Protein AF-0000000070413735 (afdb_homodimer)

pLDDT: mean 92.65, std 8.91, range [28.66, 98.62]

Structure (mmCIF, N/CA/C/O backbone):
data_AF-0000000070413735-model_v1
#
loop_
_entity.id
_entity.type
_entity.pdbx_description
1 polymer 'Ceramide-1-phosphate transfer protein-like'
#
loop_
_atom_site.group_PDB
_atom_site.id
_atom_site.type_symbol
_atom_site.label_atom_id
_atom_site.label_alt_id
_atom_site.label_comp_id
_atom_site.label_asym_id
_atom_site.label_entity_id
_atom_site.label_seq_id
_atom_site.pdbx_PDB_ins_code
_atom_site.Cartn_x
_atom_site.Cartn_y
_atom_site.Cartn_z
_atom_site.occupancy
_atom_site.B_iso_or_equiv
_atom_site.auth_seq_id
_atom_site.auth_comp_id
_atom_site.auth_asym_id
_atom_site.auth_atom_id
_atom_site.pdbx_PDB_model_num
ATOM 1 N N . MET A 1 1 ? -7.965 5.629 -16.156 1 28.66 1 MET A N 1
ATOM 2 C CA . MET A 1 1 ? -8.523 4.504 -16.906 1 28.66 1 MET A CA 1
ATOM 3 C C . MET A 1 1 ? -9.359 3.609 -15.992 1 28.66 1 MET A C 1
ATOM 5 O O . MET A 1 1 ? -8.977 3.35 -14.852 1 28.66 1 MET A O 1
ATOM 9 N N . ALA A 1 2 ? -10.5 3.484 -16.125 1 35.47 2 ALA A N 1
ATOM 10 C CA . ALA A 1 2 ? -11.469 2.764 -15.297 1 35.47 2 ALA A CA 1
ATOM 11 C C . ALA A 1 2 ? -10.945 1.379 -14.922 1 35.47 2 ALA A C 1
ATOM 13 O O . ALA A 1 2 ? -10.609 0.578 -15.797 1 35.47 2 ALA A O 1
ATOM 14 N N . HIS A 1 3 ? -10.133 1.15 -13.875 1 56.44 3 HIS A N 1
ATOM 15 C CA . HIS A 1 3 ? -9.594 -0.143 -13.469 1 56.44 3 HIS A CA 1
ATOM 16 C C . HIS A 1 3 ? -10.648 -1.24 -13.594 1 56.44 3 HIS A C 1
ATOM 18 O O . HIS A 1 3 ? -11.75 -1.118 -13.047 1 56.44 3 HIS A O 1
ATOM 24 N N . GLU A 1 4 ? -10.656 -1.931 -14.711 1 66.62 4 GLU A N 1
ATOM 25 C CA . GLU A 1 4 ? -11.57 -3.057 -14.867 1 66.62 4 GLU A CA 1
ATOM 26 C C . G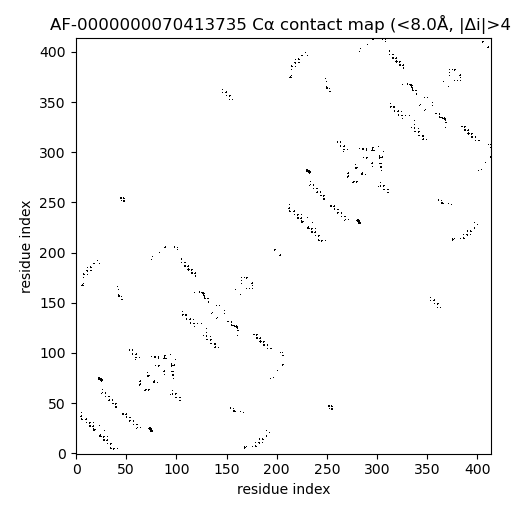LU A 1 4 ? -11.656 -3.889 -13.594 1 66.62 4 GLU A C 1
ATOM 28 O O . GLU A 1 4 ? -10.641 -4.145 -12.945 1 66.62 4 GLU A O 1
ATOM 33 N N . GLU A 1 5 ? -12.875 -4.082 -13.141 1 84.94 5 GLU A N 1
ATOM 34 C CA . GLU A 1 5 ? -13.156 -4.801 -11.906 1 84.94 5 GLU A CA 1
ATOM 35 C C . GLU A 1 5 ? -12.797 -6.281 -12.039 1 84.94 5 GLU A C 1
ATOM 37 O O . GLU A 1 5 ? -12.797 -6.828 -13.141 1 84.94 5 GLU A O 1
ATOM 42 N N . PHE A 1 6 ? -12.383 -6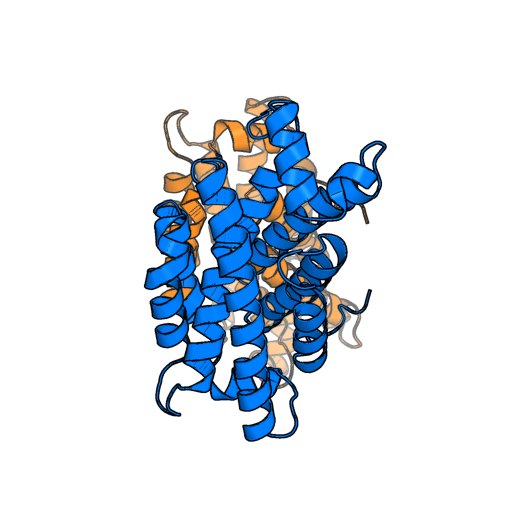.914 -11.062 1 92.5 6 PHE A N 1
ATOM 43 C CA . PHE A 1 6 ? -12.078 -8.336 -10.984 1 92.5 6 PHE A CA 1
ATOM 44 C C . PHE A 1 6 ? -13.281 -9.172 -11.414 1 92.5 6 PHE A C 1
ATOM 46 O O . PHE A 1 6 ? -14.422 -8.867 -11.055 1 92.5 6 PHE A O 1
ATOM 53 N N . ASP A 1 7 ? -13.008 -10.141 -12.227 1 93.75 7 ASP A N 1
ATOM 54 C CA . ASP A 1 7 ? -14.023 -11.062 -12.727 1 93.75 7 ASP A CA 1
ATOM 55 C C . ASP A 1 7 ? -13.586 -12.508 -12.547 1 93.75 7 ASP A C 1
ATOM 57 O O . ASP A 1 7 ? -12.711 -12.992 -13.273 1 93.75 7 ASP A O 1
ATOM 61 N N . LEU A 1 8 ? -14.312 -13.234 -11.672 1 94.5 8 LEU A N 1
ATOM 62 C CA . LEU A 1 8 ? -13.93 -14.594 -11.312 1 94.5 8 LEU A CA 1
ATOM 63 C C . LEU A 1 8 ? -14.117 -15.539 -12.492 1 94.5 8 LEU A C 1
ATOM 65 O O . LEU A 1 8 ? -13.328 -16.469 -12.672 1 94.5 8 LEU A O 1
ATOM 69 N N . GLU A 1 9 ? -15.109 -15.352 -13.25 1 95.44 9 GLU A N 1
ATOM 70 C CA . GLU A 1 9 ? -15.328 -16.188 -14.43 1 95.44 9 GLU A CA 1
ATOM 71 C C . GLU A 1 9 ? -14.219 -15.992 -15.461 1 95.44 9 GLU A C 1
ATOM 73 O O . GLU A 1 9 ? -13.75 -16.953 -16.062 1 95.44 9 GLU A O 1
ATOM 78 N N . LYS A 1 10 ? -13.938 -14.766 -15.625 1 96.44 10 LYS A N 1
ATOM 79 C CA . LYS A 1 10 ? -12.828 -14.469 -16.516 1 96.44 10 LYS A CA 1
ATOM 80 C C . LYS A 1 10 ? -11.531 -15.109 -16.031 1 96.44 10 LYS A C 1
ATOM 82 O O . LYS A 1 10 ? -10.766 -15.664 -16.828 1 96.44 10 LYS A O 1
ATOM 87 N N . LEU A 1 11 ? -11.297 -15.078 -14.75 1 97.19 11 LEU A N 1
ATOM 88 C CA . LEU A 1 11 ? -10.102 -15.688 -14.164 1 97.19 11 LEU A CA 1
ATOM 89 C C . LEU A 1 11 ? -10.055 -17.188 -14.453 1 97.19 11 LEU A C 1
ATOM 91 O O . LEU A 1 11 ? -9.008 -17.703 -14.844 1 97.19 11 LEU A O 1
ATOM 95 N N . GLU A 1 12 ? -11.172 -17.797 -14.227 1 97.81 12 GLU A N 1
ATOM 96 C CA . GLU A 1 12 ? -11.25 -19.234 -14.492 1 97.81 12 GLU A CA 1
ATOM 97 C C . GLU A 1 12 ? -10.914 -19.547 -15.945 1 97.81 12 GLU A C 1
ATOM 99 O O . GLU A 1 12 ? -10.117 -20.453 -16.219 1 97.81 12 GLU A O 1
ATOM 104 N N . ARG A 1 13 ? -11.469 -18.781 -16.828 1 97.81 13 ARG A N 1
ATOM 105 C CA . ARG A 1 13 ? -11.219 -18.984 -18.25 1 97.81 13 ARG A CA 1
ATOM 106 C C . ARG A 1 13 ? -9.75 -18.781 -18.578 1 97.81 13 ARG A C 1
ATOM 108 O O . ARG A 1 13 ? -9.172 -19.531 -19.375 1 97.81 13 ARG A O 1
ATOM 115 N N . LEU A 1 14 ? -9.203 -17.812 -18.016 1 98.12 14 LEU A N 1
ATOM 116 C CA . LEU A 1 14 ? -7.812 -17.469 -18.297 1 98.12 14 LEU A CA 1
ATOM 117 C C . LEU A 1 14 ? -6.879 -18.578 -17.812 1 98.12 14 LEU A C 1
ATOM 119 O O . LEU A 1 14 ? -6.008 -19.031 -18.562 1 98.12 14 LEU A O 1
ATOM 123 N N . PHE A 1 15 ? -7.062 -19.078 -16.641 1 98.38 15 PHE A N 1
ATOM 124 C CA . PHE A 1 15 ? -6.207 -20.141 -16.125 1 98.38 15 PHE A CA 1
ATOM 125 C C . PHE A 1 15 ? -6.426 -21.438 -16.906 1 98.38 15 PHE A C 1
ATOM 127 O O . PHE A 1 15 ? -5.492 -22.219 -17.109 1 98.38 15 PHE A O 1
ATOM 134 N N . SER A 1 16 ? -7.652 -21.641 -17.375 1 97.81 16 SER A N 1
ATOM 135 C CA . SER A 1 16 ? -7.957 -22.859 -18.125 1 97.81 16 SER A CA 1
ATOM 136 C C . SER A 1 16 ? -7.207 -22.891 -19.453 1 97.81 16 SER A C 1
ATOM 138 O O . SER A 1 16 ? -6.969 -23.969 -20 1 97.81 16 SER A O 1
ATOM 140 N N . LYS A 1 17 ? -6.816 -21.781 -19.906 1 97.56 17 LYS A N 1
ATOM 141 C CA . LYS A 1 17 ? -6.172 -21.688 -21.203 1 97.56 17 LYS A CA 1
ATOM 142 C C . LYS A 1 17 ? -4.652 -21.719 -21.078 1 97.56 17 LYS A C 1
ATOM 144 O O . LYS A 1 17 ? -3.936 -21.766 -22.078 1 97.56 17 LYS A O 1
ATOM 149 N N . CYS A 1 18 ? -4.191 -21.734 -19.906 1 97.81 18 CYS A N 1
ATOM 150 C CA . CYS A 1 18 ? -2.756 -21.609 -19.688 1 97.81 18 CYS A CA 1
ATOM 151 C C . CYS A 1 18 ? -2.021 -22.875 -20.109 1 97.81 18 CYS A C 1
ATOM 153 O O . CYS A 1 18 ? -0.881 -22.812 -20.578 1 97.81 18 CYS A O 1
ATOM 155 N N . LYS A 1 19 ? -2.697 -24.031 -19.938 1 95.94 19 LYS A N 1
ATOM 156 C CA . LYS A 1 19 ? -1.974 -25.281 -20.156 1 95.94 19 LYS A CA 1
ATOM 157 C C . LYS A 1 19 ? -2.492 -26.016 -21.391 1 95.94 19 LYS A C 1
ATOM 159 O O . LYS A 1 19 ? -3.697 -26.031 -21.656 1 95.94 19 LYS A O 1
ATOM 164 N N . ASP A 1 20 ? -1.674 -26.484 -22.156 1 94.69 20 ASP A N 1
ATOM 165 C CA . ASP A 1 20 ? -1.88 -27.484 -23.203 1 94.69 20 ASP A CA 1
ATOM 166 C C . ASP A 1 20 ? -1.007 -28.703 -22.969 1 94.69 20 ASP A C 1
ATOM 168 O O . ASP A 1 20 ? 0.152 -28.75 -23.391 1 94.69 20 ASP A O 1
ATOM 172 N N . GLY A 1 21 ? -1.667 -29.719 -22.391 1 93.75 21 GLY A N 1
ATOM 173 C CA . GLY A 1 21 ? -0.841 -30.797 -21.844 1 93.75 21 GLY A CA 1
ATOM 174 C C . GLY A 1 21 ? 0.099 -30.328 -20.75 1 93.75 21 GLY A C 1
ATOM 175 O O . GLY A 1 21 ? -0.34 -29.75 -19.75 1 93.75 21 GLY A O 1
ATOM 176 N N . ASP A 1 22 ? 1.396 -30.547 -20.969 1 95.12 22 ASP A N 1
ATOM 177 C CA . ASP A 1 22 ? 2.375 -30.141 -19.953 1 95.12 22 ASP A CA 1
ATOM 178 C C . ASP A 1 22 ? 3.07 -28.844 -20.344 1 95.12 22 ASP A C 1
ATOM 180 O O . ASP A 1 22 ? 4.066 -28.453 -19.734 1 95.12 22 ASP A O 1
ATOM 184 N N . ILE A 1 23 ? 2.498 -28.219 -21.312 1 97.38 23 ILE A N 1
ATOM 185 C CA . ILE A 1 23 ? 3.094 -26.969 -21.812 1 97.38 23 ILE A CA 1
ATOM 186 C C . ILE A 1 23 ? 2.281 -25.781 -21.312 1 97.38 23 ILE A C 1
ATOM 188 O O . ILE A 1 23 ? 1.054 -25.766 -21.438 1 97.38 23 ILE A O 1
ATOM 192 N N . ILE A 1 24 ? 3.018 -24.828 -20.703 1 98.5 24 ILE A N 1
ATOM 193 C CA . ILE A 1 24 ? 2.338 -23.656 -20.156 1 98.5 24 ILE A CA 1
ATOM 194 C C . ILE A 1 24 ? 2.709 -22.422 -20.969 1 98.5 24 ILE A C 1
ATOM 196 O O . ILE A 1 24 ? 3.891 -22.094 -21.109 1 98.5 24 ILE A O 1
ATOM 200 N N . SER A 1 25 ? 1.697 -21.734 -21.484 1 98.44 25 SER A N 1
ATOM 201 C CA . SER A 1 25 ? 1.879 -20.5 -22.25 1 98.44 25 SER A CA 1
ATOM 202 C C . SER A 1 25 ? 2.172 -19.312 -21.328 1 98.44 25 SER A C 1
ATOM 204 O O . SER A 1 25 ? 1.409 -19.047 -20.391 1 98.44 25 SER A O 1
ATOM 206 N N . ILE A 1 26 ? 3.281 -18.609 -21.625 1 98.44 26 ILE A N 1
ATOM 207 C CA . ILE A 1 26 ? 3.635 -17.453 -20.797 1 98.44 26 ILE A CA 1
ATOM 208 C C . ILE A 1 26 ? 2.594 -16.344 -20.984 1 98.44 26 ILE A C 1
ATOM 210 O O . ILE A 1 26 ? 2.17 -15.719 -20 1 98.44 26 ILE A O 1
ATOM 214 N N . ASP A 1 27 ? 2.096 -16.156 -22.172 1 98.31 27 ASP A N 1
ATOM 215 C CA . ASP A 1 27 ? 1.102 -15.117 -22.438 1 98.31 27 ASP A CA 1
ATOM 216 C C . ASP A 1 27 ? -0.187 -15.383 -21.656 1 98.31 27 ASP A C 1
ATOM 218 O O . ASP A 1 27 ? -0.723 -14.492 -21.016 1 98.31 27 ASP A O 1
ATOM 222 N N . ALA A 1 28 ? -0.667 -16.625 -21.75 1 98.06 28 ALA A N 1
ATOM 223 C CA . ALA A 1 28 ? -1.885 -16.984 -21.016 1 98.06 28 ALA A CA 1
ATOM 224 C C . ALA A 1 28 ? -1.672 -16.875 -19.516 1 98.06 28 ALA A C 1
ATOM 226 O O . ALA A 1 28 ? -2.564 -16.453 -18.781 1 98.06 28 ALA A O 1
ATOM 227 N N . TYR A 1 29 ? -0.489 -17.297 -19.094 1 98.56 29 TY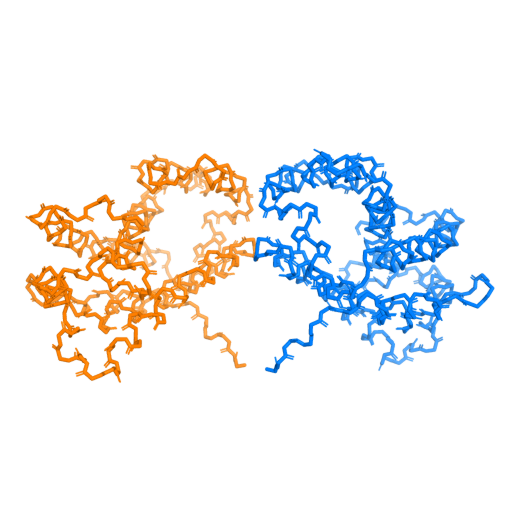R A N 1
ATOM 228 C CA . TYR A 1 29 ? -0.135 -17.266 -17.688 1 98.56 29 TYR A CA 1
ATOM 229 C C . TYR A 1 29 ? -0.153 -15.836 -17.141 1 98.56 29 TYR A C 1
ATOM 231 O O . TYR A 1 29 ? -0.764 -15.562 -16.109 1 98.56 29 TYR A O 1
ATOM 239 N N . VAL A 1 30 ? 0.453 -14.906 -17.844 1 98.31 30 VAL A N 1
ATOM 240 C CA . VAL A 1 30 ? 0.543 -13.531 -17.359 1 98.31 30 VAL A CA 1
ATOM 241 C C . VAL A 1 30 ? -0.82 -12.852 -17.484 1 98.31 30 VAL A C 1
ATOM 243 O O . VAL A 1 30 ? -1.176 -12.008 -16.656 1 98.31 30 VAL A O 1
ATOM 246 N N . ASP A 1 31 ? -1.619 -13.219 -18.484 1 98.12 31 ASP A N 1
ATOM 247 C CA . ASP A 1 31 ? -2.988 -12.719 -18.562 1 98.12 31 ASP A CA 1
ATOM 248 C C . ASP A 1 31 ? -3.797 -13.133 -17.328 1 98.12 31 ASP A C 1
ATOM 250 O O . ASP A 1 31 ? -4.555 -12.328 -16.781 1 98.12 31 ASP A O 1
ATOM 254 N N . ALA A 1 32 ? -3.662 -14.352 -16.969 1 98.12 32 ALA A N 1
ATOM 255 C CA . ALA A 1 32 ? -4.363 -14.852 -15.781 1 98.12 32 ALA A CA 1
ATOM 256 C C . ALA A 1 32 ? -3.914 -14.117 -14.523 1 98.12 32 ALA A C 1
ATOM 258 O O . ALA A 1 32 ? -4.742 -13.727 -13.695 1 98.12 32 ALA A O 1
ATOM 259 N N . TYR A 1 33 ? -2.611 -13.875 -14.398 1 97.75 33 TYR A N 1
ATOM 260 C CA . TYR A 1 33 ? -2.076 -13.172 -13.234 1 97.75 33 TYR A CA 1
ATOM 261 C C . TYR A 1 33 ? -2.535 -11.719 -13.219 1 97.75 33 TYR A C 1
ATOM 263 O O . TYR A 1 33 ? -2.734 -11.141 -12.148 1 97.75 33 TYR A O 1
ATOM 271 N N . GLU A 1 34 ? -2.65 -11.164 -14.391 1 96.69 34 GLU A N 1
ATOM 272 C CA . GLU A 1 34 ? -3.17 -9.805 -14.461 1 96.69 34 GLU A CA 1
ATOM 273 C C . GLU A 1 34 ? -4.582 -9.727 -13.891 1 96.69 34 GLU A C 1
ATOM 275 O O . GLU A 1 34 ? -4.898 -8.812 -13.125 1 96.69 34 GLU A O 1
ATOM 280 N N . GLU A 1 35 ? -5.406 -10.641 -14.281 1 96.31 35 GLU A N 1
ATOM 281 C CA . GLU A 1 35 ? -6.746 -10.688 -13.711 1 96.31 35 GLU A CA 1
ATOM 282 C C . GLU A 1 35 ? -6.691 -10.953 -12.203 1 96.31 35 GLU A C 1
ATOM 284 O O . GLU A 1 35 ? -7.395 -10.305 -11.43 1 96.31 35 GLU A O 1
ATOM 289 N N . LEU A 1 36 ? -5.824 -11.883 -11.789 1 95.81 36 LEU A N 1
ATOM 290 C CA . LEU A 1 36 ? -5.672 -12.234 -10.383 1 95.81 36 LEU A CA 1
ATOM 291 C C . LEU A 1 36 ? -5.25 -11.023 -9.562 1 95.81 36 LEU A C 1
ATOM 293 O O . LEU A 1 36 ? -5.684 -10.859 -8.422 1 95.81 36 LEU A O 1
ATOM 297 N N . SER A 1 37 ? -4.395 -10.203 -10.078 1 94 37 SER A N 1
ATOM 298 C CA . SER A 1 37 ? -3.873 -9.047 -9.359 1 94 37 SER A CA 1
ATOM 299 C C . SER A 1 37 ? -4.988 -8.062 -9 1 94 37 SER A C 1
ATOM 301 O O . SER A 1 37 ? -4.887 -7.336 -8.016 1 94 37 SER A O 1
ATOM 303 N N . LYS A 1 38 ? -6.074 -8.07 -9.766 1 91.56 38 LYS A N 1
ATOM 304 C CA . LYS A 1 38 ? -7.219 -7.207 -9.484 1 91.56 38 LYS A CA 1
ATOM 305 C C . LYS A 1 38 ? -7.922 -7.621 -8.203 1 91.56 38 LYS A C 1
ATOM 307 O O . LYS A 1 38 ? -8.641 -6.828 -7.594 1 91.56 38 LYS A O 1
ATOM 312 N N . LEU A 1 39 ? -7.758 -8.867 -7.887 1 88 39 LEU A N 1
ATOM 313 C CA . LEU A 1 39 ? -8.352 -9.383 -6.656 1 88 39 LEU A CA 1
ATOM 314 C C . LEU A 1 39 ? -7.793 -8.656 -5.438 1 88 39 LEU A C 1
ATOM 316 O O . LEU A 1 39 ? -8.523 -8.391 -4.48 1 88 39 LEU A O 1
ATOM 320 N N . PHE A 1 40 ? -6.512 -8.25 -5.457 1 83.88 40 PHE A N 1
ATOM 321 C CA . PHE A 1 40 ? -5.859 -7.625 -4.312 1 83.88 40 PHE A CA 1
ATOM 322 C C . PHE A 1 40 ? -6.375 -6.207 -4.098 1 83.88 40 PHE A C 1
ATOM 324 O O . PHE A 1 40 ? -6.379 -5.703 -2.975 1 83.88 40 PHE A O 1
ATOM 331 N N . SER A 1 41 ? -6.871 -5.633 -5.148 1 77.81 41 SER A N 1
ATOM 332 C CA . SER A 1 41 ? -7.48 -4.312 -5.02 1 77.81 41 SER A CA 1
ATOM 333 C C . SER A 1 41 ? -8.812 -4.391 -4.285 1 77.81 41 SER A C 1
ATOM 335 O O . SER A 1 41 ? -9.203 -3.447 -3.59 1 77.81 41 SER A O 1
ATOM 337 N N . ILE A 1 42 ? -9.445 -5.523 -4.445 1 77.75 42 ILE A N 1
ATOM 338 C CA . ILE A 1 42 ? -10.727 -5.742 -3.795 1 77.75 42 ILE A CA 1
ATOM 339 C C . ILE A 1 42 ? -10.516 -5.996 -2.305 1 77.75 42 ILE A C 1
ATOM 341 O O . ILE A 1 42 ? -11.352 -5.621 -1.479 1 77.75 42 ILE A O 1
ATOM 345 N N . LEU A 1 43 ? -9.398 -6.531 -1.962 1 80.94 43 LEU A N 1
ATOM 346 C CA . LEU A 1 43 ? -9.125 -6.898 -0.576 1 80.94 43 LEU A CA 1
ATOM 347 C C . LEU A 1 43 ? -8.812 -5.66 0.261 1 80.94 43 LEU A C 1
ATOM 349 O O . LEU A 1 43 ? -9.062 -5.645 1.468 1 80.94 43 LEU A O 1
ATOM 353 N N . GLY A 1 44 ? -8.242 -4.59 -0.404 1 76.44 44 GLY A N 1
ATOM 354 C CA . GLY A 1 44 ? -8 -3.355 0.331 1 76.44 44 GLY A CA 1
ATOM 355 C C . GLY A 1 44 ? -6.758 -2.621 -0.123 1 76.44 44 GLY A C 1
ATOM 356 O O . GLY A 1 44 ? -5.84 -3.229 -0.677 1 76.44 44 GLY A O 1
ATOM 357 N N . SER A 1 45 ? -6.688 -1.413 0.226 1 77.31 45 SER A N 1
ATOM 358 C CA . SER A 1 45 ? -5.613 -0.542 -0.24 1 77.31 45 SER A CA 1
ATOM 359 C C . SER A 1 45 ? -4.27 -0.953 0.354 1 77.31 45 SER A C 1
ATOM 361 O O . SER A 1 45 ? -3.221 -0.691 -0.235 1 77.31 45 SER A O 1
ATOM 363 N N . VAL A 1 46 ? -4.305 -1.673 1.43 1 81.62 46 VAL A N 1
ATOM 364 C CA . VAL A 1 46 ? -3.09 -2.105 2.113 1 81.62 46 VAL A CA 1
ATOM 365 C C . VAL A 1 46 ? -2.336 -3.109 1.242 1 81.62 46 VAL A C 1
ATOM 367 O O . VAL A 1 46 ? -1.12 -3.266 1.375 1 81.62 46 VAL A O 1
ATOM 370 N N . PHE A 1 47 ? -3.039 -3.623 0.289 1 85 47 PHE A N 1
ATOM 371 C CA . PHE A 1 47 ? -2.418 -4.633 -0.561 1 85 47 PHE A CA 1
ATOM 372 C C . PHE A 1 47 ? -1.9 -4.012 -1.852 1 85 47 PHE A C 1
ATOM 374 O O . PHE A 1 47 ? -1.499 -4.723 -2.773 1 85 47 PHE A O 1
ATOM 381 N N . GLY A 1 48 ? -1.886 -2.746 -1.876 1 83.69 48 GLY A N 1
ATOM 382 C CA . GLY A 1 48 ? -1.406 -2.061 -3.064 1 83.69 48 GLY A CA 1
ATOM 383 C C . GLY A 1 48 ? 0.013 -2.439 -3.441 1 83.69 48 GLY A C 1
ATOM 384 O O . GLY A 1 48 ? 0.324 -2.605 -4.625 1 83.69 48 GLY A O 1
ATOM 385 N N . PHE A 1 49 ? 0.784 -2.621 -2.471 1 84.19 49 PHE A N 1
ATOM 386 C CA . PHE A 1 49 ? 2.176 -2.963 -2.742 1 84.19 49 PHE A CA 1
ATOM 387 C C . PHE A 1 49 ? 2.279 -4.348 -3.373 1 84.19 49 PHE A C 1
ATOM 389 O O . PHE A 1 49 ? 3.193 -4.609 -4.156 1 84.19 49 PHE A O 1
ATOM 396 N N . VAL A 1 50 ? 1.378 -5.32 -2.965 1 89.88 50 VAL A N 1
ATOM 397 C CA . VAL A 1 50 ? 1.347 -6.652 -3.562 1 89.88 50 VAL A CA 1
ATOM 398 C C . VAL A 1 50 ? 0.991 -6.547 -5.043 1 89.88 50 VAL A C 1
ATOM 400 O O . VAL A 1 50 ? 1.648 -7.156 -5.891 1 89.88 50 VAL A O 1
ATOM 403 N N . THR A 1 51 ? -0.034 -5.719 -5.258 1 89.25 51 THR A N 1
ATOM 404 C CA . THR A 1 51 ? -0.467 -5.523 -6.637 1 89.25 51 THR A CA 1
ATOM 405 C C . THR A 1 51 ? 0.666 -4.949 -7.484 1 89.25 51 THR A C 1
ATOM 407 O O . THR A 1 51 ? 0.928 -5.434 -8.586 1 89.25 51 THR A O 1
ATOM 410 N N . SER A 1 52 ? 1.298 -3.955 -6.973 1 88 52 SER A N 1
ATOM 411 C CA . SER A 1 52 ? 2.393 -3.328 -7.707 1 88 52 SER A CA 1
ATOM 412 C C . SER A 1 52 ? 3.5 -4.332 -8.008 1 88 52 SER A C 1
ATOM 414 O O . SER A 1 52 ? 4.059 -4.332 -9.109 1 88 52 SER A O 1
ATOM 416 N N . ASP A 1 53 ? 3.834 -5.168 -7.059 1 91.06 53 ASP A N 1
ATOM 417 C CA . ASP A 1 53 ? 4.867 -6.184 -7.227 1 91.06 53 ASP A CA 1
ATOM 418 C C . ASP A 1 53 ? 4.48 -7.184 -8.312 1 91.06 53 ASP A C 1
ATOM 420 O O . ASP A 1 53 ? 5.297 -7.52 -9.172 1 91.06 53 ASP A O 1
ATOM 424 N N . VAL A 1 54 ? 3.25 -7.609 -8.328 1 94.88 54 VAL A N 1
ATOM 425 C CA . VAL A 1 54 ? 2.766 -8.578 -9.305 1 94.88 54 VAL A CA 1
ATOM 426 C C . VAL A 1 54 ? 2.76 -7.953 -10.695 1 94.88 54 VAL A C 1
ATOM 428 O O . VAL A 1 54 ? 3.23 -8.562 -11.664 1 94.88 54 VAL A O 1
ATOM 431 N N . VAL A 1 55 ? 2.334 -6.75 -10.805 1 94 55 VAL A N 1
ATOM 432 C CA . VAL A 1 55 ? 2.254 -6.051 -12.086 1 94 55 VAL A CA 1
ATOM 433 C C . VAL A 1 55 ? 3.658 -5.84 -12.641 1 94 55 VAL A C 1
ATOM 435 O O . VAL A 1 55 ? 3.879 -5.977 -13.852 1 94 55 VAL A O 1
ATOM 438 N N . GLU A 1 56 ? 4.551 -5.527 -11.805 1 94.94 56 GLU A N 1
ATOM 439 C CA . GLU A 1 56 ? 5.941 -5.375 -12.227 1 94.94 56 GLU A CA 1
ATOM 440 C C . GLU A 1 56 ? 6.484 -6.676 -12.812 1 94.94 56 GLU A C 1
ATOM 442 O O . GLU A 1 56 ? 7.125 -6.668 -13.867 1 94.94 56 GLU A O 1
ATOM 447 N N . LYS A 1 57 ? 6.246 -7.789 -12.172 1 97 57 LYS A N 1
ATOM 448 C CA . LYS A 1 57 ? 6.734 -9.086 -12.633 1 97 57 LYS A CA 1
ATOM 449 C C . LYS A 1 57 ? 6.066 -9.484 -13.945 1 97 57 LYS A C 1
ATOM 451 O O . LYS A 1 57 ? 6.719 -10.008 -14.852 1 97 57 LYS A O 1
ATOM 456 N N . ILE A 1 58 ? 4.777 -9.172 -14.008 1 97.81 58 ILE A N 1
ATOM 457 C CA . ILE A 1 58 ? 4.062 -9.391 -15.258 1 97.81 58 ILE A CA 1
ATOM 458 C C . ILE A 1 58 ? 4.715 -8.578 -16.375 1 97.81 58 ILE A C 1
ATOM 460 O O . ILE A 1 58 ? 4.938 -9.086 -17.469 1 97.81 58 ILE A O 1
ATOM 464 N N . GLY A 1 59 ? 5.043 -7.355 -16.062 1 97.62 59 GLY A N 1
ATOM 465 C CA . GLY A 1 59 ? 5.684 -6.484 -17.047 1 97.62 59 GLY A CA 1
ATOM 466 C C . GLY A 1 59 ? 7 -7.035 -17.562 1 97.62 59 GLY A C 1
ATOM 467 O O . GLY A 1 59 ? 7.273 -6.98 -18.75 1 97.62 59 GLY A O 1
ATOM 468 N N . ILE A 1 60 ? 7.789 -7.574 -16.734 1 96.69 60 ILE A N 1
ATOM 469 C CA . ILE A 1 60 ? 9.078 -8.141 -17.094 1 96.69 60 ILE A CA 1
ATOM 470 C C . ILE A 1 60 ? 8.875 -9.297 -18.078 1 96.69 60 ILE A C 1
ATOM 472 O O . ILE A 1 60 ? 9.555 -9.375 -19.109 1 96.69 60 ILE A O 1
ATOM 476 N N . LEU A 1 61 ? 7.973 -10.156 -17.766 1 98.12 61 LEU A N 1
ATOM 477 C CA . LEU A 1 61 ? 7.719 -11.297 -18.625 1 98.12 61 LEU A CA 1
ATOM 478 C C . LEU A 1 61 ? 7.148 -10.852 -19.969 1 98.12 61 LEU A C 1
ATOM 480 O O . LEU A 1 61 ? 7.516 -11.398 -21.016 1 98.12 61 LEU A O 1
ATOM 484 N N . ARG A 1 62 ? 6.285 -9.852 -19.969 1 98.12 62 ARG A N 1
ATOM 485 C CA . ARG A 1 62 ? 5.727 -9.32 -21.219 1 98.12 62 ARG A CA 1
ATOM 486 C C . ARG A 1 62 ? 6.809 -8.656 -22.062 1 98.12 62 ARG A C 1
ATOM 488 O O . ARG A 1 62 ? 6.758 -8.711 -23.297 1 98.12 62 ARG A O 1
ATOM 495 N N . GLU A 1 63 ? 7.734 -8 -21.453 1 97.5 63 GLU A N 1
ATOM 496 C CA . GLU A 1 63 ? 8.852 -7.402 -22.188 1 97.5 63 GLU A CA 1
ATOM 497 C C . GLU A 1 63 ? 9.656 -8.461 -22.938 1 97.5 63 GLU A C 1
ATOM 499 O O . GLU A 1 63 ? 10.062 -8.242 -24.078 1 97.5 63 GLU A O 1
ATOM 504 N N . TYR A 1 64 ? 9.883 -9.547 -22.281 1 97.06 64 TYR A N 1
ATOM 505 C CA . TYR A 1 64 ? 10.586 -10.633 -22.969 1 97.06 64 TYR A CA 1
ATOM 506 C C . TYR A 1 64 ? 9.781 -11.148 -24.156 1 97.06 64 TYR A C 1
ATOM 508 O O . TYR A 1 64 ? 10.352 -11.469 -25.203 1 97.06 64 TYR A O 1
ATOM 516 N N . ARG A 1 65 ? 8.484 -11.125 -24 1 97.88 65 ARG A N 1
ATOM 517 C CA . ARG A 1 65 ? 7.609 -11.641 -25.047 1 97.88 65 ARG A CA 1
ATOM 518 C C . ARG A 1 65 ? 7.551 -10.695 -26.25 1 97.88 65 ARG A C 1
ATOM 520 O O . ARG A 1 65 ? 7.094 -11.07 -27.328 1 97.88 65 ARG A O 1
ATOM 527 N N . THR A 1 66 ? 8.039 -9.5 -26.078 1 97.19 66 THR A N 1
ATOM 528 C CA . THR A 1 66 ? 8.055 -8.523 -27.172 1 97.19 66 THR A CA 1
ATOM 529 C C . THR A 1 66 ? 9.492 -8.188 -27.578 1 97.19 66 THR A C 1
ATOM 531 O O . THR A 1 66 ? 9.719 -7.285 -28.375 1 97.19 66 THR A O 1
ATOM 534 N N . SER A 1 67 ? 10.461 -8.891 -27.062 1 96.06 67 SER A N 1
ATOM 535 C CA . SER A 1 67 ? 11.875 -8.648 -27.344 1 96.06 67 SER A CA 1
ATOM 536 C C . SER A 1 67 ? 12.344 -9.461 -28.547 1 96.06 67 SER A C 1
ATOM 538 O O . SER A 1 67 ? 11.547 -10.156 -29.172 1 96.06 67 SER A O 1
ATOM 540 N N . GLU A 1 68 ? 13.664 -9.344 -28.906 1 95.69 68 GLU A N 1
ATOM 541 C CA . GLU A 1 68 ? 14.273 -10.117 -29.984 1 95.69 68 GLU A CA 1
ATOM 542 C C . GLU A 1 68 ? 14.305 -11.609 -29.641 1 95.69 68 GLU A C 1
ATOM 544 O O . GLU A 1 68 ? 14.422 -12.445 -30.547 1 95.69 68 GLU A O 1
ATOM 549 N N . TYR A 1 69 ? 14.078 -11.953 -28.359 1 95.44 69 TYR A N 1
ATOM 550 C CA . TYR A 1 69 ? 14.117 -13.352 -27.938 1 95.44 69 TYR A CA 1
ATOM 551 C C . TYR A 1 69 ? 12.711 -13.898 -27.75 1 95.44 69 TYR A C 1
ATOM 553 O O . TYR A 1 69 ? 12.523 -14.961 -27.141 1 95.44 69 TYR A O 1
ATOM 561 N N . SER A 1 70 ? 11.734 -13.203 -28.234 1 97.44 70 SER A N 1
ATOM 562 C CA . SER A 1 70 ? 10.32 -13.5 -28 1 97.44 70 SER A CA 1
ATOM 563 C C . SER A 1 70 ? 10.016 -14.969 -28.266 1 97.44 70 SER A C 1
ATOM 565 O O . SER A 1 70 ? 9.195 -15.57 -27.578 1 97.44 70 SER A O 1
ATOM 567 N N . GLU A 1 71 ? 10.617 -15.594 -29.203 1 97.81 71 GLU A N 1
ATOM 568 C CA . GLU A 1 71 ? 10.344 -16.969 -29.578 1 97.81 71 GLU A CA 1
ATOM 569 C C . GLU A 1 71 ? 10.781 -17.953 -28.484 1 97.81 71 GLU A C 1
ATOM 571 O O . GLU A 1 71 ? 10.219 -19.031 -28.359 1 97.81 71 GLU A O 1
ATOM 576 N N . LYS A 1 72 ? 11.797 -17.594 -27.734 1 97.94 72 LYS A N 1
ATOM 577 C CA . LYS A 1 72 ? 12.289 -18.438 -26.656 1 97.94 72 LYS A CA 1
ATOM 578 C C . LYS A 1 72 ? 11.414 -18.312 -25.406 1 97.94 72 LYS A C 1
ATOM 580 O O . LYS A 1 72 ? 11.508 -19.125 -24.484 1 97.94 72 LYS A O 1
ATOM 585 N N . TYR A 1 73 ? 10.531 -17.344 -25.438 1 98.25 73 TYR A N 1
ATOM 586 C CA . TYR A 1 73 ? 9.75 -17.047 -24.25 1 98.25 73 TYR A CA 1
ATOM 587 C C . TYR A 1 73 ? 8.266 -17.297 -24.484 1 98.25 73 TYR A C 1
ATOM 589 O O . TYR A 1 73 ? 7.41 -16.703 -23.828 1 98.25 73 TYR A O 1
ATOM 597 N N . ILE A 1 74 ? 7.926 -18.141 -25.391 1 98.38 74 ILE A N 1
ATOM 598 C CA . ILE A 1 74 ? 6.535 -18.453 -25.703 1 98.38 74 ILE A CA 1
ATOM 599 C C . ILE A 1 74 ? 5.926 -19.297 -24.594 1 98.38 74 ILE A C 1
ATOM 601 O O . ILE A 1 74 ? 4.77 -19.094 -24.219 1 98.38 74 ILE A O 1
ATOM 605 N N . THR A 1 75 ? 6.715 -20.266 -24.094 1 98.5 75 THR A N 1
ATOM 606 C CA . THR A 1 75 ? 6.273 -21.141 -23.016 1 98.5 75 THR A CA 1
ATOM 607 C C . THR A 1 75 ? 7.242 -21.094 -21.828 1 98.5 75 THR A C 1
ATOM 609 O O . THR A 1 75 ? 8.391 -20.656 -21.984 1 98.5 75 THR A O 1
ATOM 612 N N . ILE A 1 76 ? 6.797 -21.531 -20.641 1 98.44 76 ILE A N 1
ATOM 613 C CA . ILE A 1 76 ? 7.676 -21.609 -19.469 1 98.44 76 ILE A CA 1
ATOM 614 C C . ILE A 1 76 ? 8.82 -22.562 -19.766 1 98.44 76 ILE A C 1
ATOM 616 O O . ILE A 1 76 ? 9.977 -22.297 -19.406 1 98.44 76 ILE A O 1
ATOM 620 N N . GLN A 1 77 ? 8.547 -23.641 -20.469 1 98.12 77 GLN A N 1
ATOM 621 C CA . GLN A 1 77 ? 9.547 -24.656 -20.797 1 98.12 77 GLN A CA 1
ATOM 622 C C . GLN A 1 77 ? 10.648 -24.078 -21.688 1 98.12 77 GLN A C 1
ATOM 624 O O . GLN A 1 77 ? 11.836 -24.234 -21.391 1 98.12 77 GLN A O 1
ATOM 629 N N . SER A 1 78 ? 10.211 -23.391 -22.766 1 98.19 78 SER A N 1
ATOM 630 C CA . SER A 1 78 ? 11.203 -22.844 -23.688 1 98.19 78 SER A CA 1
ATOM 631 C C . SER A 1 78 ? 12.008 -21.719 -23.031 1 98.19 78 SER A C 1
ATOM 633 O O . SER A 1 78 ? 13.203 -21.578 -23.297 1 98.19 78 SER A O 1
ATOM 635 N N . MET A 1 79 ? 11.375 -20.938 -22.172 1 98.31 79 MET A N 1
ATOM 636 C CA . MET A 1 79 ? 12.07 -19.891 -21.438 1 98.31 79 MET A CA 1
ATOM 637 C C . MET A 1 79 ? 13.156 -20.484 -20.547 1 98.31 79 MET A C 1
ATOM 639 O O . MET A 1 79 ? 14.312 -20.078 -20.609 1 98.31 79 MET A O 1
ATOM 643 N N . ILE A 1 80 ? 12.82 -21.469 -19.766 1 97.69 80 ILE A N 1
ATOM 644 C CA . ILE A 1 80 ? 13.758 -22.078 -18.812 1 97.69 80 ILE A CA 1
ATOM 645 C C . ILE A 1 80 ? 14.906 -22.734 -19.578 1 97.69 80 ILE A C 1
ATOM 647 O O . ILE A 1 80 ? 16.078 -22.562 -19.234 1 97.69 80 ILE A O 1
ATOM 651 N N . ARG A 1 81 ? 14.547 -23.438 -20.625 1 97.31 81 ARG A N 1
ATOM 652 C CA . ARG A 1 81 ? 15.578 -24.078 -21.422 1 97.31 81 ARG A CA 1
ATOM 653 C C . ARG A 1 81 ? 16.578 -23.062 -21.953 1 97.31 81 ARG A C 1
ATOM 655 O O . ARG A 1 81 ? 17.781 -23.25 -21.859 1 97.31 81 ARG A O 1
ATOM 662 N N . HIS A 1 82 ? 16.047 -22.031 -22.5 1 97.56 82 HIS A N 1
ATOM 663 C CA . HIS A 1 82 ? 16.875 -21 -23.078 1 97.56 82 HIS A CA 1
ATOM 664 C C . HIS A 1 82 ? 17.781 -20.359 -22.031 1 97.56 82 HIS A C 1
ATOM 666 O O . HIS A 1 82 ? 18.984 -20.219 -22.25 1 97.56 82 HIS A O 1
ATOM 672 N N . GLU A 1 83 ? 17.172 -20.031 -20.906 1 96.94 83 GLU A N 1
ATOM 673 C CA . GLU A 1 83 ? 17.938 -19.312 -19.891 1 96.94 83 GLU A CA 1
ATOM 674 C C . GLU A 1 83 ? 18.953 -20.234 -19.203 1 96.94 83 GLU A C 1
ATOM 676 O O . GLU A 1 83 ? 20.016 -19.781 -18.766 1 96.94 83 GLU A O 1
ATOM 681 N N . VAL A 1 84 ? 18.656 -21.5 -19.109 1 96.5 84 VAL A N 1
ATOM 682 C CA . VAL A 1 84 ? 19.609 -22.453 -18.594 1 96.5 84 VAL A CA 1
ATOM 683 C C . VAL A 1 84 ? 20.781 -22.609 -19.562 1 96.5 84 VAL A C 1
ATOM 685 O O . VAL A 1 84 ? 21.938 -22.562 -19.172 1 96.5 84 VAL A O 1
ATOM 688 N N . GLU A 1 85 ? 20.469 -22.719 -20.797 1 96.19 85 GLU A N 1
ATOM 689 C CA . GLU A 1 85 ? 21.484 -22.891 -21.844 1 96.19 85 GLU A CA 1
ATOM 690 C C . GLU A 1 85 ? 22.406 -21.672 -21.922 1 96.19 85 GLU A C 1
ATOM 692 O O . GLU A 1 85 ? 23.609 -21.828 -22.141 1 96.19 85 GLU A O 1
ATOM 697 N N . THR A 1 86 ? 21.797 -20.578 -21.766 1 94.88 86 THR A N 1
ATOM 698 C CA . THR A 1 86 ? 22.578 -19.359 -21.938 1 94.88 86 THR A CA 1
ATOM 699 C C . THR A 1 86 ? 23.125 -18.875 -20.594 1 94.88 86 THR A C 1
ATOM 701 O O . THR A 1 86 ? 23.766 -17.828 -20.5 1 94.88 86 THR A O 1
ATOM 704 N N . LYS A 1 87 ? 22.844 -19.578 -19.453 1 91.75 87 LYS A N 1
ATOM 705 C CA . LYS A 1 87 ? 23.328 -19.281 -18.109 1 91.75 87 LYS A CA 1
ATOM 706 C C . LYS A 1 87 ? 22.875 -17.891 -17.656 1 91.75 87 LYS A C 1
ATOM 708 O O . LYS A 1 87 ? 23.672 -17.125 -17.094 1 91.75 87 LYS A O 1
ATOM 713 N N . THR A 1 88 ? 21.594 -17.562 -17.953 1 91 88 THR A N 1
ATOM 714 C CA . THR A 1 88 ? 21.094 -16.234 -17.641 1 91 88 THR A CA 1
ATOM 715 C C . THR A 1 88 ? 20.047 -16.312 -16.516 1 91 88 THR A C 1
ATOM 717 O O . THR A 1 88 ? 19.406 -15.305 -16.203 1 91 88 THR A O 1
ATOM 720 N N . THR A 1 89 ? 19.906 -17.406 -15.953 1 88 89 THR A N 1
ATOM 721 C CA . THR A 1 89 ? 18.875 -17.594 -14.93 1 88 89 THR A CA 1
ATOM 722 C C . THR A 1 89 ? 19.188 -16.719 -13.711 1 88 89 THR A C 1
ATOM 724 O O . THR A 1 89 ? 18.266 -16.25 -13.031 1 88 89 THR A O 1
ATOM 727 N N . ASN A 1 90 ? 20.453 -16.562 -13.391 1 79.94 90 ASN A N 1
ATOM 728 C CA . ASN A 1 90 ? 20.828 -15.812 -12.195 1 79.94 90 ASN A CA 1
ATOM 729 C C . ASN A 1 90 ? 21.547 -14.516 -12.539 1 79.94 90 ASN A C 1
ATOM 731 O O . ASN A 1 90 ? 22.281 -13.961 -11.719 1 79.94 90 ASN A O 1
ATOM 735 N N . CYS A 1 91 ? 21.266 -14.109 -13.711 1 79.12 91 CYS A N 1
ATOM 736 C CA . CYS A 1 91 ? 21.906 -12.867 -14.125 1 79.12 91 CYS A CA 1
ATOM 737 C C . CYS A 1 91 ? 21.438 -11.703 -13.258 1 79.12 91 CYS A C 1
ATOM 739 O O . CYS A 1 91 ? 20.234 -11.523 -13.047 1 79.12 91 CYS A O 1
ATOM 741 N N . LYS A 1 92 ? 22.344 -10.898 -12.805 1 75.69 92 LYS A N 1
ATOM 742 C CA . LYS A 1 92 ? 22.031 -9.805 -11.883 1 75.69 92 LYS A CA 1
ATOM 743 C C . LYS A 1 92 ? 21.797 -8.5 -12.641 1 75.69 92 LYS A C 1
ATOM 745 O O . LYS A 1 92 ? 21.125 -7.598 -12.125 1 75.69 92 LYS A O 1
ATOM 750 N N . LYS A 1 93 ? 22.281 -8.445 -13.836 1 78.44 93 LYS A N 1
ATOM 751 C CA . LYS A 1 93 ? 22.219 -7.203 -14.594 1 78.44 93 LYS A CA 1
ATOM 752 C C . LYS A 1 93 ? 20.828 -7.004 -15.195 1 78.44 93 LYS A C 1
ATOM 754 O O . LYS A 1 93 ? 20.375 -5.871 -15.359 1 78.44 93 LYS A O 1
ATOM 759 N N . LYS A 1 94 ? 20.375 -8.133 -15.602 1 84.75 94 LYS A N 1
ATOM 760 C CA . LYS A 1 94 ? 19.047 -8.086 -16.203 1 84.75 94 LYS A CA 1
ATOM 761 C C . LYS A 1 94 ? 18.094 -9.047 -15.508 1 84.75 94 LYS A C 1
ATOM 763 O O . LYS A 1 94 ? 18.5 -10.125 -15.07 1 84.75 94 LYS A O 1
ATOM 768 N N . ALA A 1 95 ? 16.891 -8.578 -15.484 1 90.19 95 ALA A N 1
ATOM 769 C CA . ALA A 1 95 ? 15.898 -9.453 -14.875 1 90.19 95 ALA A CA 1
ATOM 770 C C . ALA A 1 95 ? 15.727 -10.734 -15.68 1 90.19 95 ALA A C 1
ATOM 772 O O . ALA A 1 95 ? 15.523 -10.688 -16.891 1 90.19 95 ALA A O 1
ATOM 773 N N . SER A 1 96 ? 15.859 -11.867 -14.992 1 93.19 96 SER A N 1
ATOM 774 C CA . SER A 1 96 ? 15.641 -13.172 -15.602 1 93.19 96 SER A CA 1
ATOM 775 C C . SER A 1 96 ? 14.164 -13.531 -15.625 1 93.19 96 SER A C 1
ATOM 777 O O . SER A 1 96 ? 13.453 -13.336 -14.633 1 93.19 96 SER A O 1
ATOM 779 N N . GLY A 1 97 ? 13.766 -14.047 -16.797 1 96.5 97 GLY A N 1
ATOM 780 C CA . GLY A 1 97 ? 12.398 -14.555 -16.875 1 96.5 97 GLY A CA 1
ATOM 781 C C . GLY A 1 97 ? 12.117 -15.672 -15.883 1 96.5 97 GLY A C 1
ATOM 782 O O . GLY A 1 97 ? 11.094 -15.664 -15.203 1 96.5 97 GLY A O 1
ATOM 783 N N . SER A 1 98 ? 13.016 -16.594 -15.773 1 97.25 98 SER A N 1
ATOM 784 C CA . SER A 1 98 ? 12.852 -17.734 -14.883 1 97.25 98 SER A CA 1
ATOM 785 C C . SER A 1 98 ? 12.828 -17.297 -13.422 1 97.25 98 SER A C 1
ATOM 787 O O . SER A 1 98 ? 12.023 -17.797 -12.633 1 97.25 98 SER A O 1
ATOM 789 N N . ARG A 1 99 ? 13.68 -16.406 -13.102 1 96.56 99 ARG A N 1
ATOM 790 C CA . ARG A 1 99 ? 13.695 -15.883 -11.742 1 96.56 99 ARG A CA 1
ATOM 791 C C . ARG A 1 99 ? 12.422 -15.117 -11.43 1 96.56 99 ARG A C 1
ATOM 793 O O . ARG A 1 99 ? 11.852 -15.258 -10.344 1 96.56 99 ARG A O 1
ATOM 800 N N . THR A 1 100 ? 12.031 -14.273 -12.352 1 97 100 THR A N 1
ATOM 801 C CA . THR A 1 100 ? 10.797 -13.508 -12.188 1 97 100 THR A CA 1
ATOM 802 C C . THR A 1 100 ? 9.594 -14.438 -12.047 1 97 100 THR A C 1
ATOM 804 O O . THR A 1 100 ? 8.773 -14.266 -11.141 1 97 100 THR A O 1
ATOM 807 N N . LEU A 1 101 ? 9.539 -15.43 -12.883 1 98.06 101 LEU A N 1
ATOM 808 C CA . LEU A 1 101 ? 8.422 -16.375 -12.867 1 98.06 101 LEU A CA 1
ATOM 809 C C . LEU A 1 101 ? 8.414 -17.188 -11.578 1 98.06 101 LEU A C 1
ATOM 811 O O . LEU A 1 101 ? 7.344 -17.547 -11.07 1 98.06 101 LEU A O 1
ATOM 815 N N . LEU A 1 102 ? 9.555 -17.453 -11.023 1 97.81 102 LEU A N 1
ATOM 816 C CA . LEU A 1 102 ? 9.625 -18.219 -9.789 1 97.81 102 LEU A CA 1
ATOM 817 C C . LEU A 1 102 ? 8.836 -17.547 -8.672 1 97.81 102 LEU A C 1
ATOM 819 O O . LEU A 1 102 ? 8.133 -18.219 -7.91 1 97.81 102 LEU A O 1
ATOM 823 N N . ARG A 1 103 ? 8.961 -16.266 -8.609 1 96.25 103 ARG A N 1
ATOM 824 C CA . ARG A 1 103 ? 8.25 -15.516 -7.578 1 96.25 103 ARG A CA 1
ATOM 825 C C . ARG A 1 103 ? 6.738 -15.594 -7.785 1 96.25 103 ARG A C 1
ATOM 827 O O . ARG A 1 103 ? 5.984 -15.781 -6.828 1 96.25 103 ARG A O 1
ATOM 834 N N . LEU A 1 104 ? 6.266 -15.5 -8.969 1 98 104 LEU A N 1
ATOM 835 C CA . LEU A 1 104 ? 4.848 -15.672 -9.273 1 98 104 LEU A CA 1
ATOM 836 C C . LEU A 1 104 ? 4.41 -17.109 -9.008 1 98 104 LEU A C 1
ATOM 838 O O . LEU A 1 104 ? 3.305 -17.344 -8.508 1 98 104 LEU A O 1
ATOM 842 N N . HIS A 1 105 ? 5.273 -18.047 -9.336 1 98.44 105 HIS A N 1
ATOM 843 C CA . HIS A 1 105 ? 5.012 -19.469 -9.141 1 98.44 105 HIS A CA 1
ATOM 844 C C . HIS A 1 105 ? 4.797 -19.797 -7.664 1 98.44 105 HIS A C 1
ATOM 846 O O . HIS A 1 105 ? 3.863 -20.516 -7.312 1 98.44 105 HIS A O 1
ATOM 852 N N . ARG A 1 106 ? 5.59 -19.25 -6.844 1 98 106 ARG A N 1
ATOM 853 C CA . ARG A 1 106 ? 5.465 -19.453 -5.406 1 98 106 ARG A CA 1
ATOM 854 C C . ARG A 1 106 ? 4.152 -18.891 -4.883 1 98 106 ARG A C 1
ATOM 856 O O . ARG A 1 106 ? 3.498 -19.5 -4.031 1 98 106 ARG A O 1
ATOM 863 N N . ALA A 1 107 ? 3.785 -17.75 -5.379 1 97.56 107 ALA A N 1
ATOM 864 C CA . ALA A 1 107 ? 2.512 -17.125 -5.004 1 97.56 107 ALA A CA 1
ATOM 865 C C . ALA A 1 107 ? 1.335 -17.953 -5.523 1 97.56 107 ALA A C 1
ATOM 867 O O . ALA A 1 107 ? 0.261 -17.969 -4.914 1 97.56 107 ALA A O 1
ATOM 868 N N . LEU A 1 108 ? 1.507 -18.609 -6.641 1 98.31 108 LEU A N 1
ATOM 869 C CA . LEU A 1 108 ? 0.446 -19.422 -7.234 1 98.31 108 LEU A CA 1
ATOM 870 C C . LEU A 1 108 ? -0.004 -20.516 -6.273 1 98.31 108 LEU A C 1
ATOM 872 O O . LEU A 1 108 ? -1.196 -20.828 -6.184 1 98.31 108 LEU A O 1
ATOM 876 N N . GLU A 1 109 ? 0.958 -21.125 -5.613 1 98.38 109 GLU A N 1
ATOM 877 C CA . GLU A 1 109 ? 0.606 -22.141 -4.621 1 98.38 109 GLU A CA 1
ATOM 878 C C . GLU A 1 109 ? -0.314 -21.562 -3.549 1 98.38 109 GLU A C 1
ATOM 880 O O . GLU A 1 109 ? -1.287 -22.203 -3.15 1 98.38 109 GLU A O 1
ATOM 885 N N . PHE A 1 110 ? 0.034 -20.422 -3.084 1 98.06 110 PHE A N 1
ATOM 886 C CA . PHE A 1 110 ? -0.748 -19.75 -2.061 1 98.06 110 PHE A CA 1
ATOM 887 C C . PHE A 1 110 ? -2.16 -19.469 -2.557 1 98.06 110 PHE A C 1
ATOM 889 O O . PHE A 1 110 ? -3.139 -19.766 -1.87 1 98.06 110 PHE A O 1
ATOM 896 N N . THR A 1 111 ? -2.314 -18.859 -3.713 1 97.31 111 THR A N 1
ATOM 897 C CA . THR A 1 111 ? -3.637 -18.484 -4.203 1 97.31 111 THR A CA 1
ATOM 898 C C . THR A 1 111 ? -4.484 -19.734 -4.469 1 97.31 111 THR A C 1
ATOM 900 O O . THR A 1 111 ? -5.695 -19.719 -4.234 1 97.31 111 THR A O 1
ATOM 903 N N . ALA A 1 112 ? -3.881 -20.781 -4.988 1 97.94 112 ALA A N 1
ATOM 904 C CA . ALA A 1 112 ? -4.605 -22.047 -5.176 1 97.94 112 ALA A CA 1
ATOM 905 C C . ALA A 1 112 ? -5.16 -22.562 -3.85 1 97.94 112 ALA A C 1
ATOM 907 O O . ALA A 1 112 ? -6.34 -22.906 -3.758 1 97.94 112 ALA A O 1
ATOM 908 N N . ARG A 1 113 ? -4.297 -22.578 -2.857 1 97.75 113 ARG A N 1
ATOM 909 C CA . ARG A 1 113 ? -4.699 -23.047 -1.532 1 97.75 113 ARG A CA 1
ATOM 910 C C . ARG A 1 113 ? -5.789 -22.156 -0.947 1 97.75 113 ARG A C 1
ATOM 912 O O . ARG A 1 113 ? -6.758 -22.656 -0.373 1 97.75 113 ARG A O 1
ATOM 919 N N . LEU A 1 114 ? -5.637 -20.859 -1.048 1 95.75 114 LEU A N 1
ATOM 920 C CA . LEU A 1 114 ? -6.605 -19.906 -0.522 1 95.75 114 LEU A CA 1
ATOM 921 C C . LEU A 1 114 ? -7.98 -20.125 -1.138 1 95.75 114 LEU A C 1
ATOM 923 O O . LEU A 1 114 ? -8.984 -20.203 -0.421 1 95.75 114 LEU A O 1
ATOM 927 N N . MET A 1 115 ? -8.016 -20.266 -2.438 1 94.88 115 MET A N 1
ATOM 928 C CA . MET A 1 115 ? -9.289 -20.469 -3.123 1 94.88 115 MET A CA 1
ATOM 929 C C . MET A 1 115 ? -9.938 -21.781 -2.701 1 94.88 115 MET A C 1
ATOM 931 O O . MET A 1 115 ? -11.148 -21.844 -2.52 1 94.88 115 MET A O 1
ATOM 935 N N . LYS A 1 116 ? -9.133 -22.75 -2.551 1 95.81 116 LYS A N 1
ATOM 936 C CA . LYS A 1 116 ? -9.633 -24.031 -2.066 1 95.81 116 LYS A CA 1
ATOM 937 C C . LYS A 1 116 ? -10.211 -23.906 -0.659 1 95.81 116 LYS A C 1
ATOM 939 O O . LYS A 1 116 ? -11.312 -24.375 -0.387 1 95.81 116 LYS A O 1
ATOM 944 N N . ASP A 1 117 ? -9.477 -23.234 0.227 1 95.12 117 ASP A N 1
ATOM 945 C CA . ASP A 1 117 ? -9.898 -23.062 1.616 1 95.12 117 ASP A CA 1
ATOM 946 C C . ASP A 1 117 ? -11.156 -22.203 1.716 1 95.12 117 ASP A C 1
ATOM 948 O O . ASP A 1 117 ? -12.039 -22.484 2.527 1 95.12 117 ASP A O 1
ATOM 952 N N . LEU A 1 118 ? -11.242 -21.188 0.933 1 91.06 118 LEU A N 1
ATOM 953 C CA . LEU A 1 118 ? -12.414 -20.328 0.928 1 91.06 118 LEU A CA 1
ATOM 954 C C . LEU A 1 118 ? -13.656 -21.094 0.489 1 91.06 118 LEU A C 1
ATOM 956 O O . LEU A 1 118 ? -14.758 -20.844 0.988 1 91.06 118 LEU A O 1
ATOM 960 N N . ASN A 1 119 ? -13.461 -21.906 -0.467 1 90.94 119 ASN A N 1
ATOM 961 C CA . ASN A 1 119 ? -14.547 -22.719 -0.987 1 90.94 119 ASN A CA 1
ATOM 962 C C . ASN A 1 119 ? -15.078 -23.688 0.072 1 90.94 119 ASN A C 1
ATOM 964 O O . ASN A 1 119 ? -16.297 -23.891 0.179 1 90.94 119 ASN A O 1
ATOM 968 N N . THR A 1 120 ? -14.211 -24.188 0.875 1 91.25 120 THR A N 1
ATOM 969 C CA . THR A 1 120 ? -14.594 -25.266 1.779 1 91.25 120 THR A CA 1
ATOM 970 C C . THR A 1 120 ? -14.867 -24.719 3.18 1 91.25 120 THR A C 1
ATOM 972 O O . THR A 1 120 ? -15.352 -25.453 4.047 1 91.25 120 THR A O 1
ATOM 975 N N . ALA A 1 121 ? -14.594 -23.469 3.387 1 88.5 121 ALA A N 1
ATOM 976 C CA . ALA A 1 121 ? -14.719 -22.891 4.719 1 88.5 121 ALA A CA 1
ATOM 977 C C . ALA A 1 121 ? -16.188 -22.812 5.152 1 88.5 121 ALA A C 1
ATOM 979 O O . ALA A 1 121 ? -17.078 -22.656 4.316 1 88.5 121 ALA A O 1
ATOM 980 N N . ASP A 1 122 ? -16.312 -22.922 6.438 1 84.75 122 ASP A N 1
ATOM 981 C CA . ASP A 1 122 ? -17.625 -22.734 7.035 1 84.75 122 ASP A CA 1
ATOM 982 C C . ASP A 1 122 ? -17.969 -21.25 7.16 1 84.75 122 ASP A C 1
ATOM 984 O O . ASP A 1 122 ? -17.078 -20.406 7.141 1 84.75 122 ASP A O 1
ATOM 988 N N . ASP A 1 123 ? -19.266 -21 7.348 1 78.94 123 ASP A N 1
ATOM 989 C CA . ASP A 1 123 ? -19.75 -19.625 7.398 1 78.94 123 ASP A CA 1
ATOM 990 C C . ASP A 1 123 ? -19.172 -18.875 8.602 1 78.94 123 ASP A C 1
ATOM 992 O O . ASP A 1 123 ? -19.156 -17.641 8.625 1 78.94 123 ASP A O 1
ATOM 996 N N . HIS A 1 124 ? -18.625 -19.625 9.539 1 84.69 124 HIS A N 1
ATOM 997 C CA . HIS A 1 124 ? -18.188 -18.984 10.773 1 84.69 124 HIS A CA 1
ATOM 998 C C . HIS A 1 124 ? -16.672 -18.734 10.766 1 84.69 124 HIS A C 1
ATOM 1000 O O . HIS A 1 124 ? -16.156 -18.031 11.633 1 84.69 124 HIS A O 1
ATOM 1006 N N . GLU A 1 125 ? -16.047 -19.359 9.789 1 88 125 GLU A N 1
ATOM 1007 C CA . GLU A 1 125 ? -14.602 -19.172 9.758 1 88 125 GLU A CA 1
ATOM 1008 C C . GLU A 1 125 ? -14.234 -17.766 9.281 1 88 125 GLU A C 1
ATOM 1010 O O . GLU A 1 125 ? -14.828 -17.25 8.328 1 88 125 GLU A O 1
ATOM 1015 N N . LYS A 1 126 ? -13.336 -17.172 10.055 1 91.25 126 LYS A N 1
ATOM 1016 C CA . LYS A 1 126 ? -12.891 -15.82 9.719 1 91.25 126 LYS A CA 1
ATOM 1017 C C . LYS A 1 126 ? -11.977 -15.828 8.492 1 91.25 126 LYS A C 1
ATOM 1019 O O . LYS A 1 126 ? -11.078 -16.656 8.391 1 91.25 126 LYS A O 1
ATOM 1024 N N . MET A 1 127 ? -12.211 -14.953 7.613 1 90.44 127 MET A N 1
ATOM 1025 C CA . MET A 1 127 ? -11.398 -14.797 6.41 1 90.44 127 MET A CA 1
ATOM 1026 C C . MET A 1 127 ? -9.93 -14.578 6.77 1 90.44 127 MET A C 1
ATOM 1028 O O . MET A 1 127 ? -9.039 -15.094 6.086 1 90.44 127 MET A O 1
ATOM 1032 N N . SER A 1 128 ? -9.672 -13.836 7.828 1 93.75 128 SER A N 1
ATOM 1033 C CA . SER A 1 128 ? -8.305 -13.578 8.273 1 93.75 128 SER A CA 1
ATOM 1034 C C . SER A 1 128 ? -7.582 -14.875 8.625 1 93.75 128 SER A C 1
ATOM 1036 O O . SER A 1 128 ? -6.43 -15.07 8.234 1 93.75 128 SER A O 1
ATOM 1038 N N . LEU A 1 129 ? -8.242 -15.773 9.281 1 95.5 129 LEU A N 1
ATOM 1039 C CA . LEU A 1 129 ? -7.645 -17.047 9.688 1 95.5 129 LEU A CA 1
ATOM 1040 C C . LEU A 1 129 ? -7.406 -17.938 8.477 1 95.5 129 LEU A C 1
ATOM 1042 O O .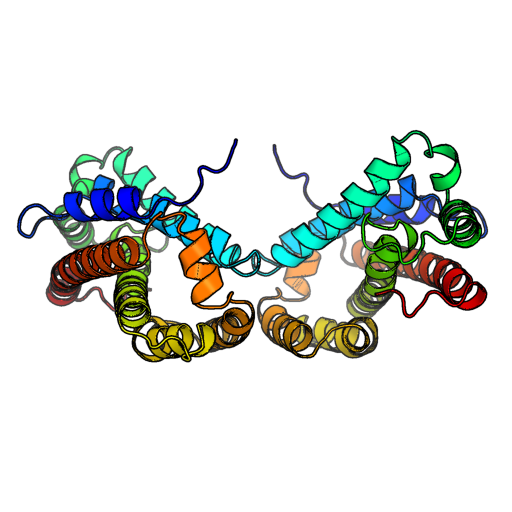 LEU A 1 129 ? -6.352 -18.562 8.359 1 95.5 129 LEU A O 1
ATOM 1046 N N . ILE A 1 130 ? -8.391 -17.953 7.59 1 95.31 130 ILE A N 1
ATOM 1047 C CA . ILE A 1 130 ? -8.281 -18.766 6.383 1 95.31 130 ILE A CA 1
ATOM 1048 C C . ILE A 1 130 ? -7.059 -18.328 5.578 1 95.31 130 ILE A C 1
ATOM 1050 O O . ILE A 1 130 ? -6.234 -19.156 5.184 1 95.31 130 ILE A O 1
ATOM 1054 N N . THR A 1 131 ? -6.953 -17.047 5.398 1 95.62 131 THR A N 1
ATOM 1055 C CA . THR A 1 131 ? -5.875 -16.484 4.594 1 95.62 131 THR A CA 1
ATOM 1056 C C . THR A 1 131 ? -4.527 -16.688 5.281 1 95.62 131 THR A C 1
ATOM 1058 O O . THR A 1 131 ? -3.555 -17.094 4.641 1 95.62 131 THR A O 1
ATOM 1061 N N . LYS A 1 132 ? -4.449 -16.453 6.562 1 97.31 132 LYS A N 1
ATOM 1062 C CA . LYS A 1 132 ? -3.211 -16.625 7.316 1 97.31 132 LYS A CA 1
ATOM 1063 C C . LYS A 1 132 ? -2.727 -18.062 7.266 1 97.31 132 LYS A C 1
ATOM 1065 O O . LYS A 1 132 ? -1.531 -18.328 7.094 1 97.31 132 LYS A O 1
ATOM 1070 N N . THR A 1 133 ? -3.604 -18.984 7.43 1 97.5 133 THR A N 1
ATOM 1071 C CA . THR A 1 133 ? -3.252 -20.406 7.406 1 97.5 133 THR A CA 1
ATOM 1072 C C . THR A 1 133 ? -2.732 -20.812 6.031 1 97.5 133 THR A C 1
ATOM 1074 O O . THR A 1 133 ? -1.712 -21.5 5.922 1 97.5 133 THR A O 1
ATOM 1077 N N . ALA A 1 134 ? -3.49 -20.359 5.008 1 97.75 134 ALA A N 1
ATOM 1078 C CA . ALA A 1 134 ? -3.049 -20.656 3.645 1 97.75 134 ALA A CA 1
ATOM 1079 C C . ALA A 1 134 ? -1.662 -20.062 3.385 1 97.75 134 ALA A C 1
ATOM 1081 O O . ALA A 1 134 ? -0.792 -20.75 2.832 1 97.75 134 ALA A O 1
ATOM 1082 N N . TYR A 1 135 ? -1.466 -18.859 3.822 1 98.19 135 TYR A N 1
ATOM 1083 C CA . TYR A 1 135 ? -0.184 -18.172 3.643 1 98.19 135 TYR A CA 1
ATOM 1084 C C . TYR A 1 135 ? 0.927 -18.922 4.379 1 98.19 135 TYR A C 1
ATOM 1086 O O . TYR A 1 135 ? 1.963 -19.234 3.793 1 98.19 135 TYR A O 1
ATOM 1094 N N . ASP A 1 136 ? 0.71 -19.266 5.66 1 98.5 136 ASP A N 1
ATOM 1095 C CA . ASP A 1 136 ? 1.718 -19.891 6.516 1 98.5 136 ASP A CA 1
ATOM 1096 C C . ASP A 1 136 ? 2.109 -21.266 5.992 1 98.5 136 ASP A C 1
ATOM 1098 O O . ASP A 1 136 ? 3.246 -21.703 6.176 1 98.5 136 ASP A O 1
ATOM 1102 N N . SER A 1 137 ? 1.264 -21.875 5.277 1 98.31 137 SER A N 1
ATOM 1103 C CA . SER A 1 137 ? 1.532 -23.234 4.816 1 98.31 137 SER A CA 1
ATOM 1104 C C . SER A 1 137 ? 2.156 -23.234 3.428 1 98.31 137 SER A C 1
ATOM 1106 O O . SER A 1 137 ? 2.527 -24.297 2.908 1 98.31 137 SER A O 1
ATOM 1108 N N . THR A 1 138 ? 2.238 -22.094 2.781 1 98.19 138 THR A N 1
ATOM 1109 C CA . THR A 1 138 ? 2.707 -22.078 1.4 1 98.19 138 THR A CA 1
ATOM 1110 C C . THR A 1 138 ? 3.74 -20.984 1.191 1 98.19 138 THR A C 1
ATOM 1112 O O . THR A 1 138 ? 4.93 -21.188 1.437 1 98.19 138 THR A O 1
ATOM 1115 N N . LEU A 1 139 ? 3.295 -19.766 1.031 1 98.06 139 LEU A N 1
ATOM 1116 C CA . LEU A 1 139 ? 4.109 -18.656 0.54 1 98.06 139 LEU A CA 1
ATOM 1117 C C . LEU A 1 139 ? 5.051 -18.156 1.625 1 98.06 139 LEU A C 1
ATOM 1119 O O . LEU A 1 139 ? 6.137 -17.641 1.326 1 98.06 139 LEU A O 1
ATOM 1123 N N . ALA A 1 140 ? 4.742 -18.312 2.926 1 98.31 140 ALA A N 1
ATOM 1124 C CA . ALA A 1 140 ? 5.492 -17.766 4.055 1 98.31 140 ALA A CA 1
ATOM 1125 C C . ALA A 1 140 ? 6.922 -18.312 4.07 1 98.31 140 ALA A C 1
ATOM 1127 O O . ALA A 1 140 ? 7.859 -17.578 4.41 1 98.31 140 ALA A O 1
ATOM 1128 N N . ARG A 1 141 ? 7.121 -19.531 3.682 1 97.62 141 ARG A N 1
ATOM 1129 C CA . ARG A 1 141 ? 8.43 -20.172 3.77 1 97.62 141 ARG A CA 1
ATOM 1130 C C . ARG A 1 141 ? 9.422 -19.5 2.818 1 97.62 141 ARG A C 1
ATOM 1132 O O . ARG A 1 141 ? 10.641 -19.688 2.953 1 97.62 141 ARG A O 1
ATOM 1139 N N . HIS A 1 142 ? 8.922 -18.781 1.85 1 97.25 142 HIS A N 1
ATOM 1140 C CA . HIS A 1 142 ? 9.797 -18.141 0.871 1 97.25 142 HIS A CA 1
ATOM 1141 C C . HIS A 1 142 ? 10.031 -16.672 1.213 1 97.25 142 HIS A C 1
ATOM 1143 O O . HIS A 1 142 ? 10.828 -16 0.556 1 97.25 142 HIS A O 1
ATOM 1149 N N . HIS A 1 143 ? 9.297 -16.109 2.225 1 96.38 143 HIS A N 1
ATOM 1150 C CA . HIS A 1 143 ? 9.391 -14.695 2.545 1 96.38 143 HIS A CA 1
ATOM 1151 C C . HIS A 1 143 ? 10.273 -14.461 3.764 1 96.38 143 HIS A C 1
ATOM 1153 O O . HIS A 1 143 ? 10.219 -15.219 4.734 1 96.38 143 HIS A O 1
ATOM 1159 N N . PRO A 1 144 ? 11.148 -13.43 3.695 1 95.38 144 PRO A N 1
ATOM 1160 C CA . PRO A 1 144 ? 11.867 -13.039 4.91 1 95.38 144 PRO A CA 1
ATOM 1161 C C . PRO A 1 144 ? 10.93 -12.633 6.043 1 95.38 144 PRO A C 1
ATOM 1163 O O . PRO A 1 144 ? 9.75 -12.383 5.812 1 95.38 144 PRO A O 1
ATOM 1166 N N . TRP A 1 145 ? 11.43 -12.586 7.227 1 95.88 145 TRP A N 1
ATOM 1167 C CA . TRP A 1 145 ? 10.672 -12.359 8.453 1 95.88 145 TRP A CA 1
ATOM 1168 C C . TRP A 1 145 ? 9.844 -11.086 8.359 1 95.88 145 TRP A C 1
ATOM 1170 O O . TRP A 1 145 ? 8.68 -11.062 8.773 1 95.88 145 TRP A O 1
ATOM 1180 N N . LEU A 1 146 ? 10.305 -10.008 7.809 1 93.62 146 LEU A N 1
ATOM 1181 C CA . LEU A 1 146 ? 9.609 -8.727 7.742 1 93.62 146 LEU A CA 1
ATOM 1182 C C . LEU A 1 146 ? 8.359 -8.828 6.867 1 93.62 146 LEU A C 1
ATOM 1184 O O . LEU A 1 146 ? 7.297 -8.32 7.23 1 93.62 146 LEU A O 1
ATOM 1188 N N . ILE A 1 147 ? 8.492 -9.438 5.723 1 94.19 147 ILE A N 1
ATOM 1189 C CA . ILE A 1 147 ? 7.355 -9.617 4.824 1 94.19 147 ILE A CA 1
ATOM 1190 C C . ILE A 1 147 ? 6.293 -10.477 5.5 1 94.19 147 ILE A C 1
ATOM 1192 O O . ILE A 1 147 ? 5.098 -10.188 5.41 1 94.19 147 ILE A O 1
ATOM 1196 N N . ARG A 1 148 ? 6.711 -11.523 6.215 1 97.06 148 ARG A N 1
ATOM 1197 C CA . ARG A 1 148 ? 5.773 -12.383 6.934 1 97.06 148 ARG A CA 1
ATOM 1198 C C . ARG A 1 148 ? 4.996 -11.586 7.98 1 97.06 148 ARG A C 1
ATOM 1200 O O . ARG A 1 148 ? 3.779 -11.734 8.102 1 97.06 148 ARG A O 1
ATOM 1207 N N . LYS A 1 149 ? 5.668 -10.734 8.711 1 95.75 149 LYS A N 1
ATOM 1208 C CA . LYS A 1 149 ? 5.012 -9.883 9.695 1 95.75 149 LYS A CA 1
ATOM 1209 C C . LYS A 1 149 ? 4.008 -8.945 9.031 1 95.75 149 LYS A C 1
ATOM 1211 O O . LYS A 1 149 ? 2.904 -8.742 9.539 1 95.75 149 LYS A O 1
ATOM 1216 N N . GLY A 1 150 ? 4.484 -8.383 7.934 1 93.94 150 GLY A N 1
ATOM 1217 C CA . GLY A 1 150 ? 3.584 -7.52 7.188 1 93.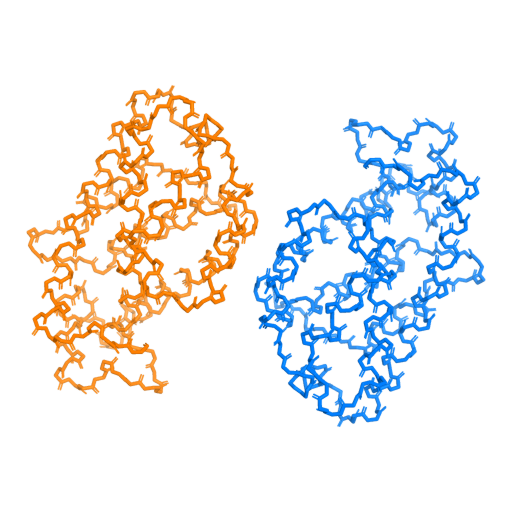94 150 GLY A CA 1
ATOM 1218 C C . GLY A 1 150 ? 2.307 -8.219 6.762 1 93.94 150 GLY A C 1
ATOM 1219 O O . GLY A 1 150 ? 1.213 -7.668 6.922 1 93.94 150 GLY A O 1
ATOM 1220 N N . VAL A 1 151 ? 2.408 -9.406 6.254 1 94.88 151 VAL A 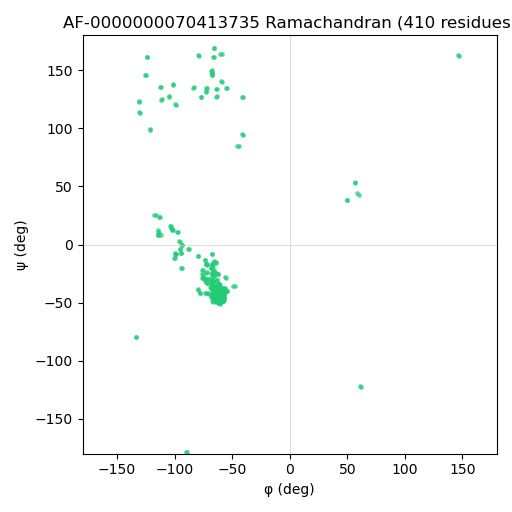N 1
ATOM 1221 C CA . VAL A 1 151 ? 1.251 -10.18 5.82 1 94.88 151 VAL A CA 1
ATOM 1222 C C . VAL A 1 151 ? 0.358 -10.492 7.016 1 94.88 151 VAL A C 1
ATOM 1224 O O . VAL A 1 151 ? -0.865 -10.352 6.941 1 94.88 151 VAL A O 1
ATOM 1227 N N . HIS A 1 152 ? 0.974 -10.844 8.102 1 96.56 152 HIS A N 1
ATOM 1228 C CA . HIS A 1 152 ? 0.227 -11.203 9.305 1 96.56 152 HIS A CA 1
ATOM 1229 C C . HIS A 1 152 ? -0.574 -10.016 9.828 1 96.56 152 HIS A C 1
ATOM 1231 O O . HIS A 1 152 ? -1.655 -10.188 10.391 1 96.56 152 HIS A O 1
ATOM 1237 N N . VAL A 1 153 ? -0.093 -8.836 9.625 1 94.12 153 VAL A N 1
ATOM 1238 C CA . VAL A 1 153 ? -0.838 -7.637 10 1 94.12 153 VAL A CA 1
ATOM 1239 C C . VAL A 1 153 ? -1.919 -7.355 8.953 1 94.12 153 VAL A C 1
ATOM 1241 O O . VAL A 1 153 ? -3.066 -7.066 9.305 1 94.12 153 VAL A O 1
ATOM 1244 N N . ALA A 1 154 ? -1.592 -7.512 7.719 1 92.75 154 ALA A N 1
ATOM 1245 C CA . ALA A 1 154 ? -2.465 -7.137 6.605 1 92.75 154 ALA A CA 1
ATOM 1246 C C . ALA A 1 154 ? -3.721 -8.008 6.582 1 92.75 154 ALA A C 1
ATOM 1248 O O . ALA A 1 154 ? -4.789 -7.551 6.164 1 92.75 154 ALA A O 1
ATOM 1249 N N . VAL A 1 155 ? -3.68 -9.188 7.066 1 93.5 155 VAL A N 1
ATOM 1250 C CA . VAL A 1 155 ? -4.805 -10.117 6.98 1 93.5 155 VAL A CA 1
ATOM 1251 C C . VAL A 1 155 ? -5.969 -9.602 7.82 1 93.5 155 VAL A C 1
ATOM 1253 O O . VAL A 1 155 ? -7.129 -9.914 7.543 1 93.5 155 VAL A O 1
ATOM 1256 N N . TYR A 1 156 ? -5.629 -8.797 8.812 1 93.06 156 TYR A N 1
ATOM 1257 C CA . TYR A 1 156 ? -6.676 -8.273 9.68 1 93.06 156 TYR A CA 1
ATOM 1258 C C . TYR A 1 156 ? -7.508 -7.223 8.961 1 93.06 156 TYR A C 1
ATOM 1260 O O . TYR A 1 156 ? -8.586 -6.844 9.43 1 93.06 156 TYR A O 1
ATOM 1268 N N . THR A 1 157 ? -7.066 -6.703 7.922 1 90.25 157 THR A N 1
ATOM 1269 C CA . THR A 1 157 ? -7.805 -5.695 7.168 1 90.25 157 THR A CA 1
ATOM 1270 C C . THR A 1 157 ? -8.727 -6.352 6.148 1 90.25 157 THR A C 1
ATOM 1272 O O . THR A 1 157 ? -9.492 -5.668 5.461 1 90.25 157 THR A O 1
ATOM 1275 N N . LEU A 1 158 ? -8.68 -7.684 6.039 1 91.5 158 LEU A N 1
ATOM 1276 C CA . LEU A 1 158 ? -9.492 -8.391 5.055 1 91.5 158 LEU A CA 1
ATOM 1277 C C . LEU A 1 158 ? -10.977 -8.289 5.402 1 91.5 158 LEU A C 1
ATOM 1279 O O . LEU A 1 158 ? -11.336 -8.234 6.578 1 91.5 158 LEU A O 1
ATOM 1283 N N . PRO A 1 159 ? -11.797 -8.227 4.387 1 88.31 159 PRO A N 1
ATOM 1284 C CA . PRO A 1 159 ? -13.234 -8.32 4.66 1 88.31 159 PRO A CA 1
ATOM 1285 C C . PRO A 1 159 ? -13.641 -9.688 5.211 1 88.31 159 PRO A C 1
ATOM 1287 O O . PRO A 1 159 ? -12.82 -10.602 5.273 1 88.31 159 PRO A O 1
ATOM 1290 N N . THR A 1 160 ? -14.867 -9.719 5.676 1 87.62 160 THR A N 1
ATOM 1291 C CA . THR A 1 160 ? -15.398 -11.031 6.027 1 87.62 160 THR A CA 1
ATOM 1292 C C . THR A 1 160 ? -15.547 -11.906 4.785 1 87.62 160 THR A C 1
ATOM 1294 O O . THR A 1 160 ? -15.555 -11.398 3.66 1 87.62 160 THR A O 1
ATOM 1297 N N . ARG A 1 161 ? -15.648 -13.195 5.059 1 85.44 161 ARG A N 1
ATOM 1298 C CA . ARG A 1 161 ? -15.852 -14.133 3.957 1 85.44 161 ARG A CA 1
ATOM 1299 C C . ARG A 1 161 ? -17.109 -13.781 3.162 1 85.44 161 ARG A C 1
ATOM 1301 O O . ARG A 1 161 ? -17.094 -13.805 1.93 1 85.44 161 ARG A O 1
ATOM 1308 N N . LYS A 1 162 ? -18.188 -13.414 3.857 1 83.94 162 LYS A N 1
ATOM 1309 C CA . LYS A 1 162 ? -19.438 -13.039 3.211 1 83.94 162 LYS A CA 1
ATOM 1310 C C . LYS A 1 162 ? -19.25 -11.797 2.338 1 83.94 162 LYS A C 1
ATOM 1312 O O . LYS A 1 162 ? -19.688 -11.781 1.181 1 83.94 162 LYS A O 1
ATOM 1317 N N . GLN A 1 163 ? -18.594 -10.781 2.846 1 85 163 GLN A N 1
ATOM 1318 C CA . GLN A 1 163 ? -18.328 -9.562 2.1 1 85 163 GLN A CA 1
ATOM 1319 C C . GLN A 1 163 ? -17.453 -9.844 0.877 1 85 163 GLN A C 1
ATOM 1321 O O . GLN A 1 163 ? -17.672 -9.266 -0.191 1 85 163 GLN A O 1
ATOM 1326 N N . PHE A 1 164 ? -16.516 -10.758 1.093 1 87.19 164 PHE A N 1
ATOM 1327 C CA . PHE A 1 164 ? -15.625 -11.117 -0.001 1 87.19 164 PHE A CA 1
ATOM 1328 C C . PHE A 1 164 ? -16.391 -11.797 -1.128 1 87.19 164 PHE A C 1
ATOM 1330 O O . PHE A 1 164 ? -16.25 -11.43 -2.295 1 87.19 164 PHE A O 1
ATOM 1337 N N . LEU A 1 165 ? -17.172 -12.719 -0.784 1 83.62 165 LEU A N 1
ATOM 1338 C CA . LEU A 1 165 ? -17.953 -13.445 -1.777 1 83.62 165 LEU A CA 1
ATOM 1339 C C . LEU A 1 165 ? -18.906 -12.5 -2.51 1 83.62 165 LEU A C 1
ATOM 1341 O O . LEU A 1 165 ? -19.141 -12.664 -3.711 1 83.62 165 LEU A O 1
ATOM 1345 N N . GLU A 1 166 ? -19.406 -11.5 -1.81 1 84.06 166 GLU A N 1
ATOM 1346 C CA . GLU A 1 166 ? -20.281 -10.508 -2.436 1 84.06 166 GLU A CA 1
ATOM 1347 C C . GLU A 1 166 ? -19.5 -9.656 -3.443 1 84.06 166 GLU A C 1
ATOM 1349 O O . GLU A 1 166 ? -20.031 -9.289 -4.488 1 84.06 166 GLU A O 1
ATOM 1354 N N . LYS A 1 167 ? -18.281 -9.445 -3.148 1 83.94 167 LYS A N 1
ATOM 1355 C CA . LYS A 1 167 ? -17.438 -8.609 -4.004 1 83.94 167 LYS A CA 1
ATOM 1356 C C . LYS A 1 167 ? -17.031 -9.352 -5.273 1 83.94 167 LYS A C 1
ATOM 1358 O O . LYS A 1 167 ? -16.641 -8.734 -6.262 1 83.94 167 LYS A O 1
ATOM 1363 N N . LEU A 1 168 ? -17.078 -10.688 -5.211 1 85.38 168 LEU A N 1
ATOM 1364 C CA . LEU A 1 168 ? -16.781 -11.461 -6.41 1 85.38 168 LEU A CA 1
ATOM 1365 C C . LEU A 1 168 ? -17.859 -11.258 -7.473 1 85.38 168 LEU A C 1
ATOM 1367 O O . LEU A 1 168 ? -17.656 -11.578 -8.648 1 85.38 168 LEU A O 1
ATOM 1371 N N . LYS A 1 169 ? -18.938 -10.586 -7.082 1 81.62 169 LYS A N 1
ATOM 1372 C CA . LYS A 1 169 ? -20.047 -10.227 -7.965 1 81.62 169 LYS A CA 1
ATOM 1373 C C . LYS A 1 169 ? -20.531 -11.43 -8.766 1 81.62 169 LYS A C 1
ATOM 1375 O O . LYS A 1 169 ? -20.734 -11.336 -9.977 1 81.62 169 LYS A O 1
ATOM 1380 N N . VAL A 1 170 ? -20.547 -12.539 -8.156 1 81.81 170 VAL A N 1
ATOM 1381 C CA . VAL A 1 170 ? -21.125 -13.75 -8.734 1 81.81 170 VAL A CA 1
ATOM 1382 C C . VAL A 1 170 ? -22.531 -13.969 -8.188 1 81.81 170 VAL A C 1
ATOM 1384 O O . VAL A 1 170 ? -22.75 -13.859 -6.98 1 81.81 170 VAL A O 1
ATOM 1387 N N . ASP A 1 171 ? -23.484 -14.008 -8.953 1 76.88 171 ASP A N 1
ATOM 1388 C CA . ASP A 1 171 ? -24.906 -13.961 -8.648 1 76.88 171 ASP A CA 1
ATOM 1389 C C . ASP A 1 171 ? -25.297 -15.07 -7.672 1 76.88 171 ASP A C 1
ATOM 1391 O O . ASP A 1 171 ? -26.266 -14.922 -6.91 1 76.88 171 ASP A O 1
ATOM 1395 N N . ASN A 1 172 ? -24.625 -16.109 -7.672 1 85.25 172 ASN A N 1
ATOM 1396 C CA . ASN A 1 172 ? -24.953 -17.328 -6.945 1 85.25 172 ASN A CA 1
ATOM 1397 C C . ASN A 1 172 ? -23.766 -17.844 -6.145 1 85.25 172 ASN A C 1
ATOM 1399 O O . ASN A 1 172 ? -22.703 -18.094 -6.703 1 85.25 172 ASN A O 1
ATOM 1403 N N . GLU A 1 173 ? -24.031 -17.969 -4.812 1 83.88 173 GLU A N 1
ATOM 1404 C CA . GLU A 1 173 ? -22.953 -18.453 -3.947 1 83.88 173 GLU A CA 1
ATOM 1405 C C . GLU A 1 173 ? -22.438 -19.812 -4.406 1 83.88 173 GLU A C 1
ATOM 1407 O O . GLU A 1 173 ? -21.234 -20.078 -4.359 1 83.88 173 GLU A O 1
ATOM 1412 N N . GLU A 1 174 ? -23.359 -20.625 -4.793 1 88.25 174 GLU A N 1
ATOM 1413 C CA . GLU A 1 174 ? -22.953 -21.938 -5.27 1 88.25 174 GLU A CA 1
ATOM 1414 C C . GLU A 1 174 ? -22.094 -21.844 -6.52 1 88.25 174 GLU A C 1
ATOM 1416 O O . GLU A 1 174 ? -21.141 -22.594 -6.68 1 88.25 174 GLU A O 1
ATOM 1421 N N . ARG A 1 175 ? -22.469 -20.969 -7.328 1 92.12 175 ARG A N 1
ATOM 1422 C CA . ARG A 1 175 ? -21.672 -20.766 -8.539 1 92.12 175 ARG A CA 1
ATOM 1423 C C . ARG A 1 175 ? -20.297 -20.203 -8.203 1 92.12 175 ARG A C 1
ATOM 1425 O O . ARG A 1 175 ? -19.297 -20.594 -8.812 1 92.12 175 ARG A O 1
ATOM 1432 N N . ALA A 1 176 ? -20.266 -19.344 -7.285 1 91 176 ALA A N 1
ATOM 1433 C CA . ALA A 1 176 ? -18.984 -18.797 -6.836 1 91 176 ALA A CA 1
ATOM 1434 C C . ALA A 1 176 ? -18.078 -19.906 -6.297 1 91 176 ALA A C 1
ATOM 1436 O O . ALA A 1 176 ? -16.891 -19.953 -6.633 1 91 176 ALA A O 1
ATOM 1437 N N . LYS A 1 177 ? -18.656 -20.734 -5.523 1 90.12 177 LYS A N 1
ATOM 1438 C CA . LYS A 1 177 ? -17.891 -21.844 -4.957 1 90.12 177 LYS A CA 1
ATOM 1439 C C . LYS A 1 177 ? -17.359 -22.766 -6.059 1 90.12 177 LYS A C 1
ATOM 1441 O O . LYS A 1 177 ? -16.203 -23.172 -6.012 1 90.12 177 LYS A O 1
ATOM 1446 N N . ASP A 1 178 ? -18.188 -22.969 -6.996 1 93.75 178 ASP A N 1
ATOM 1447 C CA . ASP A 1 178 ? -17.781 -23.812 -8.117 1 93.75 178 ASP A CA 1
ATOM 1448 C C . ASP A 1 178 ? -16.609 -23.188 -8.883 1 93.75 178 ASP A C 1
ATOM 1450 O O . ASP A 1 178 ? -15.648 -23.875 -9.227 1 93.75 178 ASP A O 1
ATOM 1454 N N . LEU A 1 179 ? -16.719 -21.969 -9.141 1 95.5 179 LEU A N 1
ATOM 1455 C CA . LEU A 1 179 ? -15.672 -21.266 -9.867 1 95.5 179 LEU A CA 1
ATOM 1456 C C . LEU A 1 179 ? -14.375 -21.219 -9.062 1 95.5 179 LEU A C 1
ATOM 1458 O O . LEU A 1 179 ? -13.289 -21.406 -9.617 1 95.5 179 LEU A O 1
ATOM 1462 N N . LEU A 1 180 ? -14.492 -21.016 -7.77 1 95.19 180 LEU A N 1
ATOM 1463 C CA . LEU A 1 180 ? -13.305 -21.031 -6.914 1 95.19 180 LEU A CA 1
ATOM 1464 C C . LEU A 1 180 ? -12.609 -22.375 -6.977 1 95.19 180 LEU A C 1
ATOM 1466 O O . LEU A 1 180 ? -11.375 -22.438 -7.055 1 95.19 180 LEU A O 1
ATOM 1470 N N . ALA A 1 181 ? -13.367 -23.375 -6.953 1 96.69 181 ALA A N 1
ATOM 1471 C CA . ALA A 1 181 ? -12.82 -24.734 -7.027 1 96.69 181 ALA A CA 1
ATOM 1472 C C . ALA A 1 181 ? -12.102 -24.953 -8.352 1 96.69 181 ALA A C 1
ATOM 1474 O O . ALA A 1 181 ? -11 -25.5 -8.383 1 96.69 181 ALA A O 1
ATOM 1475 N N . LYS A 1 182 ? -12.734 -24.547 -9.391 1 97.88 182 LYS A N 1
ATOM 1476 C CA . LYS A 1 182 ? -12.164 -24.75 -10.719 1 97.88 182 LYS A CA 1
ATOM 1477 C C . LYS A 1 182 ? -10.875 -23.953 -10.883 1 97.88 182 LYS A C 1
ATOM 1479 O O . LYS A 1 182 ? -9.883 -24.484 -11.406 1 97.88 182 LYS A O 1
ATOM 1484 N N . VAL A 1 183 ? -10.898 -22.719 -10.477 1 97.88 183 VAL A N 1
ATOM 1485 C CA . VAL A 1 183 ? -9.695 -21.906 -10.555 1 97.88 183 VAL A CA 1
ATOM 1486 C C . VAL A 1 183 ? -8.562 -22.547 -9.758 1 97.88 183 VAL A C 1
ATOM 1488 O O . VAL A 1 183 ? -7.438 -22.656 -10.242 1 97.88 183 VAL A O 1
ATOM 1491 N N . SER A 1 184 ? -8.906 -22.969 -8.547 1 98.25 184 SER A N 1
ATOM 1492 C CA . SER A 1 184 ? -7.918 -23.625 -7.695 1 98.25 184 SER A CA 1
ATOM 1493 C C . SER A 1 184 ? -7.32 -24.844 -8.383 1 98.25 184 SER A C 1
ATOM 1495 O O . SER A 1 184 ? -6.105 -25.062 -8.344 1 98.25 184 SER A O 1
ATOM 1497 N N . GLU A 1 185 ? -8.086 -25.594 -9.008 1 98.25 185 GLU A N 1
ATOM 1498 C CA . GLU A 1 185 ? -7.637 -26.812 -9.688 1 98.25 185 GLU A CA 1
ATOM 1499 C C . GLU A 1 185 ? -6.691 -26.469 -10.836 1 98.25 185 GLU A C 1
ATOM 1501 O O . GLU A 1 185 ? -5.652 -27.109 -11 1 98.25 185 GLU A O 1
ATOM 1506 N N . HIS A 1 186 ? -7.129 -25.5 -11.609 1 98.38 186 HIS A N 1
ATOM 1507 C CA . HIS A 1 186 ? -6.254 -25.062 -12.695 1 98.38 186 HIS A CA 1
ATOM 1508 C C . HIS A 1 186 ? -4.906 -24.594 -12.164 1 98.38 186 HIS A C 1
ATOM 1510 O O . HIS A 1 186 ? -3.859 -24.938 -12.711 1 98.38 186 HIS A O 1
ATOM 1516 N N . GLN A 1 187 ? -4.953 -23.812 -11.117 1 98.62 187 GLN A N 1
ATOM 1517 C CA . GLN A 1 187 ? -3.729 -23.297 -10.523 1 98.62 187 GLN A CA 1
ATOM 1518 C C . GLN A 1 187 ? -2.84 -24.422 -10.016 1 98.62 187 GLN A C 1
ATOM 1520 O O . GLN A 1 187 ? -1.621 -24.391 -10.195 1 98.62 187 GLN A O 1
ATOM 1525 N N . GLU A 1 188 ? -3.432 -25.375 -9.398 1 98.38 188 GLU A N 1
ATOM 1526 C CA . GLU A 1 188 ? -2.682 -26.5 -8.859 1 98.38 188 GLU A CA 1
ATOM 1527 C C . GLU A 1 188 ? -1.995 -27.281 -9.977 1 98.38 188 GLU A C 1
ATOM 1529 O O . GLU A 1 188 ? -0.841 -27.703 -9.836 1 98.38 188 GLU A O 1
ATOM 1534 N N . GLU A 1 189 ? -2.682 -27.516 -11.039 1 98.31 189 GLU A N 1
ATOM 1535 C CA . GLU A 1 189 ? -2.098 -28.234 -12.172 1 98.31 189 GLU A CA 1
ATOM 1536 C C . GLU A 1 189 ? -0.908 -27.469 -12.75 1 98.31 189 GLU A C 1
ATOM 1538 O O . GLU A 1 189 ? 0.142 -28.062 -13.016 1 98.31 189 GLU A O 1
ATOM 1543 N N . ILE A 1 190 ? -1.163 -26.234 -12.953 1 98.5 190 ILE A N 1
ATOM 1544 C CA . ILE A 1 190 ? -0.1 -25.391 -13.484 1 98.5 190 ILE A CA 1
ATOM 1545 C C . ILE A 1 190 ? 1.085 -25.375 -12.523 1 98.5 190 ILE A C 1
ATOM 1547 O O . ILE A 1 190 ? 2.24 -25.453 -12.953 1 98.5 190 ILE A O 1
ATOM 1551 N N . PHE A 1 191 ? 0.798 -25.312 -11.242 1 98.56 191 PHE A N 1
ATOM 1552 C CA . PHE A 1 191 ? 1.834 -25.312 -10.211 1 98.56 191 PHE A CA 1
ATOM 1553 C C . PHE A 1 191 ? 2.67 -26.594 -10.297 1 98.56 191 PHE A C 1
ATOM 1555 O O . PHE A 1 191 ? 3.902 -26.531 -10.281 1 98.56 191 PHE A O 1
ATOM 1562 N N . ILE A 1 192 ? 2.049 -27.688 -10.398 1 98.31 192 ILE A N 1
ATOM 1563 C CA . ILE A 1 192 ? 2.729 -28.984 -10.414 1 98.31 192 ILE A CA 1
ATOM 1564 C C . ILE A 1 192 ? 3.666 -29.062 -11.617 1 98.31 192 ILE A C 1
ATOM 1566 O O . ILE A 1 192 ? 4.828 -29.453 -11.484 1 98.31 192 ILE A O 1
ATOM 1570 N N . ILE A 1 193 ? 3.143 -28.672 -12.766 1 98.12 193 ILE A N 1
ATOM 1571 C CA . ILE A 1 193 ? 3.934 -28.719 -13.992 1 98.12 193 ILE A CA 1
ATOM 1572 C C . ILE A 1 193 ? 5.148 -27.797 -13.852 1 98.12 193 ILE A C 1
ATOM 1574 O O . ILE A 1 193 ? 6.277 -28.203 -14.141 1 98.12 193 ILE A O 1
ATOM 1578 N N . THR A 1 194 ? 4.914 -26.594 -13.43 1 98.31 194 THR A N 1
ATOM 1579 C CA . THR A 1 194 ? 5.977 -25.609 -13.289 1 98.31 194 THR A CA 1
ATOM 1580 C C . THR A 1 194 ? 6.977 -26.031 -12.219 1 98.31 194 THR A C 1
ATOM 1582 O O . THR A 1 194 ? 8.188 -25.859 -12.391 1 98.31 194 THR A O 1
ATOM 1585 N N . GLU A 1 195 ? 6.469 -26.578 -11.102 1 98 195 GLU A N 1
ATOM 1586 C CA . GLU A 1 195 ? 7.312 -27.062 -10.008 1 98 195 GLU A CA 1
ATOM 1587 C C . GLU A 1 195 ? 8.266 -28.141 -10.484 1 98 195 GLU A C 1
ATOM 1589 O O . GLU A 1 195 ? 9.438 -28.172 -10.102 1 98 195 GLU A O 1
ATOM 1594 N N . GLU A 1 196 ? 7.797 -28.984 -11.266 1 97.81 196 GLU A N 1
ATOM 1595 C CA . GLU A 1 196 ? 8.625 -30.047 -11.805 1 97.81 196 GLU A CA 1
ATOM 1596 C C . GLU A 1 196 ? 9.742 -29.5 -12.688 1 97.81 196 GLU A C 1
ATOM 1598 O O . GLU A 1 196 ? 10.867 -30 -12.664 1 97.81 196 GLU A O 1
ATOM 1603 N N . LEU A 1 197 ? 9.383 -28.5 -13.477 1 97.62 197 LEU A N 1
ATOM 1604 C CA . LEU A 1 197 ? 10.383 -27.875 -14.336 1 97.62 197 LEU A CA 1
ATOM 1605 C C . LEU A 1 197 ? 11.492 -27.234 -13.508 1 97.62 197 LEU A C 1
ATOM 1607 O O . LEU A 1 197 ? 12.672 -27.422 -13.797 1 97.62 197 LEU A O 1
ATOM 1611 N N . TYR A 1 198 ? 11.117 -26.516 -12.492 1 97.81 198 TYR A N 1
ATOM 1612 C CA . TYR A 1 198 ? 12.094 -25.859 -11.633 1 97.81 198 TYR A CA 1
ATOM 1613 C C . TYR A 1 198 ? 12.93 -26.891 -10.875 1 97.81 198 TYR A C 1
ATOM 1615 O O . TYR A 1 198 ? 14.117 -26.672 -10.625 1 97.81 198 TYR A O 1
ATOM 1623 N N . THR A 1 199 ? 12.344 -27.984 -10.469 1 97.88 199 THR A N 1
ATOM 1624 C CA . THR A 1 199 ? 13.055 -29.062 -9.773 1 97.88 199 THR A CA 1
ATOM 1625 C C . THR A 1 199 ? 14.062 -29.719 -10.703 1 97.88 199 THR A C 1
ATOM 1627 O O . THR A 1 199 ? 15.227 -29.906 -10.344 1 97.88 199 THR A O 1
ATOM 1630 N N . LYS A 1 200 ? 13.586 -30.062 -11.867 1 97.19 200 LYS A N 1
ATOM 1631 C CA . LYS A 1 200 ? 14.422 -30.734 -12.852 1 97.19 200 LYS A CA 1
ATOM 1632 C C . LYS A 1 200 ? 15.672 -29.906 -13.172 1 97.19 200 LYS A C 1
ATOM 1634 O O . LYS A 1 200 ? 16.766 -30.453 -13.273 1 97.19 200 LYS A O 1
ATOM 1639 N N . GLU A 1 201 ? 15.477 -28.594 -13.266 1 95.94 201 GLU A N 1
ATOM 1640 C CA . GLU A 1 201 ? 16.578 -27.719 -13.672 1 95.94 201 GLU A CA 1
ATOM 1641 C C . GLU A 1 201 ? 17.281 -27.109 -12.461 1 95.94 201 GLU A C 1
ATOM 1643 O O . GLU A 1 201 ? 18.188 -26.297 -12.609 1 95.94 201 GLU A O 1
ATOM 1648 N N . LYS A 1 202 ? 16.875 -27.469 -11.172 1 95.69 202 LYS A N 1
ATOM 1649 C CA . LYS A 1 202 ? 17.469 -27.031 -9.914 1 95.69 202 LYS A CA 1
ATOM 1650 C C . LYS A 1 202 ? 17.484 -25.516 -9.812 1 95.69 202 LYS A C 1
ATOM 1652 O O . LYS A 1 202 ? 18.516 -24.906 -9.539 1 95.69 202 LYS A O 1
ATOM 1657 N N . LEU A 1 203 ? 16.266 -24.906 -10.016 1 95.94 203 LEU A N 1
ATOM 1658 C CA . LEU A 1 203 ? 16.203 -23.453 -10.117 1 95.94 203 LEU A CA 1
ATOM 1659 C C . LEU A 1 203 ? 15.43 -22.859 -8.945 1 95.94 203 LEU A C 1
ATOM 1661 O O . LEU A 1 203 ? 15.141 -21.672 -8.93 1 95.94 203 LEU A O 1
ATOM 1665 N N . HIS A 1 204 ? 15.117 -23.609 -7.867 1 95.62 204 HIS A N 1
ATOM 1666 C CA . HIS A 1 204 ? 14.273 -23.156 -6.766 1 95.62 204 HIS A CA 1
ATOM 1667 C C . HIS A 1 204 ? 15 -22.125 -5.906 1 95.62 204 HIS A C 1
ATOM 1669 O O . HIS A 1 204 ? 14.367 -21.391 -5.145 1 95.62 204 HIS A O 1
ATOM 1675 N N . ASP A 1 205 ? 16.297 -22.016 -5.969 1 91.69 205 ASP A N 1
ATOM 1676 C CA . ASP A 1 205 ? 17.062 -21.156 -5.078 1 91.69 205 ASP A CA 1
ATOM 1677 C C . ASP A 1 205 ? 17.5 -19.875 -5.789 1 91.69 205 ASP A C 1
ATOM 1679 O O . ASP A 1 205 ? 18.438 -19.203 -5.355 1 91.69 205 ASP A O 1
ATOM 1683 N N . LEU A 1 206 ? 16.828 -19.641 -6.918 1 90.25 206 LEU A N 1
ATOM 1684 C CA . LEU A 1 206 ? 17.141 -18.391 -7.586 1 90.25 206 LEU A CA 1
ATOM 1685 C C . LEU A 1 206 ? 16.859 -17.203 -6.672 1 90.25 206 LEU A C 1
ATOM 1687 O O . LEU A 1 206 ? 15.859 -17.188 -5.949 1 90.25 206 LEU A O 1
ATOM 1691 N N . PRO A 1 207 ? 17.766 -16.297 -6.766 1 80.88 207 PRO A N 1
ATOM 1692 C CA . PRO A 1 207 ? 17.625 -15.172 -5.828 1 80.88 207 PRO A CA 1
ATOM 1693 C C . PRO A 1 207 ? 16.5 -14.219 -6.211 1 80.88 207 PRO A C 1
ATOM 1695 O O . PRO A 1 207 ? 16.109 -14.148 -7.383 1 80.88 207 PRO A O 1
ATOM 1698 N N . MET B 1 1 ? 0.708 10.539 -15.758 1 28.95 1 MET B N 1
ATOM 1699 C CA . MET B 1 1 ? 1.183 11.898 -15.492 1 28.95 1 MET B CA 1
ATOM 1700 C C . MET B 1 1 ? 2.436 11.867 -14.617 1 28.95 1 MET B C 1
ATOM 1702 O O . MET B 1 1 ? 2.531 11.07 -13.688 1 28.95 1 MET B O 1
ATOM 1706 N N . ALA B 1 2 ? 3.463 12.242 -15.016 1 35.22 2 ALA B N 1
ATOM 1707 C CA . ALA B 1 2 ? 4.773 12.211 -14.375 1 35.22 2 ALA B CA 1
ATOM 1708 C C . ALA B 1 2 ? 4.688 12.648 -12.914 1 35.22 2 ALA B C 1
ATOM 1710 O O . ALA B 1 2 ? 4.215 13.75 -12.625 1 35.22 2 ALA B O 1
ATOM 1711 N N . HIS B 1 3 ? 4.371 11.828 -11.906 1 55.91 3 HIS B N 1
ATOM 1712 C CA . HIS B 1 3 ? 4.266 12.195 -10.5 1 55.91 3 HIS B CA 1
ATOM 1713 C C . HIS B 1 3 ? 5.395 13.133 -10.086 1 55.91 3 HIS B C 1
ATOM 1715 O O . HIS B 1 3 ? 6.57 12.828 -10.289 1 55.91 3 HIS B O 1
ATOM 1721 N N . GLU B 1 4 ? 5.141 14.422 -10.125 1 66.44 4 GLU B N 1
ATOM 1722 C CA . GLU B 1 4 ? 6.137 15.383 -9.664 1 66.44 4 GLU B CA 1
ATOM 1723 C C . GLU B 1 4 ? 6.82 14.898 -8.391 1 66.44 4 GLU B C 1
ATOM 1725 O O . GLU B 1 4 ? 6.164 14.367 -7.492 1 66.44 4 GLU B O 1
ATOM 1730 N N . GLU B 1 5 ? 8.133 14.875 -8.438 1 84.94 5 GLU B N 1
ATOM 1731 C CA . GLU B 1 5 ? 8.961 14.398 -7.336 1 84.94 5 GLU B CA 1
ATOM 1732 C C . GLU B 1 5 ? 8.859 15.328 -6.129 1 84.94 5 GLU B C 1
ATOM 1734 O O . GLU B 1 5 ? 8.57 16.516 -6.277 1 84.94 5 GLU B O 1
ATOM 1739 N N . PHE B 1 6 ? 8.945 14.891 -4.992 1 92.5 6 PHE B N 1
ATOM 1740 C CA . PHE B 1 6 ? 8.961 15.633 -3.738 1 92.5 6 PHE B CA 1
ATOM 1741 C C . PHE B 1 6 ? 10.055 16.688 -3.748 1 92.5 6 PHE B C 1
ATOM 1743 O O . PHE B 1 6 ? 11.172 16.438 -4.207 1 92.5 6 PHE B O 1
ATOM 1750 N N . ASP B 1 7 ? 9.695 17.859 -3.312 1 93.75 7 ASP B N 1
ATOM 1751 C CA . ASP B 1 7 ? 10.617 18.984 -3.219 1 93.75 7 ASP B CA 1
ATOM 1752 C C . ASP B 1 7 ? 10.531 19.656 -1.845 1 93.75 7 ASP B C 1
ATOM 1754 O O . ASP B 1 7 ? 9.562 20.344 -1.541 1 93.75 7 ASP B O 1
ATOM 1758 N N . LEU B 1 8 ? 11.641 19.547 -1.083 1 94.5 8 LEU B N 1
ATOM 1759 C CA . LEU B 1 8 ? 11.664 20.016 0.296 1 94.5 8 LEU B CA 1
ATOM 1760 C C . LEU B 1 8 ? 11.578 21.531 0.348 1 94.5 8 LEU B C 1
ATOM 1762 O O . LEU B 1 8 ? 10.961 22.094 1.255 1 94.5 8 LEU B O 1
ATOM 1766 N N . GLU B 1 9 ? 12.18 22.188 -0.543 1 95.38 9 GLU B N 1
ATOM 1767 C CA . GLU B 1 9 ? 12.117 23.641 -0.595 1 95.38 9 GLU B CA 1
ATOM 1768 C C . GLU B 1 9 ? 10.695 24.125 -0.89 1 95.38 9 GLU B C 1
ATOM 1770 O O . GLU B 1 9 ? 10.227 25.078 -0.289 1 95.38 9 GLU B O 1
ATOM 1775 N N . LYS B 1 10 ? 10.156 23.453 -1.829 1 96.44 10 LYS B N 1
ATOM 1776 C CA . LYS B 1 10 ? 8.766 23.766 -2.139 1 96.44 10 LYS B CA 1
ATOM 1777 C C . LYS B 1 10 ? 7.863 23.547 -0.925 1 96.44 10 LYS B C 1
ATOM 1779 O O . LYS B 1 10 ? 6.98 24.359 -0.643 1 96.44 10 LYS B O 1
ATOM 1784 N N . LEU B 1 11 ? 8.109 22.5 -0.198 1 97.12 11 LEU B N 1
ATOM 1785 C CA . LEU B 1 11 ? 7.332 22.188 1 1 97.12 11 LEU B CA 1
ATOM 1786 C C . LEU B 1 11 ? 7.453 23.312 2.025 1 97.12 11 LEU B C 1
ATOM 1788 O O . LEU B 1 11 ? 6.449 23.75 2.598 1 97.12 11 LEU B O 1
ATOM 1792 N N . GLU B 1 12 ? 8.664 23.719 2.23 1 97.81 12 GLU B N 1
ATOM 1793 C CA . GLU B 1 12 ? 8.906 24.812 3.174 1 97.81 12 GLU B CA 1
ATOM 1794 C C . GLU B 1 12 ? 8.133 26.062 2.771 1 97.81 12 GLU B C 1
ATOM 1796 O O . GLU B 1 12 ? 7.473 26.688 3.605 1 97.81 12 GLU B O 1
ATOM 1801 N N . ARG B 1 13 ? 8.195 26.375 1.52 1 97.81 13 ARG B N 1
ATOM 1802 C CA . ARG B 1 13 ? 7.5 27.547 1.019 1 97.81 13 ARG B CA 1
ATOM 1803 C C . ARG B 1 13 ? 5.992 27.422 1.192 1 97.81 13 ARG B C 1
ATOM 1805 O O . ARG B 1 13 ? 5.316 28.375 1.566 1 97.81 13 ARG B O 1
ATOM 1812 N N . LEU B 1 14 ? 5.52 26.297 0.941 1 98.12 14 LEU B N 1
ATOM 1813 C CA . LEU B 1 14 ? 4.082 26.062 1.024 1 98.12 14 LEU B CA 1
ATOM 1814 C C . LEU B 1 14 ? 3.592 26.203 2.463 1 98.12 14 LEU B C 1
ATOM 1816 O O . LEU B 1 14 ? 2.605 26.891 2.727 1 98.12 14 LEU B O 1
ATOM 1820 N N . PHE B 1 15 ? 4.27 25.625 3.404 1 98.38 15 PHE B N 1
ATOM 1821 C CA . PHE B 1 15 ? 3.854 25.719 4.797 1 98.38 15 PHE B CA 1
ATOM 1822 C C . PHE B 1 15 ? 4.012 27.141 5.312 1 98.38 15 PHE B C 1
ATOM 1824 O O . PHE B 1 15 ? 3.221 27.609 6.137 1 98.38 15 PHE B O 1
ATOM 1831 N N . SER B 1 16 ? 5.016 27.859 4.801 1 97.88 16 SER B N 1
ATOM 1832 C CA . SER B 1 16 ? 5.25 29.219 5.242 1 97.88 16 SER B CA 1
ATOM 1833 C C . SER B 1 16 ? 4.098 30.141 4.84 1 97.88 16 SER B C 1
ATOM 1835 O O . SER B 1 16 ? 3.877 31.188 5.461 1 97.88 16 SER B O 1
ATOM 1837 N N . LYS B 1 17 ? 3.371 29.734 3.867 1 97.56 17 LYS B N 1
ATOM 1838 C CA . LYS B 1 17 ? 2.299 30.578 3.34 1 97.56 17 LYS B CA 1
ATOM 1839 C C . LYS B 1 17 ? 0.96 30.219 3.98 1 97.56 17 LYS B C 1
ATOM 1841 O O . LYS B 1 17 ? -0.047 30.891 3.734 1 97.56 17 LYS B O 1
ATOM 1846 N N . CYS B 1 18 ? 0.952 29.25 4.766 1 97.81 18 CYS B N 1
ATOM 1847 C CA . CYS B 1 18 ? -0.307 28.734 5.297 1 97.81 18 CYS B CA 1
ATOM 1848 C C . CYS B 1 18 ? -0.902 29.703 6.312 1 97.81 18 CYS B C 1
ATOM 1850 O O . CYS B 1 18 ? -2.123 29.812 6.43 1 97.81 18 CYS B O 1
ATOM 1852 N N . LYS B 1 19 ? -0.013 30.406 7.062 1 96 19 LYS B N 1
ATOM 1853 C CA . LYS B 1 19 ? -0.527 31.203 8.172 1 96 19 LYS B CA 1
ATOM 1854 C C . LYS B 1 19 ? -0.356 32.688 7.91 1 96 19 LYS B C 1
ATOM 1856 O O . LYS B 1 19 ? 0.663 33.125 7.363 1 96 19 LYS B O 1
ATOM 1861 N N . ASP B 1 20 ? -1.289 33.406 8.164 1 94.75 20 ASP B N 1
ATOM 1862 C CA . ASP B 1 20 ? -1.291 34.875 8.312 1 94.75 20 ASP B CA 1
ATOM 1863 C C . ASP B 1 20 ? -1.789 35.281 9.703 1 94.75 20 ASP B C 1
ATOM 1865 O O . ASP B 1 20 ? -2.994 35.406 9.914 1 94.75 20 ASP B O 1
ATOM 1869 N N . GLY B 1 21 ? -0.798 35.562 10.555 1 93.81 21 GLY B N 1
ATOM 1870 C CA . GLY B 1 21 ? -1.175 35.656 11.961 1 93.81 21 GLY B CA 1
ATOM 1871 C C . GLY B 1 21 ? -1.729 34.344 12.508 1 93.81 21 GLY B C 1
ATOM 1872 O O . GLY B 1 21 ? -1.077 33.312 12.422 1 93.81 21 GLY B O 1
ATOM 1873 N N . ASP B 1 22 ? -2.955 34.406 13.023 1 95.19 22 ASP B N 1
ATOM 1874 C CA . ASP B 1 22 ? -3.564 33.219 13.594 1 95.19 22 ASP B CA 1
ATOM 1875 C C . ASP B 1 22 ? -4.578 32.594 12.625 1 95.19 22 ASP B C 1
ATOM 1877 O O . ASP B 1 22 ? -5.348 31.719 13 1 95.19 22 ASP B O 1
ATOM 1881 N N . ILE B 1 23 ? -4.512 33.062 11.422 1 97.44 23 ILE B N 1
ATOM 1882 C CA . ILE B 1 23 ? -5.453 32.594 10.414 1 97.44 23 ILE B CA 1
ATOM 1883 C C . ILE B 1 23 ? -4.75 31.625 9.461 1 97.44 23 ILE B C 1
ATOM 1885 O O . ILE B 1 23 ? -3.672 31.938 8.945 1 97.44 23 ILE B O 1
ATOM 1889 N N . ILE B 1 24 ? -5.375 30.422 9.305 1 98.5 24 ILE B N 1
ATOM 1890 C CA . ILE B 1 24 ? -4.77 29.422 8.445 1 98.5 24 ILE B CA 1
ATOM 1891 C C . ILE B 1 24 ? -5.621 29.234 7.191 1 98.5 24 ILE B C 1
ATOM 1893 O O . ILE B 1 24 ? -6.812 28.922 7.285 1 98.5 24 ILE B O 1
ATOM 1897 N N . SER B 1 25 ? -4.996 29.391 6.027 1 98.44 25 SER B N 1
ATOM 1898 C CA . SER B 1 25 ? -5.656 29.203 4.738 1 98.44 25 SER B CA 1
ATOM 1899 C C . SER B 1 25 ? -5.812 27.719 4.418 1 98.44 25 SER B C 1
ATOM 1901 O O . SER B 1 25 ? -4.832 26.969 4.422 1 98.44 25 SER B O 1
ATOM 1903 N N . ILE B 1 26 ? -7.062 27.297 4.098 1 98.5 26 ILE B N 1
ATOM 1904 C CA . ILE B 1 26 ? -7.305 25.906 3.764 1 98.5 26 ILE B CA 1
ATOM 1905 C C . ILE B 1 26 ? -6.613 25.562 2.445 1 98.5 26 ILE B C 1
ATOM 1907 O O . 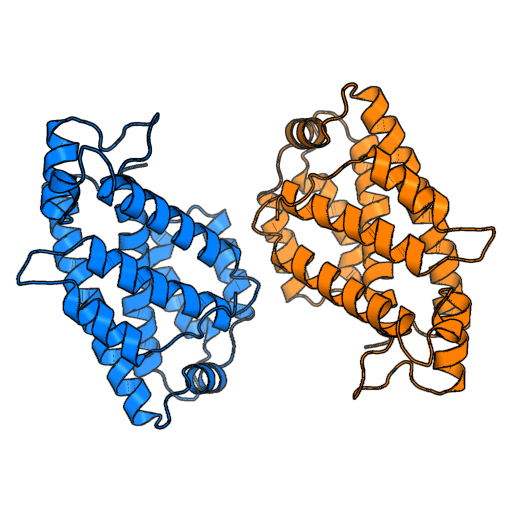ILE B 1 26 ? -5.992 24.5 2.32 1 98.5 26 ILE B O 1
ATOM 1911 N N . ASP B 1 27 ? -6.613 26.469 1.498 1 98.38 27 ASP B N 1
ATOM 1912 C CA . ASP B 1 27 ? -5.98 26.219 0.207 1 98.38 27 ASP B CA 1
ATOM 1913 C C . ASP B 1 27 ? -4.477 26.016 0.362 1 98.38 27 ASP B C 1
ATOM 1915 O O . ASP B 1 27 ? -3.914 25.062 -0.181 1 98.38 27 ASP B O 1
ATOM 1919 N N . ALA B 1 28 ? -3.85 26.922 1.099 1 98.06 28 ALA B N 1
ATOM 1920 C CA . ALA B 1 28 ? -2.412 26.797 1.322 1 98.06 28 ALA B CA 1
ATOM 1921 C C . ALA B 1 28 ? -2.088 25.547 2.113 1 98.06 28 ALA B C 1
ATOM 1923 O O . ALA B 1 28 ? -1.089 24.875 1.843 1 98.06 28 ALA B O 1
ATOM 1924 N N . TYR B 1 29 ? -2.943 25.25 3.072 1 98.56 29 TYR B N 1
ATOM 1925 C CA . TYR B 1 29 ? -2.77 24.078 3.916 1 98.56 29 TYR B CA 1
ATOM 1926 C C . TYR B 1 29 ? -2.82 22.797 3.088 1 98.56 29 TYR B C 1
ATOM 1928 O O . TYR B 1 29 ? -1.942 21.938 3.201 1 98.56 29 TYR B O 1
ATOM 1936 N N . VAL B 1 30 ? -3.789 22.656 2.23 1 98.31 30 VAL B N 1
ATOM 1937 C CA . VAL B 1 30 ? -3.951 21.438 1.445 1 98.31 30 VAL B CA 1
ATOM 1938 C C . VAL B 1 30 ? -2.869 21.359 0.371 1 98.31 30 VAL B C 1
ATOM 1940 O O . VAL B 1 30 ? -2.402 20.281 0.023 1 98.31 30 VAL B O 1
ATOM 1943 N N . ASP B 1 31 ? -2.43 22.5 -0.153 1 98.12 31 ASP B N 1
ATOM 1944 C CA . ASP B 1 31 ? -1.295 22.5 -1.071 1 98.12 31 ASP B CA 1
ATOM 1945 C C . ASP B 1 31 ? -0.041 21.953 -0.397 1 98.12 31 ASP B C 1
ATOM 1947 O O . ASP B 1 31 ? 0.708 21.172 -1.003 1 98.12 31 ASP B O 1
ATOM 1951 N N . ALA B 1 32 ? 0.184 22.375 0.793 1 98.12 32 ALA B N 1
ATOM 1952 C CA . ALA B 1 32 ? 1.337 21.906 1.55 1 98.12 32 ALA B CA 1
ATOM 1953 C C . ALA B 1 32 ? 1.24 20.391 1.798 1 98.12 32 ALA B C 1
ATOM 1955 O O . ALA B 1 32 ? 2.223 19.672 1.637 1 98.12 32 ALA B O 1
ATOM 1956 N N . TYR B 1 33 ? 0.053 19.922 2.135 1 97.75 33 TYR B N 1
ATOM 1957 C CA . TYR B 1 33 ? -0.149 18.5 2.393 1 97.75 33 TYR B CA 1
ATOM 1958 C C . TYR B 1 33 ? 0.015 17.688 1.115 1 97.75 33 TYR B C 1
ATOM 1960 O O . TYR B 1 33 ? 0.474 16.547 1.157 1 97.75 33 TYR B O 1
ATOM 1968 N N . GLU B 1 34 ? -0.389 18.266 0.035 1 96.69 34 GLU B N 1
ATOM 1969 C CA . GLU B 1 34 ? -0.183 17.594 -1.238 1 96.69 34 GLU B CA 1
ATOM 1970 C C . GLU B 1 34 ? 1.301 17.359 -1.505 1 96.69 34 GLU B C 1
ATOM 1972 O O . GLU B 1 34 ? 1.697 16.266 -1.927 1 96.69 34 GLU B O 1
ATOM 1977 N N . GLU B 1 35 ? 2.074 18.359 -1.302 1 96.31 35 GLU B N 1
ATOM 1978 C CA . GLU B 1 35 ? 3.518 18.188 -1.44 1 96.31 35 GLU B CA 1
ATOM 1979 C C . GLU B 1 35 ? 4.051 17.188 -0.428 1 96.31 35 GLU B C 1
ATOM 1981 O O . GLU B 1 35 ? 4.855 16.312 -0.774 1 96.31 35 GLU B O 1
ATOM 1986 N N . LEU B 1 36 ? 3.566 17.281 0.824 1 95.75 36 LEU B N 1
ATOM 1987 C CA . LEU B 1 36 ? 3.994 16.375 1.89 1 95.75 36 LEU B CA 1
ATOM 1988 C C . LEU B 1 36 ? 3.68 14.922 1.535 1 95.75 36 LEU B C 1
ATOM 1990 O O . LEU B 1 36 ? 4.453 14.023 1.856 1 95.75 36 LEU B O 1
ATOM 1994 N N . SER B 1 37 ? 2.562 14.672 0.934 1 94 37 SER B N 1
ATOM 1995 C CA . SER B 1 37 ? 2.131 13.312 0.605 1 94 37 SER B CA 1
ATOM 1996 C C . SER B 1 37 ? 3.1 12.648 -0.364 1 94 37 SER B C 1
ATOM 1998 O O . SER B 1 37 ? 3.225 11.422 -0.376 1 94 37 SER B O 1
ATOM 2000 N N . LYS B 1 38 ? 3.826 13.445 -1.145 1 91.5 38 LYS B N 1
ATOM 2001 C CA . LYS B 1 38 ? 4.812 12.906 -2.076 1 91.5 38 LYS B CA 1
ATOM 2002 C C . LYS B 1 38 ? 5.992 12.289 -1.33 1 91.5 38 LYS B C 1
ATOM 2004 O O . LYS B 1 38 ? 6.727 11.469 -1.889 1 91.5 38 LYS B O 1
ATOM 2009 N N . LEU B 1 39 ? 6.188 12.758 -0.147 1 88.06 39 LEU B N 1
ATOM 2010 C CA . LEU B 1 39 ? 7.262 12.227 0.681 1 88.06 39 LEU B CA 1
ATOM 2011 C C . LEU B 1 39 ? 7.055 10.742 0.952 1 88.06 39 LEU B C 1
ATOM 2013 O O . LEU B 1 39 ? 8.016 9.969 0.989 1 88.06 39 LEU B O 1
ATOM 2017 N N . PHE B 1 40 ? 5.809 10.273 1.073 1 83.69 40 PHE B N 1
ATOM 2018 C CA . PHE B 1 40 ? 5.508 8.891 1.418 1 83.69 40 PHE B CA 1
ATOM 2019 C C . PHE B 1 40 ? 5.812 7.961 0.248 1 83.69 40 PHE B C 1
ATOM 2021 O O . PHE B 1 40 ? 6.133 6.789 0.447 1 83.69 40 PHE B O 1
ATOM 2028 N N . SER B 1 41 ? 5.777 8.516 -0.915 1 77.88 41 SER B N 1
ATOM 2029 C CA . SER B 1 41 ? 6.156 7.73 -2.084 1 77.88 41 SER B CA 1
ATOM 2030 C C . SER B 1 41 ? 7.656 7.457 -2.102 1 77.88 41 SER B C 1
ATOM 2032 O O . SER B 1 41 ? 8.094 6.422 -2.604 1 77.88 41 SER B O 1
ATOM 2034 N N . ILE B 1 42 ? 8.375 8.383 -1.528 1 77.88 42 ILE B N 1
ATOM 2035 C CA . ILE B 1 42 ? 9.828 8.258 -1.466 1 77.88 42 ILE B CA 1
ATOM 2036 C C . ILE B 1 42 ? 10.203 7.223 -0.406 1 77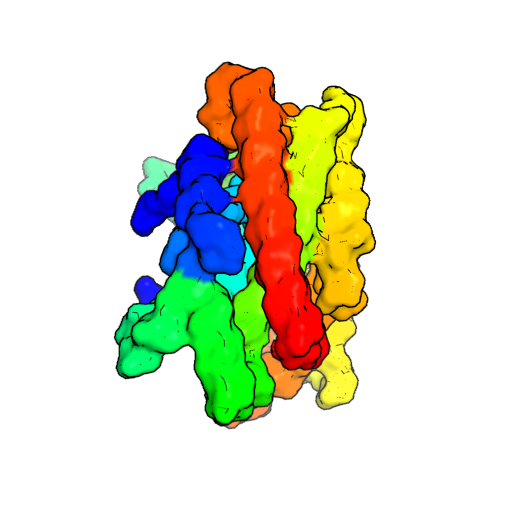.88 42 ILE B C 1
ATOM 2038 O O . ILE B 1 42 ? 11.203 6.512 -0.555 1 77.88 42 ILE B O 1
ATOM 2042 N N . LEU B 1 43 ? 9.398 7.078 0.583 1 81.06 43 LEU B N 1
ATOM 2043 C CA . LEU B 1 43 ? 9.711 6.188 1.694 1 81.06 43 LEU B CA 1
ATOM 2044 C C . LEU B 1 43 ? 9.5 4.73 1.298 1 81.06 43 LEU B C 1
ATOM 2046 O O . LEU B 1 43 ? 10.164 3.836 1.824 1 81.06 43 LEU B O 1
ATOM 2050 N N . GLY B 1 44 ? 8.531 4.488 0.323 1 76.5 44 GLY B N 1
ATOM 2051 C CA . GLY B 1 44 ? 8.352 3.125 -0.153 1 76.5 44 GLY B CA 1
ATOM 2052 C C . GLY B 1 44 ? 6.918 2.805 -0.527 1 76.5 44 GLY B C 1
ATOM 2053 O O . GLY B 1 44 ? 5.984 3.436 -0.023 1 76.5 44 GLY B O 1
ATOM 2054 N N . SER B 1 45 ? 6.773 1.789 -1.261 1 77.25 45 SER B N 1
ATOM 2055 C CA . SER B 1 45 ? 5.469 1.429 -1.805 1 77.25 45 SER B CA 1
ATOM 2056 C C . SER B 1 45 ? 4.516 0.973 -0.704 1 77.25 45 SER B C 1
ATOM 2058 O O . SER B 1 45 ? 3.297 1.082 -0.845 1 77.25 45 SER B O 1
ATOM 2060 N N . VAL B 1 46 ? 5.051 0.583 0.403 1 81.56 46 VAL B N 1
ATOM 2061 C CA . VAL B 1 46 ? 4.258 0.092 1.523 1 81.56 46 VAL B CA 1
ATOM 2062 C C . VAL B 1 46 ? 3.436 1.236 2.115 1 81.56 46 VAL B C 1
ATOM 2064 O O . VAL B 1 46 ? 2.4 1.006 2.744 1 81.56 46 VAL B O 1
ATOM 2067 N N . PHE B 1 47 ? 3.83 2.414 1.771 1 85.06 47 PHE B N 1
ATOM 2068 C CA . PHE B 1 47 ? 3.139 3.57 2.33 1 85.06 47 PHE B CA 1
ATOM 2069 C C . PHE B 1 47 ? 2.088 4.094 1.357 1 85.06 47 PHE B C 1
ATOM 2071 O O . PHE B 1 47 ? 1.517 5.164 1.57 1 85.06 47 PHE B O 1
ATOM 2078 N N . GLY B 1 48 ? 1.841 3.342 0.367 1 83.81 48 GLY B N 1
ATOM 2079 C CA . GLY B 1 48 ? 0.855 3.758 -0.618 1 83.81 48 GLY B CA 1
ATOM 2080 C C . GLY B 1 48 ? -0.513 4.02 -0.02 1 83.81 48 GLY B C 1
ATOM 2081 O O . GLY B 1 48 ? -1.191 4.977 -0.403 1 83.81 48 GLY B O 1
ATOM 2082 N N . PHE B 1 49 ? -0.848 3.246 0.9 1 84.19 49 PHE B N 1
ATOM 2083 C CA . PHE B 1 49 ? -2.158 3.41 1.517 1 84.19 49 PHE B CA 1
ATOM 2084 C C . PHE B 1 49 ? -2.232 4.719 2.291 1 84.19 49 PHE B C 1
ATOM 2086 O O . PHE B 1 49 ? -3.303 5.32 2.404 1 84.19 49 PHE B O 1
ATOM 2093 N N . VAL B 1 50 ? -1.083 5.16 2.939 1 90.12 50 VAL B N 1
ATOM 2094 C CA . VAL B 1 50 ? -1.029 6.434 3.645 1 90.12 50 VAL B CA 1
ATOM 2095 C C . VAL B 1 50 ? -1.25 7.578 2.656 1 90.12 50 VAL B C 1
ATOM 2097 O O . VAL B 1 50 ? -2.043 8.484 2.918 1 90.12 50 VAL B O 1
ATOM 2100 N N . THR B 1 51 ? -0.537 7.426 1.534 1 89.38 51 THR B N 1
ATOM 2101 C CA . THR B 1 51 ? -0.664 8.453 0.505 1 89.38 51 THR B CA 1
ATOM 2102 C C . THR B 1 51 ? -2.107 8.555 0.019 1 89.38 51 THR B C 1
ATOM 2104 O O . THR B 1 51 ? -2.654 9.656 -0.093 1 89.38 51 THR B O 1
ATOM 2107 N N . SER B 1 52 ? -2.691 7.438 -0.25 1 88.06 52 SER B N 1
ATOM 2108 C CA . SER B 1 52 ? -4.07 7.426 -0.731 1 88.06 52 SER B CA 1
ATOM 2109 C C . SER B 1 52 ? -5.012 8.07 0.278 1 88.06 52 SER B C 1
ATOM 2111 O O . SER B 1 52 ? -5.914 8.82 -0.1 1 88.06 52 SER B O 1
ATOM 2113 N N . ASP B 1 53 ? -4.824 7.785 1.534 1 91.19 53 ASP B N 1
ATOM 2114 C CA . ASP B 1 53 ? -5.645 8.344 2.602 1 91.19 53 ASP B CA 1
ATOM 2115 C C . ASP B 1 53 ? -5.5 9.867 2.666 1 91.19 53 ASP B C 1
ATOM 2117 O O . ASP B 1 53 ? -6.496 10.586 2.768 1 91.19 53 ASP B O 1
ATOM 2121 N N . VAL B 1 54 ? -4.297 10.359 2.557 1 94.94 54 VAL B N 1
ATOM 2122 C CA . VAL B 1 54 ? -4.023 11.789 2.623 1 94.94 54 VAL B CA 1
ATOM 2123 C C . VAL B 1 54 ? -4.625 12.484 1.406 1 94.94 54 VAL B C 1
ATOM 2125 O O . VAL B 1 54 ? -5.289 13.516 1.539 1 94.94 54 VAL B O 1
ATOM 2128 N N . VAL B 1 55 ? -4.496 11.914 0.273 1 94.12 55 VAL B N 1
ATOM 2129 C CA . VAL B 1 55 ? -5.004 12.492 -0.966 1 94.12 55 VAL B CA 1
ATOM 2130 C C . VAL B 1 55 ? -6.527 12.547 -0.922 1 94.12 55 VAL B C 1
ATOM 2132 O O . VAL B 1 55 ? -7.133 13.531 -1.366 1 94.12 55 VAL B O 1
ATOM 2135 N N . GLU B 1 56 ? -7.102 11.547 -0.406 1 95 56 GLU B N 1
ATOM 2136 C CA . GLU B 1 56 ? -8.555 11.539 -0.251 1 95 56 GLU B CA 1
ATOM 2137 C C . GLU B 1 56 ? -9.023 12.68 0.64 1 95 56 GLU B C 1
ATOM 2139 O O . GLU B 1 56 ? -9.992 13.375 0.31 1 95 56 GLU B O 1
ATOM 2144 N N . LYS B 1 57 ? -8.383 12.898 1.749 1 97.06 57 LYS B N 1
ATOM 2145 C CA . LYS B 1 57 ? -8.758 13.953 2.684 1 97.06 57 LYS B CA 1
ATOM 2146 C C . LYS B 1 57 ? -8.539 15.336 2.07 1 97.06 57 LYS B C 1
ATOM 2148 O O . LYS B 1 57 ? -9.367 16.234 2.242 1 97.06 57 LYS B O 1
ATOM 2153 N N . ILE B 1 58 ? -7.438 15.422 1.342 1 97.81 58 ILE B N 1
ATOM 2154 C CA . ILE B 1 58 ? -7.184 16.656 0.602 1 97.81 58 ILE B CA 1
ATOM 2155 C C . ILE B 1 58 ? -8.328 16.906 -0.381 1 97.81 58 ILE B C 1
ATOM 2157 O O . ILE B 1 58 ? -8.828 18.031 -0.484 1 97.81 58 ILE B O 1
ATOM 2161 N N . GLY B 1 59 ? -8.742 15.875 -1.047 1 97.69 59 GLY B N 1
ATOM 2162 C CA . GLY B 1 59 ? -9.828 15.984 -2.004 1 97.69 59 GLY B CA 1
ATOM 2163 C C . GLY B 1 59 ? -11.125 16.484 -1.384 1 97.69 59 GLY B C 1
ATOM 2164 O O . GLY B 1 59 ? -11.812 17.328 -1.961 1 97.69 59 GLY B O 1
ATOM 2165 N N . ILE B 1 60 ? -11.453 16.016 -0.26 1 96.75 60 ILE B N 1
ATOM 2166 C CA . ILE B 1 60 ? -12.672 16.422 0.443 1 96.75 60 ILE B CA 1
ATOM 2167 C C . ILE B 1 60 ? -12.617 17.906 0.75 1 96.75 60 ILE B C 1
ATOM 2169 O O . ILE B 1 60 ? -13.594 18.641 0.511 1 96.75 60 ILE B O 1
ATOM 2173 N N . LEU B 1 61 ? -11.531 18.359 1.26 1 98.19 61 LEU B N 1
ATOM 2174 C CA . LEU B 1 61 ? -11.398 19.766 1.604 1 98.19 61 LEU B CA 1
ATOM 2175 C C . LEU B 1 61 ? -11.43 20.641 0.352 1 98.19 61 LEU B C 1
ATOM 2177 O O . LEU B 1 61 ? -12.039 21.719 0.351 1 98.19 61 LEU B O 1
ATOM 2181 N N . ARG B 1 62 ? -10.82 20.188 -0.736 1 98.19 62 ARG B N 1
ATOM 2182 C CA . ARG B 1 62 ? -10.844 20.922 -1.995 1 98.19 62 ARG B CA 1
ATOM 2183 C C . ARG B 1 62 ? -12.25 20.984 -2.57 1 98.19 62 ARG B C 1
ATOM 2185 O O . ARG B 1 62 ? -12.633 21.984 -3.193 1 98.19 62 ARG B O 1
ATOM 2192 N N . GLU B 1 63 ? -13.008 19.953 -2.432 1 97.5 63 GLU B N 1
ATOM 2193 C CA . GLU B 1 63 ? -14.398 19.953 -2.881 1 97.5 63 GLU B CA 1
ATOM 2194 C C . GLU B 1 63 ? -15.211 21.031 -2.168 1 97.5 63 GLU B C 1
ATOM 2196 O O . GLU B 1 63 ? -16.031 21.703 -2.789 1 97.5 63 GLU B O 1
ATOM 2201 N N . TYR B 1 64 ? -14.992 21.141 -0.904 1 97.19 64 TYR B N 1
ATOM 2202 C CA . TYR B 1 64 ? -15.68 22.203 -0.172 1 97.19 64 TYR B CA 1
ATOM 2203 C C . TYR B 1 64 ? -15.273 23.578 -0.683 1 97.19 64 TYR B C 1
ATOM 2205 O O . TYR B 1 64 ? -16.109 24.484 -0.773 1 97.19 64 TYR B O 1
ATOM 2213 N N . ARG B 1 65 ? -14.031 23.688 -1.078 1 97.88 65 ARG B N 1
ATOM 2214 C CA . ARG B 1 65 ? -13.5 24.969 -1.534 1 97.88 65 ARG B CA 1
ATOM 2215 C C . ARG B 1 65 ? -14.039 25.328 -2.916 1 97.88 65 ARG B C 1
ATOM 2217 O O . ARG B 1 65 ? -13.93 26.469 -3.354 1 97.88 65 ARG B O 1
ATOM 2224 N N . THR B 1 66 ? -14.641 24.375 -3.586 1 97.25 66 THR B N 1
ATOM 2225 C CA . THR B 1 66 ? -15.219 24.625 -4.906 1 97.25 66 THR B CA 1
ATOM 2226 C C . THR B 1 66 ? -16.734 24.484 -4.867 1 97.25 66 THR B C 1
ATOM 2228 O O . THR B 1 66 ? -17.391 24.5 -5.91 1 97.25 66 THR B O 1
ATOM 2231 N N . SER B 1 67 ? -17.328 24.328 -3.707 1 96.12 67 SER B N 1
ATOM 2232 C CA . SER B 1 67 ? -18.781 24.156 -3.539 1 96.12 67 SER B CA 1
ATOM 2233 C C . SER B 1 67 ? -19.484 25.484 -3.377 1 96.12 67 SER B C 1
ATOM 2235 O O . SER B 1 67 ? -18.844 26.547 -3.453 1 96.12 67 SER B O 1
ATOM 2237 N N . GLU B 1 68 ? -20.844 25.453 -3.184 1 95.75 68 GLU B N 1
ATOM 2238 C CA . GLU B 1 68 ? -21.641 26.641 -2.938 1 95.75 68 GLU B CA 1
ATOM 2239 C C . GLU B 1 68 ? -21.281 27.281 -1.599 1 95.75 68 GLU B C 1
ATOM 2241 O O . GLU B 1 68 ? -21.562 28.469 -1.372 1 95.75 68 GLU B O 1
ATOM 2246 N N . TYR B 1 69 ? -20.562 26.547 -0.74 1 95.56 69 TYR B N 1
ATOM 2247 C CA . TYR B 1 69 ? -20.188 27.062 0.578 1 95.56 69 TYR B CA 1
ATOM 2248 C C . TYR B 1 69 ? -18.734 27.516 0.604 1 95.56 69 TYR B C 1
ATOM 2250 O O . TYR B 1 69 ? -18.172 27.719 1.677 1 95.56 69 TYR B O 1
ATOM 2258 N N . SER B 1 70 ? -18.141 27.625 -0.521 1 97.44 70 SER B N 1
ATOM 2259 C CA . SER B 1 70 ? -16.703 27.891 -0.671 1 97.44 70 SER B CA 1
ATOM 2260 C C . SER B 1 70 ? -16.25 29.047 0.215 1 97.44 70 SER B C 1
ATOM 2262 O O . SER B 1 70 ? -15.148 29.031 0.755 1 97.44 70 SER B O 1
ATOM 2264 N N . GLU B 1 71 ? -17.031 30.031 0.413 1 97.81 71 GLU B N 1
ATOM 2265 C CA . GLU B 1 71 ? -16.672 31.219 1.184 1 97.81 71 GLU B CA 1
ATOM 2266 C C . GLU B 1 71 ? -16.516 30.891 2.664 1 97.81 71 GLU B C 1
ATOM 2268 O O . GLU B 1 71 ? -15.758 31.562 3.377 1 97.81 71 GLU B O 1
ATOM 2273 N N . LYS B 1 72 ? -17.234 29.891 3.143 1 97.94 72 LYS B N 1
ATOM 2274 C CA . LYS B 1 72 ? -17.156 29.469 4.543 1 97.94 72 LYS B CA 1
ATOM 2275 C C . LYS B 1 72 ? -15.93 28.594 4.789 1 97.94 72 LYS B C 1
ATOM 2277 O O . LYS B 1 72 ? -15.547 28.375 5.938 1 97.94 72 LYS B O 1
ATOM 2282 N N . TYR B 1 73 ? -15.289 28.203 3.703 1 98.25 73 TYR B N 1
ATOM 2283 C CA . TYR B 1 73 ? -14.203 27.234 3.826 1 98.25 73 TYR B CA 1
ATOM 2284 C C . TYR B 1 73 ? -12.883 27.844 3.365 1 98.25 73 TYR B C 1
ATOM 2286 O O . TYR B 1 73 ? -11.977 27.125 2.939 1 98.25 73 TYR B O 1
ATOM 2294 N N . ILE B 1 74 ? -12.742 29.109 3.422 1 98.38 74 ILE B N 1
ATOM 2295 C CA . ILE B 1 74 ? -11.531 29.797 2.998 1 98.38 74 ILE B CA 1
ATOM 2296 C C . ILE B 1 74 ? -10.422 29.562 4.02 1 98.38 74 ILE B C 1
ATOM 2298 O O . ILE B 1 74 ? -9.258 29.359 3.65 1 98.38 74 ILE B O 1
ATOM 2302 N N . THR B 1 75 ? -10.789 29.625 5.309 1 98.5 75 THR B N 1
ATOM 2303 C CA . THR B 1 75 ? -9.844 29.391 6.395 1 98.5 75 THR B CA 1
ATOM 2304 C C . THR B 1 75 ? -10.32 28.281 7.316 1 98.5 75 THR B C 1
ATOM 2306 O O . THR B 1 75 ? -11.508 27.922 7.309 1 98.5 75 THR B O 1
ATOM 2309 N N . ILE B 1 76 ? -9.406 27.688 8.117 1 98.5 76 ILE B N 1
ATOM 2310 C CA . ILE B 1 76 ? -9.789 26.688 9.102 1 98.5 76 ILE B CA 1
ATOM 2311 C C . ILE B 1 76 ? -10.766 27.281 10.109 1 98.5 76 ILE B C 1
ATOM 2313 O O . ILE B 1 76 ? -11.75 26.641 10.484 1 98.5 76 ILE B O 1
ATOM 2317 N N . GLN B 1 77 ? -10.57 28.531 10.484 1 98.19 77 GLN B N 1
ATOM 2318 C CA . GLN B 1 77 ? -11.414 29.234 11.445 1 98.19 77 GLN B CA 1
ATOM 2319 C C . GLN B 1 77 ? -12.844 29.359 10.93 1 98.19 77 GLN B C 1
ATOM 2321 O O . GLN B 1 77 ? -13.797 29.016 11.633 1 98.19 77 GLN B O 1
ATOM 2326 N N . SER B 1 78 ? -12.961 29.844 9.664 1 98.19 78 SER B N 1
ATOM 2327 C CA . SER B 1 78 ? -14.297 30.047 9.109 1 98.19 78 SER B CA 1
ATOM 2328 C C . SER B 1 78 ? -15 28.719 8.875 1 98.19 78 SER B C 1
ATOM 2330 O O . SER B 1 78 ? -16.219 28.625 9.047 1 98.19 78 SER B O 1
ATOM 2332 N N . MET B 1 79 ? -14.25 27.703 8.492 1 98.31 79 MET B N 1
ATOM 2333 C CA . MET B 1 79 ? -14.82 26.359 8.312 1 98.31 79 MET B CA 1
ATOM 2334 C C . MET B 1 79 ? -15.383 25.828 9.625 1 98.31 79 MET B C 1
ATOM 2336 O O . MET B 1 79 ? -16.547 25.438 9.688 1 98.31 79 MET B O 1
ATOM 2340 N N . ILE B 1 80 ? -14.625 25.891 10.688 1 97.75 80 ILE B N 1
ATOM 2341 C CA . ILE B 1 80 ? -15.039 25.359 11.977 1 97.75 80 ILE B CA 1
ATOM 2342 C C . ILE B 1 80 ? -16.234 26.141 12.5 1 97.75 80 ILE B C 1
ATOM 2344 O O . ILE B 1 80 ? -17.219 25.562 12.961 1 97.75 80 ILE B O 1
ATOM 2348 N N . ARG B 1 81 ? -16.156 27.438 12.375 1 97.44 81 ARG B N 1
ATOM 2349 C CA . ARG B 1 81 ? -17.266 28.266 12.82 1 97.44 81 ARG B CA 1
ATOM 2350 C C . ARG B 1 81 ? -18.562 27.875 12.102 1 97.44 81 ARG B C 1
ATOM 2352 O O . ARG B 1 81 ? -19.594 27.703 12.734 1 97.44 81 ARG B O 1
ATOM 2359 N N . HIS B 1 82 ? -18.453 27.766 10.828 1 97.62 82 HIS B N 1
ATOM 2360 C CA . HIS B 1 82 ? -19.609 27.438 10.023 1 97.62 82 HIS B CA 1
ATOM 2361 C C . HIS B 1 82 ? -20.188 26.078 10.406 1 97.62 82 HIS B C 1
ATOM 2363 O O . HIS B 1 82 ? -21.391 25.938 10.609 1 97.62 82 HIS B O 1
ATOM 2369 N N . GLU B 1 83 ? -19.297 25.125 10.531 1 97 83 GLU B N 1
ATOM 2370 C CA . GLU B 1 83 ? -19.766 23.75 10.773 1 97 83 GLU B CA 1
ATOM 2371 C C . GLU B 1 83 ? -20.281 23.594 12.203 1 97 83 GLU B C 1
ATOM 2373 O O . GLU B 1 83 ? -21.188 22.797 12.453 1 97 83 GLU B O 1
ATOM 2378 N N . VAL B 1 84 ? -19.734 24.359 13.117 1 96.62 84 VAL B N 1
ATOM 2379 C CA . VAL B 1 84 ? -20.25 24.375 14.484 1 96.62 84 VAL B CA 1
ATOM 2380 C C . VAL B 1 84 ? -21.641 25.016 14.5 1 96.62 84 VAL B C 1
ATOM 2382 O O . VAL B 1 84 ? -22.578 24.469 15.086 1 96.62 84 VAL B O 1
ATOM 2385 N N . GLU B 1 85 ? -21.797 26.094 13.828 1 96.25 85 GLU B N 1
ATOM 2386 C CA . GLU B 1 85 ? -23.062 26.812 13.773 1 96.25 85 GLU B CA 1
ATOM 2387 C C . GLU B 1 85 ? -24.156 25.969 13.125 1 96.25 85 GLU B C 1
ATOM 2389 O O . GLU B 1 85 ? -25.312 26.016 13.547 1 96.25 85 GLU B O 1
ATOM 2394 N N . THR B 1 86 ? -23.734 25.281 12.133 1 95.06 86 THR B N 1
ATOM 2395 C CA . THR B 1 86 ? -24.734 24.531 11.383 1 95.06 86 THR B CA 1
ATOM 2396 C C . THR B 1 86 ? -24.844 23.109 11.914 1 95.06 86 THR B C 1
ATOM 2398 O O . THR B 1 86 ? -25.594 22.281 11.367 1 95.06 86 THR B O 1
ATOM 2401 N N . LYS B 1 87 ? -24.062 22.703 12.953 1 92 87 LYS B N 1
ATOM 2402 C CA . LYS B 1 87 ? -24.062 21.391 13.594 1 92 87 LYS B CA 1
ATOM 2403 C C . LYS B 1 87 ? -23.766 20.281 12.594 1 92 87 LYS B C 1
ATOM 2405 O O . LYS B 1 87 ? -24.438 19.25 12.578 1 92 87 LYS B O 1
ATOM 2410 N N . THR B 1 88 ? -22.734 20.547 11.742 1 91.38 88 THR B N 1
ATOM 2411 C CA . THR B 1 88 ? -22.406 19.578 10.703 1 91.38 88 THR B CA 1
ATOM 2412 C C . THR B 1 88 ? -21.031 18.953 10.961 1 91.38 88 THR B C 1
ATOM 2414 O O . THR B 1 88 ? -20.516 18.234 10.117 1 91.38 88 THR B O 1
ATOM 2417 N N . THR B 1 89 ? -20.5 19.203 12.062 1 88.44 89 THR B N 1
ATOM 2418 C CA . THR B 1 89 ? -19.172 18.719 12.375 1 88.44 89 THR B CA 1
ATOM 2419 C C . THR B 1 89 ? -19.156 17.188 12.438 1 88.44 89 THR B C 1
ATOM 2421 O O . THR B 1 89 ? -18.156 16.547 12.109 1 88.44 89 THR B O 1
ATOM 2424 N N . ASN B 1 90 ? -20.234 16.609 12.93 1 80.44 90 ASN B N 1
ATOM 2425 C CA . ASN B 1 90 ? -20.281 15.164 13.102 1 80.44 90 ASN B CA 1
ATOM 2426 C C . ASN B 1 90 ? -21.312 14.516 12.18 1 80.44 90 ASN B C 1
ATOM 2428 O O . ASN B 1 90 ? -21.812 13.422 12.453 1 80.44 90 ASN B O 1
ATOM 2432 N N . CYS B 1 91 ? -21.562 15.227 11.148 1 79.88 91 CYS B N 1
ATOM 2433 C CA . CYS B 1 91 ? -22.516 14.688 10.203 1 79.88 91 CYS B CA 1
ATOM 2434 C C . CYS B 1 91 ? -22.016 13.391 9.586 1 79.88 91 CYS B C 1
ATOM 2436 O O . CYS B 1 91 ? -20.859 13.32 9.133 1 79.88 91 CYS B O 1
ATOM 2438 N N . LYS B 1 92 ? -22.844 12.383 9.516 1 76.75 92 LYS B N 1
ATOM 2439 C CA . LYS B 1 92 ? -22.453 11.062 9.039 1 76.75 92 LYS B CA 1
ATOM 2440 C C . LYS B 1 92 ? -22.734 10.906 7.547 1 76.75 92 LYS B C 1
ATOM 2442 O O . LYS B 1 92 ? -22.141 10.07 6.871 1 76.75 92 LYS B O 1
ATOM 2447 N N . LYS B 1 93 ? -23.609 11.734 7.066 1 79.31 93 LYS B N 1
ATOM 2448 C CA . LYS B 1 93 ? -24.047 11.594 5.68 1 79.31 93 LYS B CA 1
ATOM 2449 C C . LYS B 1 93 ? -23.031 12.188 4.719 1 79.31 93 LYS B C 1
ATOM 2451 O O . LYS B 1 93 ? -22.875 11.711 3.59 1 79.31 93 LYS B O 1
ATOM 2456 N N . LYS B 1 94 ? -22.516 13.273 5.215 1 85.31 94 LYS B N 1
ATOM 2457 C CA . LYS B 1 94 ? -21.516 13.938 4.387 1 85.31 94 LYS B CA 1
ATOM 2458 C C . LYS B 1 94 ? -20.203 14.148 5.16 1 85.31 94 LYS B C 1
ATOM 2460 O O . LYS B 1 94 ? -20.234 14.383 6.371 1 85.31 94 LYS B O 1
ATOM 2465 N N . ALA B 1 95 ? -19.203 14.047 4.391 1 90.44 95 ALA B N 1
ATOM 2466 C CA . ALA B 1 95 ? -17.906 14.281 5.035 1 90.44 95 ALA B CA 1
ATOM 2467 C C . ALA B 1 95 ? -17.812 15.711 5.555 1 90.44 95 ALA B C 1
ATOM 2469 O O . ALA B 1 95 ? -18.062 16.672 4.816 1 90.44 95 ALA B O 1
ATOM 2470 N N . SER B 1 96 ? -17.469 15.828 6.832 1 93.44 96 SER B N 1
ATOM 2471 C CA . SER B 1 96 ? -17.25 17.125 7.449 1 93.44 96 SER B CA 1
ATOM 2472 C C . SER B 1 96 ? -15.828 17.625 7.199 1 93.44 96 SER B C 1
ATOM 2474 O O . SER B 1 96 ? -14.867 16.859 7.312 1 93.44 96 SER B O 1
ATOM 2476 N N . GLY B 1 97 ? -15.781 18.922 6.832 1 96.62 97 GLY B N 1
ATOM 2477 C CA . GLY B 1 97 ? -14.469 19.531 6.699 1 96.62 97 GLY B CA 1
ATOM 2478 C C . GLY B 1 97 ? -13.656 19.5 7.98 1 96.62 97 GLY B C 1
ATOM 2479 O O . GLY B 1 97 ? -12.477 19.156 7.969 1 96.62 97 GLY B O 1
ATOM 2480 N N . SER B 1 98 ? -14.273 19.812 9.07 1 97.31 98 SER B N 1
ATOM 2481 C CA . SER B 1 98 ? -13.602 19.844 10.367 1 97.31 98 SER B CA 1
ATOM 2482 C C . SER B 1 98 ? -13.141 18.453 10.789 1 97.31 98 SER B C 1
ATOM 2484 O O . SER B 1 98 ? -12.031 18.281 11.297 1 97.31 98 SER B O 1
ATOM 2486 N N . ARG B 1 99 ? -13.969 17.516 10.562 1 96.69 99 ARG B N 1
ATOM 2487 C CA . ARG B 1 99 ? -13.594 16.141 10.883 1 96.69 99 ARG B CA 1
ATOM 2488 C C . ARG B 1 99 ? -12.453 15.656 9.992 1 96.69 99 ARG B C 1
ATOM 2490 O O . ARG B 1 99 ? -11.523 15.008 10.469 1 96.69 99 ARG B O 1
ATOM 2497 N N . THR B 1 100 ? -12.57 15.93 8.719 1 97.06 100 THR B N 1
ATOM 2498 C CA . THR B 1 100 ? -11.516 15.57 7.773 1 97.06 100 THR B CA 1
ATOM 2499 C C . THR B 1 100 ? -10.195 16.234 8.148 1 97.06 100 THR B C 1
ATOM 2501 O O . THR B 1 100 ? -9.156 15.57 8.195 1 97.06 100 THR B O 1
ATOM 2504 N N . LEU B 1 101 ? -10.258 17.5 8.461 1 98.12 101 LEU B N 1
ATOM 2505 C CA . LEU B 1 101 ? -9.062 18.25 8.797 1 98.12 101 LEU B CA 1
ATOM 2506 C C . LEU B 1 101 ? -8.445 17.75 10.102 1 98.12 101 LEU B C 1
ATOM 2508 O O . LEU B 1 101 ? -7.223 17.766 10.258 1 98.12 101 LEU B O 1
ATOM 2512 N N . LEU B 1 102 ? -9.25 17.281 11 1 97.88 102 LEU B N 1
ATOM 2513 C CA . LEU B 1 102 ? -8.742 16.781 12.273 1 97.88 102 LEU B CA 1
ATOM 2514 C C . LEU B 1 102 ? -7.742 15.648 12.047 1 97.88 102 LEU B C 1
ATOM 2516 O O . LEU B 1 102 ? -6.707 15.594 12.719 1 97.88 102 LEU B O 1
ATOM 2520 N N . ARG B 1 103 ? -8.062 14.805 11.133 1 96.38 103 ARG B N 1
ATOM 2521 C CA . ARG B 1 103 ? -7.184 13.68 10.852 1 96.38 103 ARG B CA 1
ATOM 2522 C C . ARG B 1 103 ? -5.859 14.156 10.258 1 96.38 103 ARG B C 1
ATOM 2524 O O . ARG B 1 103 ? -4.793 13.664 10.641 1 96.38 103 ARG B O 1
ATOM 2531 N N . LEU B 1 104 ? -5.855 15.094 9.391 1 98 104 LEU B N 1
ATOM 2532 C CA . LEU B 1 104 ? -4.633 15.695 8.867 1 98 104 LEU B CA 1
ATOM 2533 C C . LEU B 1 104 ? -3.877 16.438 9.961 1 98 104 LEU B C 1
ATOM 2535 O O . LEU B 1 104 ? -2.645 16.406 10.008 1 98 104 LEU B O 1
ATOM 2539 N N . HIS B 1 105 ? -4.613 17.109 10.82 1 98.44 105 HIS B N 1
ATOM 2540 C CA . HIS B 1 105 ? -4.047 17.875 11.93 1 98.44 105 HIS B CA 1
ATOM 2541 C C . HIS B 1 105 ? -3.27 16.969 12.875 1 98.44 105 HIS B C 1
ATOM 2543 O O . HIS B 1 105 ? -2.156 17.297 13.289 1 98.44 105 HIS B O 1
ATOM 2549 N N . ARG B 1 106 ? -3.801 15.859 13.172 1 98.06 106 ARG B N 1
ATOM 2550 C CA . ARG B 1 106 ? -3.135 14.898 14.047 1 98.06 106 ARG B CA 1
ATOM 2551 C C . ARG B 1 106 ? -1.848 14.383 13.406 1 98.06 106 ARG B C 1
ATOM 2553 O O . ARG B 1 106 ? -0.836 14.211 14.094 1 98.06 106 ARG B O 1
ATOM 2560 N N . ALA B 1 107 ? -1.892 14.133 12.133 1 97.56 107 ALA B N 1
ATOM 2561 C CA . ALA B 1 107 ? -0.703 13.703 11.406 1 97.56 107 ALA B CA 1
ATOM 2562 C C . ALA B 1 107 ? 0.341 14.812 11.352 1 97.56 107 ALA B C 1
ATOM 2564 O O . ALA B 1 107 ? 1.542 14.547 11.289 1 97.56 107 ALA B O 1
ATOM 2565 N N . LEU B 1 108 ? -0.097 16.047 11.336 1 98.31 108 LEU B N 1
ATOM 2566 C CA . LEU B 1 108 ? 0.81 17.188 11.266 1 98.31 108 LEU B CA 1
ATOM 2567 C C . LEU B 1 108 ? 1.76 17.203 12.461 1 98.31 108 LEU B C 1
ATOM 2569 O O . LEU B 1 108 ? 2.938 17.531 12.32 1 98.31 108 LEU B O 1
ATOM 2573 N N . GLU B 1 109 ? 1.225 16.891 13.609 1 98.38 109 GLU B N 1
ATOM 2574 C CA . GLU B 1 109 ? 2.08 16.797 14.789 1 98.38 109 GLU B CA 1
ATOM 2575 C C . GLU B 1 109 ? 3.203 15.789 14.586 1 98.38 109 GLU B C 1
ATOM 2577 O O . GLU B 1 109 ? 4.352 16.047 14.953 1 98.38 109 GLU B O 1
ATOM 2582 N N . PHE B 1 110 ? 2.844 14.672 14.078 1 98.06 110 PHE B N 1
ATOM 2583 C CA . PHE B 1 110 ? 3.803 13.609 13.812 1 98.06 110 PHE B CA 1
ATOM 2584 C C . PHE B 1 110 ? 4.871 14.078 12.828 1 98.06 110 PHE B C 1
ATOM 2586 O O . PHE B 1 110 ? 6.066 13.914 13.086 1 98.06 110 PHE B O 1
ATOM 2593 N N . THR B 1 111 ? 4.496 14.641 11.711 1 97.25 111 THR B N 1
ATOM 2594 C CA . THR B 1 111 ? 5.465 15.031 10.695 1 97.25 111 THR B CA 1
ATOM 2595 C C . THR B 1 111 ? 6.371 16.141 11.211 1 97.25 111 THR B C 1
ATOM 2597 O O . THR B 1 111 ? 7.562 16.172 10.898 1 97.25 111 THR B O 1
ATOM 2600 N N . ALA B 1 112 ? 5.824 17.062 11.977 1 97.94 112 ALA B N 1
ATOM 2601 C CA . ALA B 1 112 ? 6.645 18.109 12.586 1 97.94 112 ALA B CA 1
ATOM 2602 C C . ALA B 1 112 ? 7.719 17.5 13.484 1 97.94 112 ALA B C 1
ATOM 2604 O O . ALA B 1 112 ? 8.891 17.859 13.383 1 97.94 112 ALA B O 1
ATOM 2605 N N . ARG B 1 113 ? 7.285 16.594 14.32 1 97.69 113 ARG B N 1
ATOM 2606 C CA . ARG B 1 113 ? 8.211 15.922 15.234 1 97.69 113 ARG B CA 1
ATOM 2607 C C . ARG B 1 113 ? 9.258 15.125 14.461 1 97.69 113 ARG B C 1
ATOM 2609 O O . ARG B 1 113 ? 10.445 15.156 14.805 1 97.69 113 ARG B O 1
ATOM 2616 N N . LEU B 1 114 ? 8.844 14.383 13.469 1 95.69 114 LEU B N 1
ATOM 2617 C CA . LEU B 1 114 ? 9.75 13.578 12.656 1 95.69 114 LEU B CA 1
ATOM 2618 C C . LEU B 1 114 ? 10.836 14.438 12.023 1 95.69 114 LEU B C 1
ATOM 2620 O O . LEU B 1 114 ? 12.023 14.109 12.094 1 95.69 114 LEU B O 1
ATOM 2624 N N . MET B 1 115 ? 10.422 15.539 11.438 1 94.81 115 MET B N 1
ATOM 2625 C CA . MET B 1 115 ? 11.375 16.422 10.773 1 94.81 115 MET B CA 1
ATOM 2626 C C . MET B 1 115 ? 12.359 17.016 11.789 1 94.81 115 MET B C 1
ATOM 2628 O O . MET B 1 115 ? 13.555 17.125 11.5 1 94.81 115 MET B O 1
ATOM 2632 N N . LYS B 1 116 ? 11.852 17.328 12.906 1 95.75 116 LYS B N 1
ATOM 2633 C CA . LYS B 1 116 ? 12.719 17.828 13.969 1 95.75 116 LYS B CA 1
ATOM 2634 C C . LYS B 1 116 ? 13.727 16.766 14.398 1 95.75 116 LYS B C 1
ATOM 2636 O O . LYS B 1 116 ? 14.922 17.047 14.516 1 95.75 116 LYS B O 1
ATOM 2641 N N . ASP B 1 117 ? 13.25 15.539 14.602 1 95 117 ASP B N 1
ATOM 2642 C CA . ASP B 1 117 ? 14.094 14.438 15.062 1 95 117 ASP B CA 1
ATOM 2643 C C . ASP B 1 117 ? 15.133 14.07 14 1 95 117 ASP B C 1
ATOM 2645 O O . ASP B 1 117 ? 16.281 13.766 14.328 1 95 117 ASP B O 1
ATOM 2649 N N . LEU B 1 118 ? 14.758 14.078 12.773 1 90.88 118 LEU B N 1
ATOM 2650 C CA . LEU B 1 118 ? 15.672 13.766 11.68 1 90.88 118 LEU B CA 1
ATOM 2651 C C . LEU B 1 118 ? 16.797 14.797 11.609 1 90.88 118 LEU B C 1
ATOM 2653 O O . LEU B 1 118 ? 17.938 14.461 11.281 1 90.88 118 LEU B O 1
ATOM 2657 N N . ASN B 1 119 ? 16.422 15.992 11.797 1 90.75 119 ASN B N 1
ATOM 2658 C CA . ASN B 1 119 ? 17.375 17.094 11.781 1 90.75 119 ASN B CA 1
ATOM 2659 C C . ASN B 1 119 ? 18.422 16.953 12.891 1 90.75 119 ASN B C 1
ATOM 2661 O O . ASN B 1 119 ? 19.594 17.219 12.672 1 90.75 119 ASN B O 1
ATOM 2665 N N . THR B 1 120 ? 18 16.469 14 1 91 120 THR B N 1
ATOM 2666 C CA . THR B 1 120 ? 18.859 16.484 15.18 1 91 120 THR B CA 1
ATOM 2667 C C . THR B 1 120 ? 19.516 15.125 15.398 1 91 120 THR B C 1
ATOM 2669 O O . THR B 1 120 ? 20.391 14.984 16.25 1 91 120 THR B O 1
ATOM 2672 N N . ALA B 1 121 ? 19.109 14.164 14.648 1 88.31 121 ALA B N 1
ATOM 2673 C CA . ALA B 1 121 ? 19.594 12.797 14.852 1 88.31 121 ALA B CA 1
ATOM 2674 C C . ALA B 1 121 ? 21.062 12.68 14.508 1 88.31 121 ALA B C 1
ATOM 2676 O O . ALA B 1 121 ? 21.562 13.391 13.625 1 88.31 121 ALA B O 1
ATOM 2677 N N . ASP B 1 122 ? 21.656 11.773 15.203 1 84.75 122 ASP B N 1
ATOM 2678 C CA . ASP B 1 122 ? 23.047 11.438 14.914 1 84.75 122 ASP B CA 1
ATOM 2679 C C . ASP B 1 122 ? 23.156 10.508 13.711 1 84.75 122 ASP B C 1
ATOM 2681 O O . ASP B 1 122 ? 22.172 9.844 13.352 1 84.75 122 ASP B O 1
ATOM 2685 N N . ASP B 1 123 ? 24.359 10.43 13.164 1 78.81 123 ASP B N 1
ATOM 2686 C CA . ASP B 1 123 ? 24.594 9.641 11.953 1 78.81 123 ASP B CA 1
ATOM 2687 C C . ASP B 1 123 ? 24.344 8.156 12.211 1 78.81 123 ASP B C 1
ATOM 2689 O O . ASP B 1 123 ? 24.141 7.383 11.273 1 78.81 123 ASP B O 1
ATOM 2693 N N . HIS B 1 124 ? 24.297 7.781 13.477 1 84.56 124 HIS B N 1
ATOM 2694 C CA . HIS B 1 124 ? 24.219 6.359 13.781 1 84.56 124 HIS B CA 1
ATOM 2695 C C . HIS B 1 124 ? 22.781 5.945 14.117 1 84.56 124 HIS B C 1
ATOM 2697 O O . HIS B 1 124 ? 22.484 4.754 14.219 1 84.56 124 HIS B O 1
ATOM 2703 N N . GLU B 1 125 ? 21.984 6.969 14.297 1 88 125 GLU B N 1
ATOM 2704 C CA . GLU B 1 125 ? 20.609 6.625 14.648 1 88 125 GLU B CA 1
ATOM 2705 C C . GLU B 1 125 ? 19.859 6.07 13.445 1 88 125 GLU B C 1
ATOM 2707 O O . GLU B 1 125 ? 19.953 6.609 12.344 1 88 125 GLU B O 1
ATOM 2712 N N . LYS B 1 126 ? 19.203 4.938 13.695 1 91.25 126 LYS B N 1
ATOM 2713 C CA . LYS B 1 126 ? 18.422 4.301 12.633 1 91.25 126 LYS B CA 1
ATOM 2714 C C . LYS B 1 126 ? 17.156 5.09 12.328 1 91.25 126 LYS B C 1
ATOM 2716 O O . LYS B 1 126 ? 16.453 5.523 13.234 1 91.25 126 LYS B O 1
ATOM 2721 N N . MET B 1 127 ? 16.891 5.277 11.086 1 90.5 127 MET B N 1
ATOM 2722 C CA . MET B 1 127 ? 15.688 5.961 10.625 1 90.5 127 MET B CA 1
ATOM 2723 C C . MET B 1 127 ? 14.438 5.293 11.172 1 90.5 127 MET B C 1
ATOM 2725 O O . MET B 1 127 ? 13.469 5.977 11.531 1 90.5 127 MET B O 1
ATOM 2729 N N . SER B 1 128 ? 14.445 3.977 11.258 1 93.75 128 SER B N 1
ATOM 2730 C CA . SER B 1 128 ? 13.305 3.229 11.781 1 93.75 128 SER B CA 1
ATOM 2731 C C . SER B 1 128 ? 13 3.615 13.219 1 93.75 128 SER B C 1
ATOM 2733 O O . SER B 1 128 ? 11.836 3.828 13.578 1 93.75 128 SER B O 1
ATOM 2735 N N . LEU B 1 129 ? 14.008 3.781 14.031 1 95.44 129 LEU B N 1
ATOM 2736 C CA . LEU B 1 129 ? 13.828 4.133 15.438 1 95.44 129 LEU B CA 1
ATOM 2737 C C . LEU B 1 129 ? 13.344 5.57 15.578 1 95.44 129 LEU B C 1
ATOM 2739 O O . LEU B 1 129 ? 12.445 5.855 16.375 1 95.44 129 LEU B O 1
ATOM 2743 N N . ILE B 1 130 ? 13.93 6.453 14.781 1 95.25 130 ILE B N 1
ATOM 2744 C CA . ILE B 1 130 ? 13.539 7.859 14.812 1 95.25 130 ILE B CA 1
ATOM 2745 C C . ILE B 1 130 ? 12.055 7.992 14.484 1 95.25 130 ILE B C 1
ATOM 2747 O O . ILE B 1 130 ? 11.312 8.648 15.211 1 95.25 130 ILE B O 1
ATOM 2751 N N . THR B 1 131 ? 11.664 7.328 13.43 1 95.56 131 THR B N 1
ATOM 2752 C CA . THR B 1 131 ? 10.289 7.41 12.953 1 95.56 131 THR B CA 1
ATOM 2753 C C . THR B 1 131 ? 9.328 6.762 13.953 1 95.56 131 THR B C 1
ATOM 2755 O O . THR B 1 131 ? 8.289 7.328 14.273 1 95.56 131 THR B O 1
ATOM 2758 N N . LYS B 1 132 ? 9.688 5.613 14.477 1 97.31 132 LYS B N 1
ATOM 2759 C CA . LYS B 1 132 ? 8.852 4.91 15.438 1 97.31 132 LYS B CA 1
ATOM 2760 C C . LYS B 1 132 ? 8.641 5.738 16.703 1 97.31 132 LYS B C 1
ATOM 2762 O O . LYS B 1 132 ? 7.535 5.809 17.234 1 97.31 132 LYS B O 1
ATOM 2767 N N . THR B 1 133 ? 9.672 6.332 17.203 1 97.44 133 THR B N 1
ATOM 2768 C CA . THR B 1 133 ? 9.594 7.148 18.406 1 97.44 133 THR B CA 1
ATOM 2769 C C . THR B 1 133 ? 8.703 8.367 18.188 1 97.44 133 THR B C 1
ATOM 2771 O O . THR B 1 133 ? 7.852 8.68 19.016 1 97.44 133 THR B O 1
ATOM 2774 N N . ALA B 1 134 ? 8.945 9.016 17.016 1 97.75 134 ALA B N 1
ATOM 2775 C CA . ALA B 1 134 ? 8.109 10.164 16.688 1 97.75 134 ALA B CA 1
ATOM 2776 C C . ALA B 1 134 ? 6.641 9.758 16.594 1 97.75 134 ALA B C 1
ATOM 2778 O O . ALA B 1 134 ? 5.766 10.445 17.141 1 97.75 134 ALA B O 1
ATOM 2779 N N . TYR B 1 135 ? 6.402 8.656 15.953 1 98.19 135 TYR B N 1
ATOM 2780 C CA . TYR B 1 135 ? 5.043 8.156 15.789 1 98.19 135 TYR B CA 1
ATOM 2781 C C . TYR B 1 135 ? 4.418 7.828 17.141 1 98.19 135 TYR B C 1
ATOM 2783 O O . TYR B 1 135 ? 3.316 8.289 17.453 1 98.19 135 TYR B O 1
ATOM 2791 N N . ASP B 1 136 ? 5.137 7.082 18 1 98.5 136 ASP B N 1
ATOM 2792 C CA . ASP B 1 136 ? 4.629 6.617 19.297 1 98.5 136 ASP B CA 1
ATOM 2793 C C . ASP B 1 136 ? 4.332 7.789 20.219 1 98.5 136 ASP B C 1
ATOM 2795 O O . ASP B 1 136 ? 3.432 7.711 21.062 1 98.5 136 ASP B O 1
ATOM 2799 N N . SER B 1 137 ? 4.953 8.867 20.016 1 98.31 137 SER B N 1
ATOM 2800 C CA . SER B 1 137 ? 4.789 10 20.922 1 98.31 137 SER B CA 1
ATOM 2801 C C . SER B 1 137 ? 3.725 10.961 20.422 1 98.31 137 SER B C 1
ATOM 2803 O O . SER B 1 137 ? 3.393 11.938 21.094 1 98.31 137 SER B O 1
ATOM 2805 N N . THR B 1 138 ? 3.211 10.742 19.219 1 98.25 138 THR B N 1
ATOM 2806 C CA . THR B 1 138 ? 2.289 11.719 18.656 1 98.25 138 THR B CA 1
ATOM 2807 C C . THR B 1 138 ? 1.066 11.031 18.062 1 98.25 138 THR B C 1
ATOM 2809 O O . THR B 1 138 ? 0.099 10.742 18.766 1 98.25 138 THR B O 1
ATOM 2812 N N . LEU B 1 139 ? 1.201 10.492 16.875 1 98.06 139 LEU B N 1
ATOM 2813 C CA . LEU B 1 139 ? 0.077 10.055 16.047 1 98.06 139 LEU B CA 1
ATOM 2814 C C . LEU B 1 139 ? -0.491 8.734 16.562 1 98.06 139 LEU B C 1
ATOM 2816 O O . LEU B 1 139 ? -1.685 8.469 16.406 1 98.06 139 LEU B O 1
ATOM 2820 N N . ALA B 1 140 ? 0.29 7.898 17.266 1 98.31 140 ALA B N 1
ATOM 2821 C CA . ALA B 1 140 ? -0.094 6.559 17.703 1 98.31 140 ALA B CA 1
ATOM 2822 C C . ALA B 1 140 ? -1.302 6.613 18.641 1 98.31 140 ALA B C 1
ATOM 2824 O O . ALA B 1 140 ? -2.17 5.738 18.594 1 98.31 140 ALA B O 1
ATOM 2825 N N . ARG B 1 141 ? -1.395 7.621 19.438 1 97.62 141 ARG B N 1
ATOM 2826 C CA . ARG B 1 141 ? -2.447 7.703 20.453 1 97.62 141 ARG B CA 1
ATOM 2827 C C . ARG B 1 141 ? -3.818 7.859 19.797 1 97.62 141 ARG B C 1
ATOM 2829 O O . ARG B 1 141 ? -4.844 7.648 20.438 1 97.62 141 ARG B O 1
ATOM 2836 N N . HIS B 1 142 ? -3.832 8.258 18.547 1 97.31 142 HIS B N 1
ATOM 2837 C CA . HIS B 1 142 ? -5.098 8.469 17.859 1 97.31 142 HIS B CA 1
ATOM 2838 C C . HIS B 1 142 ? -5.461 7.27 16.984 1 97.31 142 HIS B C 1
ATOM 2840 O O . HIS B 1 142 ? -6.547 7.223 16.406 1 97.31 142 HIS B O 1
ATOM 2846 N N . HIS B 1 143 ? -4.527 6.277 16.828 1 96.44 143 HIS B N 1
ATOM 2847 C CA . HIS B 1 143 ? -4.754 5.152 15.922 1 96.44 143 HIS B CA 1
ATOM 2848 C C . HIS B 1 143 ? -5.172 3.902 16.703 1 96.44 143 HIS B C 1
ATOM 2850 O O . HIS B 1 143 ? -4.637 3.627 17.766 1 96.44 143 HIS B O 1
ATOM 2856 N N . PRO B 1 144 ? -6.168 3.174 16.172 1 95.44 144 PRO B N 1
ATOM 2857 C CA . PRO B 1 144 ? -6.469 1.868 16.766 1 95.44 144 PRO B CA 1
ATOM 2858 C C . PRO B 1 144 ? -5.281 0.908 16.703 1 95.44 144 PRO B C 1
ATOM 2860 O O . PRO B 1 144 ? -4.32 1.152 15.961 1 95.44 144 PRO B O 1
ATOM 2863 N N . TRP B 1 145 ? -5.328 -0.125 17.469 1 95.88 145 TRP B N 1
ATOM 2864 C CA . TRP B 1 145 ? -4.234 -1.069 17.656 1 95.88 145 TRP B CA 1
ATOM 2865 C C . TRP B 1 145 ? -3.742 -1.621 16.328 1 95.88 145 TRP B C 1
ATOM 2867 O O . TRP B 1 145 ? -2.537 -1.756 16.109 1 95.88 145 TRP B O 1
ATOM 2877 N N . LEU B 1 146 ? -4.559 -1.938 15.375 1 93.69 146 LEU B N 1
ATOM 2878 C CA . LEU B 1 146 ? -4.18 -2.537 14.102 1 93.69 146 LEU B CA 1
ATOM 2879 C C . LEU B 1 146 ? -3.33 -1.574 13.281 1 93.69 146 LEU B C 1
ATOM 2881 O O . LEU B 1 146 ? -2.322 -1.975 12.695 1 93.69 146 LEU B O 1
ATOM 2885 N N . ILE B 1 147 ? -3.744 -0.339 13.188 1 94.31 147 ILE B N 1
ATOM 2886 C CA . ILE B 1 147 ? -2.99 0.668 12.453 1 94.31 147 ILE B CA 1
ATOM 2887 C C . ILE B 1 147 ? -1.617 0.857 13.094 1 94.31 147 ILE B C 1
ATOM 2889 O O . ILE B 1 147 ? -0.607 0.965 12.398 1 94.31 147 ILE B O 1
ATOM 2893 N N . ARG B 1 148 ? -1.556 0.865 14.43 1 97.06 148 ARG B N 1
ATOM 2894 C CA . ARG B 1 148 ? -0.284 0.999 15.133 1 97.06 148 ARG B CA 1
ATOM 2895 C C . ARG B 1 148 ? 0.654 -0.155 14.797 1 97.06 148 ARG B C 1
ATOM 2897 O O . ARG B 1 148 ? 1.84 0.058 14.539 1 97.06 148 ARG B O 1
ATOM 2904 N N . LYS B 1 149 ? 0.139 -1.359 14.75 1 95.75 149 LYS B N 1
ATOM 2905 C CA . LYS B 1 149 ? 0.938 -2.521 14.375 1 95.75 149 LYS B CA 1
ATOM 2906 C C . LYS B 1 149 ? 1.451 -2.395 12.945 1 95.75 149 LYS B C 1
ATOM 2908 O O . LYS B 1 149 ? 2.609 -2.709 12.664 1 95.75 149 LYS B O 1
ATOM 2913 N N . GLY B 1 150 ? 0.522 -1.973 12.109 1 93.94 150 GLY B N 1
ATOM 2914 C CA . GLY B 1 150 ? 0.929 -1.756 10.727 1 93.94 150 GLY B CA 1
ATOM 2915 C C . GLY B 1 150 ? 2.076 -0.774 10.594 1 93.94 150 GLY B C 1
ATOM 2916 O O . GLY B 1 150 ? 3.037 -1.03 9.859 1 93.94 150 GLY B O 1
ATOM 2917 N N . VAL B 1 151 ? 2.012 0.326 11.281 1 94.88 151 VAL B N 1
ATOM 2918 C CA . VAL B 1 151 ? 3.059 1.343 11.242 1 94.88 151 VAL B CA 1
ATOM 2919 C C . VAL B 1 151 ? 4.359 0.767 11.797 1 94.88 151 VAL B C 1
ATOM 2921 O O . VAL B 1 151 ? 5.43 0.964 11.211 1 94.88 151 VAL B O 1
ATOM 2924 N N . HIS B 1 152 ? 4.25 0.031 12.852 1 96.5 152 HIS B N 1
ATOM 2925 C CA . HIS B 1 152 ? 5.426 -0.549 13.492 1 96.5 152 HIS B CA 1
ATOM 2926 C C . HIS B 1 152 ? 6.129 -1.53 12.562 1 96.5 152 HIS B C 1
ATOM 2928 O O . HIS B 1 152 ? 7.355 -1.665 12.602 1 96.5 152 HIS B O 1
ATOM 2934 N N . VAL B 1 153 ? 5.398 -2.176 11.711 1 94.12 153 VAL B N 1
ATOM 2935 C CA . VAL B 1 153 ? 5.996 -3.055 10.711 1 94.12 153 VAL B CA 1
ATOM 2936 C C . VAL B 1 153 ? 6.566 -2.223 9.562 1 94.12 153 VAL B C 1
ATOM 2938 O O . VAL B 1 153 ? 7.691 -2.461 9.117 1 94.12 153 VAL B O 1
ATOM 2941 N N . ALA B 1 154 ? 5.855 -1.224 9.156 1 92.69 154 ALA B N 1
ATOM 2942 C CA . ALA B 1 154 ? 6.191 -0.432 7.973 1 92.69 154 ALA B CA 1
ATOM 2943 C C . ALA B 1 154 ? 7.492 0.341 8.188 1 92.69 154 ALA B C 1
ATOM 2945 O O . ALA B 1 154 ? 8.242 0.58 7.234 1 92.69 154 ALA B O 1
ATOM 2946 N N . VAL B 1 155 ? 7.848 0.677 9.375 1 93.5 155 VAL B N 1
ATOM 2947 C CA . VAL B 1 155 ? 9.016 1.511 9.648 1 93.5 155 VAL B CA 1
ATOM 2948 C C . VAL B 1 155 ? 10.289 0.754 9.273 1 93.5 155 VAL B C 1
ATOM 2950 O O . VAL B 1 155 ? 11.305 1.364 8.945 1 93.5 155 VAL B O 1
ATOM 2953 N N . TYR B 1 156 ? 10.18 -0.559 9.297 1 93 156 TYR B N 1
ATOM 2954 C CA . TYR B 1 156 ? 11.352 -1.363 8.977 1 93 156 TYR B CA 1
ATOM 2955 C C . TYR B 1 156 ? 11.672 -1.297 7.484 1 93 156 TYR B C 1
ATOM 2957 O O . TYR B 1 156 ? 12.758 -1.699 7.055 1 93 156 TYR B O 1
ATOM 2965 N N . THR B 1 157 ? 10.805 -0.892 6.695 1 90.25 157 THR B N 1
ATOM 2966 C CA . THR B 1 157 ? 11.031 -0.79 5.258 1 90.25 157 THR B CA 1
ATOM 2967 C C . THR B 1 157 ? 11.633 0.567 4.902 1 90.25 157 THR B C 1
ATOM 2969 O O . THR B 1 157 ? 11.953 0.823 3.738 1 90.25 157 THR B O 1
ATOM 2972 N N . LEU B 1 158 ? 11.789 1.465 5.898 1 91.5 158 LEU B N 1
ATOM 2973 C CA . LEU B 1 158 ? 12.312 2.803 5.641 1 91.5 158 LEU B CA 1
ATOM 2974 C C . LEU B 1 158 ? 13.773 2.74 5.219 1 91.5 158 LEU B C 1
ATOM 2976 O O . LEU B 1 158 ? 14.516 1.86 5.66 1 91.5 158 LEU B O 1
ATOM 2980 N N . PRO B 1 159 ? 14.164 3.629 4.344 1 88.31 159 PRO B N 1
ATOM 2981 C CA . PRO B 1 159 ? 15.594 3.734 4.047 1 88.31 159 PRO B CA 1
ATOM 2982 C C . PRO B 1 159 ? 16.406 4.211 5.246 1 88.31 159 PRO B C 1
ATOM 2984 O O . PRO B 1 159 ? 15.844 4.578 6.277 1 88.31 159 PRO B O 1
ATOM 2987 N N . THR B 1 160 ? 17.703 4.102 5.082 1 87.56 160 THR B N 1
ATOM 2988 C CA . THR B 1 160 ? 18.547 4.719 6.094 1 87.56 160 THR B CA 1
ATOM 2989 C C . THR B 1 160 ? 18.406 6.238 6.07 1 87.56 160 THR B C 1
ATOM 2991 O O . THR B 1 160 ? 17.906 6.805 5.09 1 87.56 160 THR B O 1
ATOM 2994 N N . ARG B 1 161 ? 18.828 6.828 7.18 1 85.25 161 ARG B N 1
ATOM 2995 C CA . ARG B 1 161 ? 18.781 8.281 7.254 1 85.25 161 ARG B CA 1
ATOM 2996 C C . ARG B 1 161 ? 19.594 8.914 6.117 1 85.25 161 ARG B C 1
ATOM 2998 O O . ARG B 1 161 ? 19.141 9.883 5.5 1 85.25 161 ARG B O 1
ATOM 3005 N N . LYS B 1 162 ? 20.75 8.352 5.809 1 83.94 162 LYS B N 1
ATOM 3006 C CA . LYS B 1 162 ? 21.609 8.852 4.73 1 83.94 162 LYS B CA 1
ATOM 3007 C C . LYS B 1 162 ? 20.906 8.742 3.381 1 83.94 162 LYS B C 1
ATOM 3009 O O . LYS B 1 162 ? 20.875 9.703 2.609 1 83.94 162 LYS B O 1
ATOM 3014 N N . GLN B 1 163 ? 20.297 7.613 3.094 1 85 163 GLN B N 1
ATOM 3015 C CA . GLN B 1 163 ? 19.562 7.395 1.855 1 85 163 GLN B CA 1
ATOM 3016 C C . GLN B 1 163 ? 18.391 8.359 1.744 1 85 163 GLN B C 1
ATOM 3018 O O . GLN B 1 163 ? 18.094 8.875 0.662 1 85 163 GLN B O 1
ATOM 3023 N N . PHE B 1 164 ? 17.766 8.57 2.898 1 87.12 164 PHE B N 1
ATOM 3024 C CA . PHE B 1 164 ? 16.625 9.469 2.926 1 87.12 164 PHE B CA 1
ATOM 3025 C C . PHE B 1 164 ? 17.047 10.891 2.582 1 87.12 164 PHE B C 1
ATOM 3027 O O . PHE B 1 164 ? 16.422 11.547 1.735 1 87.12 164 PHE B O 1
ATOM 3034 N N . LEU B 1 165 ? 18.047 11.328 3.193 1 83.56 165 LEU B N 1
ATOM 3035 C CA . LEU B 1 165 ? 18.547 12.68 2.953 1 83.56 165 LEU B CA 1
ATOM 3036 C C . LEU B 1 165 ? 18.984 12.852 1.504 1 83.56 165 LEU B C 1
ATOM 3038 O O . LEU B 1 165 ? 18.797 13.914 0.915 1 83.56 165 LEU B O 1
ATOM 3042 N N . GLU B 1 166 ? 19.516 11.781 0.923 1 84.06 166 GLU B N 1
ATOM 3043 C CA . GLU B 1 166 ? 19.906 11.82 -0.483 1 84.06 166 GLU B CA 1
ATOM 3044 C C . GLU B 1 166 ? 18.688 11.945 -1.392 1 84.06 166 GLU B C 1
ATOM 3046 O O . GLU B 1 166 ? 18.734 12.625 -2.418 1 84.06 166 GLU B O 1
ATOM 3051 N N . LYS B 1 167 ? 17.625 11.375 -0.966 1 83.88 167 LYS B N 1
ATOM 3052 C CA . LYS B 1 167 ? 16.406 11.375 -1.769 1 83.88 167 LYS B CA 1
ATOM 3053 C C . LYS B 1 167 ? 15.711 12.734 -1.714 1 83.88 167 LYS B C 1
ATOM 3055 O O . LYS B 1 167 ? 14.875 13.047 -2.564 1 83.88 167 LYS B O 1
ATOM 3060 N N . LEU B 1 168 ? 16.016 13.5 -0.668 1 85.19 168 LEU B N 1
ATOM 3061 C CA . LEU B 1 168 ? 15.453 14.844 -0.591 1 85.19 168 LEU B CA 1
ATOM 3062 C C . LEU B 1 168 ? 16.031 15.742 -1.684 1 85.19 168 LEU B C 1
ATOM 3064 O O . LEU B 1 168 ? 15.477 16.797 -1.976 1 85.19 168 LEU B O 1
ATOM 3068 N N . LYS B 1 169 ? 17.047 15.227 -2.387 1 81.56 169 LYS B N 1
ATOM 3069 C CA . LYS B 1 169 ? 17.672 15.891 -3.52 1 81.56 169 LYS B CA 1
ATOM 3070 C C . LYS B 1 169 ? 18.047 17.328 -3.172 1 81.56 169 LYS B C 1
ATOM 3072 O O . LYS B 1 169 ? 17.797 18.25 -3.955 1 81.56 169 LYS B O 1
ATOM 3077 N N . VAL B 1 170 ? 18.484 17.531 -2.006 1 81.75 170 VAL B N 1
ATOM 3078 C CA . VAL B 1 170 ? 19.031 18.828 -1.577 1 81.75 170 VAL B CA 1
ATOM 3079 C C . VAL B 1 170 ? 20.547 18.781 -1.614 1 81.75 170 VAL B C 1
ATOM 3081 O O . VAL B 1 170 ? 21.172 17.828 -1.137 1 81.75 170 VAL B O 1
ATOM 3084 N N . ASP B 1 171 ? 21.156 19.578 -2.326 1 76.81 171 ASP B N 1
ATOM 3085 C CA . ASP B 1 171 ? 22.578 19.578 -2.707 1 76.81 171 ASP B CA 1
ATOM 3086 C C . ASP B 1 171 ? 23.469 19.562 -1.475 1 76.81 171 ASP B C 1
ATOM 3088 O O . ASP B 1 171 ? 24.594 19.047 -1.528 1 76.81 171 ASP B O 1
ATOM 3092 N N . ASN B 1 172 ? 23.031 20.078 -0.421 1 85 172 ASN B N 1
ATOM 3093 C CA . ASN B 1 172 ? 23.828 20.297 0.787 1 85 172 ASN B CA 1
ATOM 3094 C C . ASN B 1 172 ? 23.109 19.781 2.029 1 85 172 ASN B C 1
ATOM 3096 O O . ASN B 1 172 ? 21.969 20.172 2.309 1 85 172 ASN B O 1
ATOM 3100 N N . GLU B 1 173 ? 23.828 18.875 2.721 1 83.75 173 GLU B N 1
ATOM 3101 C CA . GLU B 1 173 ? 23.25 18.297 3.926 1 83.75 173 GLU B CA 1
ATOM 3102 C C . GLU B 1 173 ? 22.859 19.391 4.922 1 83.75 173 GLU B C 1
ATOM 3104 O O . GLU B 1 173 ? 21.812 19.297 5.578 1 83.75 173 GLU B O 1
ATOM 3109 N N . GLU B 1 174 ? 23.703 20.344 5.023 1 88.19 174 GLU B N 1
ATOM 3110 C CA . GLU B 1 174 ? 23.406 21.453 5.938 1 88.19 174 GLU B CA 1
ATOM 3111 C C . GLU B 1 174 ? 22.156 22.203 5.512 1 88.19 174 GLU B C 1
ATOM 3113 O O . GLU B 1 174 ? 21.344 22.609 6.359 1 88.19 174 GLU B O 1
ATOM 3118 N N . ARG B 1 175 ? 22.047 22.359 4.281 1 92.06 175 ARG B N 1
ATOM 3119 C CA . ARG B 1 175 ? 20.859 23.031 3.766 1 92.06 175 ARG B CA 1
ATOM 3120 C C . ARG B 1 175 ? 19.609 22.172 3.998 1 92.06 175 ARG B C 1
ATOM 3122 O O . ARG B 1 175 ? 18.547 22.703 4.34 1 92.06 175 ARG B O 1
ATOM 3129 N N . ALA B 1 176 ? 19.75 20.938 3.836 1 90.94 176 ALA B N 1
ATOM 3130 C CA . ALA B 1 176 ? 18.641 20.031 4.102 1 90.94 176 ALA B CA 1
ATOM 3131 C C . ALA B 1 176 ? 18.188 20.125 5.562 1 90.94 176 ALA B C 1
ATOM 3133 O O . ALA B 1 176 ? 17 20.188 5.848 1 90.94 176 ALA B O 1
ATOM 3134 N N . LYS B 1 177 ? 19.141 20.125 6.406 1 90 177 LYS B N 1
ATOM 3135 C CA . LYS B 1 177 ? 18.859 20.234 7.836 1 90 177 LYS B CA 1
ATOM 3136 C C . LYS B 1 177 ? 18.141 21.531 8.156 1 90 177 LYS B C 1
ATOM 3138 O O . LYS B 1 177 ? 17.156 21.547 8.922 1 90 177 LYS B O 1
ATOM 3143 N N . ASP B 1 178 ? 18.594 22.547 7.535 1 93.75 178 ASP B N 1
ATOM 3144 C CA . ASP B 1 178 ? 17.984 23.859 7.742 1 93.75 178 ASP B CA 1
ATOM 3145 C C . ASP B 1 178 ? 16.531 23.844 7.27 1 93.75 178 ASP B C 1
ATOM 3147 O O . ASP B 1 178 ? 15.641 24.359 7.957 1 93.75 178 ASP B O 1
ATOM 3151 N N . LEU B 1 179 ? 16.312 23.328 6.152 1 95.5 179 LEU B N 1
ATOM 3152 C CA . LEU B 1 179 ? 14.961 23.266 5.594 1 95.5 179 LEU B CA 1
ATOM 3153 C C . LEU B 1 179 ? 14.055 22.391 6.449 1 95.5 179 LEU B C 1
ATOM 3155 O O . LEU B 1 179 ? 12.891 22.734 6.68 1 95.5 179 LEU B O 1
ATOM 3159 N N . LEU B 1 180 ? 14.586 21.281 6.91 1 95.12 180 LEU B N 1
ATOM 3160 C CA . LEU B 1 180 ? 13.805 20.406 7.793 1 95.12 180 LEU B CA 1
ATOM 3161 C C . LEU B 1 180 ? 13.391 21.156 9.055 1 95.12 180 LEU B C 1
ATOM 3163 O O . LEU B 1 180 ? 12.242 21.031 9.5 1 95.12 180 LEU B O 1
ATOM 3167 N N . ALA B 1 181 ? 14.273 21.891 9.578 1 96.69 181 ALA B N 1
ATOM 3168 C CA . ALA B 1 181 ? 13.984 22.672 10.773 1 96.69 181 ALA B CA 1
ATOM 3169 C C . ALA B 1 181 ? 12.898 23.703 10.508 1 96.69 181 ALA B C 1
ATOM 3171 O O . ALA B 1 181 ? 11.977 23.859 11.312 1 96.69 181 ALA B O 1
ATOM 3172 N N . LYS B 1 182 ? 13.039 24.359 9.43 1 97.88 182 LYS B N 1
ATOM 3173 C CA . LYS B 1 182 ? 12.07 25.406 9.086 1 97.88 182 LYS B CA 1
ATOM 3174 C C . LYS B 1 182 ? 10.688 24.812 8.844 1 97.88 182 LYS B C 1
ATOM 3176 O O . LYS B 1 182 ? 9.688 25.359 9.32 1 97.88 182 LYS B O 1
ATOM 3181 N N . VAL B 1 183 ? 10.633 23.75 8.102 1 97.88 183 VAL B N 1
ATOM 3182 C CA . VAL B 1 183 ? 9.352 23.094 7.852 1 97.88 183 VAL B CA 1
ATOM 3183 C C . VAL B 1 183 ? 8.719 22.672 9.172 1 97.88 183 VAL B C 1
ATOM 3185 O O . VAL B 1 183 ? 7.531 22.906 9.406 1 97.88 183 VAL B O 1
ATOM 3188 N N . SER B 1 184 ? 9.539 22.062 10.016 1 98.19 184 SER B N 1
ATOM 3189 C CA . SER B 1 184 ? 9.055 21.625 11.32 1 98.19 184 SER B CA 1
ATOM 3190 C C . SER B 1 184 ? 8.484 22.781 12.117 1 98.19 184 SER B C 1
ATOM 3192 O O . SER B 1 184 ? 7.422 22.656 12.734 1 98.19 184 SER B O 1
ATOM 3194 N N . GLU B 1 185 ? 9.109 23.859 12.094 1 98.25 185 GLU B N 1
ATOM 3195 C CA . GLU B 1 185 ? 8.664 25.047 12.828 1 98.25 185 GLU B CA 1
ATOM 3196 C C . GLU B 1 185 ? 7.328 25.562 12.305 1 98.25 185 GLU B C 1
ATOM 3198 O O . GLU B 1 185 ? 6.434 25.891 13.078 1 98.25 185 GLU B O 1
ATOM 3203 N N . HIS B 1 186 ? 7.281 25.641 10.984 1 98.44 186 HIS B N 1
ATOM 3204 C CA . HIS B 1 186 ? 6.016 26.062 10.391 1 98.44 186 HIS B CA 1
ATOM 3205 C C . HIS B 1 186 ? 4.883 25.109 10.781 1 98.44 186 HIS B C 1
ATOM 3207 O O . HIS B 1 186 ? 3.789 25.562 11.133 1 98.44 186 HIS B O 1
ATOM 3213 N N . GLN B 1 187 ? 5.16 23.844 10.719 1 98.62 187 GLN B N 1
ATOM 3214 C CA . GLN B 1 187 ? 4.152 22.844 11.062 1 98.62 187 GLN B CA 1
ATOM 3215 C C . GLN B 1 187 ? 3.723 22.969 12.516 1 98.62 187 GLN B C 1
ATOM 3217 O O . GLN B 1 187 ? 2.535 22.875 12.828 1 98.62 187 GLN B O 1
ATOM 3222 N N . GLU B 1 188 ? 4.656 23.188 13.375 1 98.38 188 GLU B N 1
ATOM 3223 C CA . GLU B 1 188 ? 4.363 23.328 14.797 1 98.38 188 GLU B CA 1
ATOM 3224 C C . GLU B 1 188 ? 3.475 24.547 15.055 1 98.38 188 GLU B C 1
ATOM 3226 O O . GLU B 1 188 ? 2.541 24.469 15.859 1 98.38 188 GLU B O 1
ATOM 3231 N N . GLU B 1 189 ? 3.766 25.625 14.422 1 98.31 189 GLU B N 1
ATOM 3232 C CA . GLU B 1 189 ? 2.959 26.828 14.602 1 98.31 189 GLU B CA 1
ATOM 3233 C C . GLU B 1 189 ? 1.524 26.594 14.133 1 98.31 189 GLU B C 1
ATOM 3235 O O . GLU B 1 189 ? 0.574 26.969 14.82 1 98.31 189 GLU B O 1
ATOM 3240 N N . ILE B 1 190 ? 1.461 26.047 12.969 1 98.5 190 ILE B N 1
ATOM 3241 C CA . ILE B 1 190 ? 0.145 25.75 12.414 1 98.5 190 ILE B CA 1
ATOM 3242 C C . ILE B 1 190 ? -0.602 24.797 13.336 1 98.5 190 ILE B C 1
ATOM 3244 O O . ILE B 1 190 ? -1.801 24.953 13.578 1 98.5 190 ILE B O 1
ATOM 3248 N N . PHE B 1 191 ? 0.11 23.812 13.852 1 98.56 191 PHE B N 1
ATOM 3249 C CA . PHE B 1 191 ? -0.475 22.844 14.766 1 98.56 191 PHE B CA 1
ATOM 3250 C C . PHE B 1 191 ? -1.042 23.516 16 1 98.56 191 PHE B C 1
ATOM 3252 O O . PHE B 1 191 ? -2.174 23.25 16.406 1 98.56 191 PHE B O 1
ATOM 3259 N N . ILE B 1 192 ? -0.302 24.391 16.578 1 98.31 192 ILE B N 1
ATOM 3260 C CA . ILE B 1 192 ? -0.698 25.062 17.812 1 98.31 192 ILE B CA 1
ATOM 3261 C C . ILE B 1 192 ? -1.972 25.859 17.578 1 98.31 192 ILE B C 1
ATOM 3263 O O . ILE B 1 192 ? -2.92 25.781 18.359 1 98.31 192 ILE B O 1
ATOM 3267 N N . ILE B 1 193 ? -1.977 26.609 16.484 1 98.12 193 ILE B N 1
ATOM 3268 C CA . ILE B 1 193 ? -3.131 27.438 16.156 1 98.12 193 ILE B CA 1
ATOM 3269 C C . ILE B 1 193 ? -4.359 26.562 15.961 1 98.12 193 ILE B C 1
ATOM 3271 O O . ILE B 1 193 ? -5.422 26.828 16.531 1 98.12 193 ILE B O 1
ATOM 3275 N N . THR B 1 194 ? -4.211 25.531 15.164 1 98.31 194 THR B N 1
ATOM 3276 C CA . THR B 1 194 ? -5.316 24.625 14.844 1 98.31 194 THR B CA 1
ATOM 3277 C C . THR B 1 194 ? -5.773 23.875 16.094 1 98.31 194 THR B C 1
ATOM 3279 O O . THR B 1 194 ? -6.973 23.688 16.312 1 98.31 194 THR B O 1
ATOM 3282 N N . GLU B 1 195 ? -4.805 23.453 16.922 1 98 195 GLU B N 1
ATOM 3283 C CA . GLU B 1 195 ? -5.105 22.734 18.172 1 98 195 GLU B CA 1
ATOM 3284 C C . GLU B 1 195 ? -5.953 23.594 19.094 1 98 195 GLU B C 1
ATOM 3286 O O . GLU B 1 195 ? -6.887 23.109 19.734 1 98 195 GLU B O 1
ATOM 3291 N N . GLU B 1 196 ? -5.645 24.797 19.156 1 97.88 196 GLU B N 1
ATOM 3292 C CA . GLU B 1 196 ? -6.402 25.719 20 1 97.88 196 GLU B CA 1
ATOM 3293 C C . GLU B 1 196 ? -7.84 25.859 19.516 1 97.88 196 GLU B C 1
ATOM 3295 O O . GLU B 1 196 ? -8.773 25.938 20.312 1 97.88 196 GLU B O 1
ATOM 3300 N N . LEU B 1 197 ? -7.98 25.922 18.188 1 97.69 197 LEU B N 1
ATOM 3301 C CA . LEU B 1 197 ? -9.32 26.016 17.609 1 97.69 197 LEU B CA 1
ATOM 3302 C C . LEU B 1 197 ? -10.148 24.781 17.953 1 97.69 197 LEU B C 1
ATOM 3304 O O . LEU B 1 197 ? -11.305 24.906 18.359 1 97.69 197 LEU B O 1
ATOM 3308 N N . TYR B 1 198 ? -9.57 23.641 17.797 1 97.88 198 TYR B N 1
ATOM 3309 C CA . TYR B 1 198 ? -10.281 22.391 18.078 1 97.88 198 TYR B CA 1
ATOM 3310 C C . TYR B 1 198 ? -10.586 22.281 19.578 1 97.88 198 TYR B C 1
ATOM 3312 O O . TYR B 1 198 ? -11.625 21.75 19.953 1 97.88 198 TYR B O 1
ATOM 3320 N N . THR B 1 199 ? -9.711 22.75 20.422 1 97.94 199 THR B N 1
ATOM 3321 C CA . THR B 1 199 ? -9.922 22.734 21.875 1 97.94 199 THR B CA 1
ATOM 3322 C C . THR B 1 199 ? -11.055 23.688 22.25 1 97.94 199 THR B C 1
ATOM 3324 O O . THR B 1 199 ? -11.961 23.297 23 1 97.94 199 THR B O 1
ATOM 3327 N N . LYS B 1 200 ? -10.969 24.875 21.734 1 97.25 200 LYS B N 1
ATOM 3328 C CA . LYS B 1 200 ? -11.969 25.891 22.047 1 97.25 200 LYS B CA 1
ATOM 3329 C C . LYS B 1 200 ? -13.367 25.406 21.688 1 97.25 200 LYS B C 1
ATOM 3331 O O . LYS B 1 200 ? -14.32 25.625 22.438 1 97.25 200 LYS B O 1
ATOM 3336 N N . GLU B 1 201 ? -13.469 24.719 20.547 1 96.12 201 GLU B N 1
ATOM 3337 C CA . GLU B 1 201 ? -14.781 24.297 20.047 1 96.12 201 GLU B CA 1
ATOM 3338 C C . GLU B 1 201 ? -15.102 22.875 20.469 1 96.12 201 GLU B C 1
ATOM 3340 O O . GLU B 1 201 ? -16.141 22.328 20.078 1 96.12 201 GLU B O 1
ATOM 3345 N N . LYS B 1 202 ? -14.211 22.156 21.281 1 95.81 202 LYS B N 1
ATOM 3346 C CA . LYS B 1 202 ? -14.391 20.812 21.812 1 95.81 202 LYS B CA 1
ATOM 3347 C C . LYS B 1 202 ? -14.641 19.812 20.688 1 95.81 202 LYS B C 1
ATOM 3349 O O . LYS B 1 202 ? -15.609 19.047 20.734 1 95.81 202 LYS B O 1
ATOM 3354 N N . LEU B 1 203 ? -13.703 19.812 19.703 1 96.12 203 LEU B N 1
ATOM 3355 C CA . LEU B 1 203 ? -13.938 19.031 18.484 1 96.12 203 LEU B CA 1
ATOM 3356 C C . LEU B 1 203 ? -12.922 17.891 18.375 1 96.12 203 LEU B C 1
ATOM 3358 O O . LEU B 1 203 ? -12.867 17.203 17.344 1 96.12 203 LEU B O 1
ATOM 3362 N N . HIS B 1 204 ? -12.125 17.562 19.391 1 95.69 204 HIS B N 1
ATOM 3363 C CA . HIS B 1 204 ? -11.039 16.594 19.312 1 95.69 204 HIS B CA 1
ATOM 3364 C C . HIS B 1 204 ? -11.586 15.172 19.234 1 95.69 204 HIS B C 1
ATOM 3366 O O . HIS B 1 204 ? -10.867 14.25 18.844 1 95.69 204 HIS B O 1
ATOM 3372 N N . ASP B 1 205 ? -12.82 14.922 19.562 1 92 205 ASP B N 1
ATOM 3373 C CA . ASP B 1 205 ? -13.367 13.57 19.641 1 92 205 ASP B CA 1
ATOM 3374 C C . ASP B 1 205 ? -14.242 13.266 18.438 1 92 205 ASP B C 1
ATOM 3376 O O . ASP B 1 205 ? -15.07 12.359 18.469 1 92 205 ASP B O 1
ATOM 3380 N N . LEU B 1 206 ? -14.078 14.117 17.422 1 90.62 206 LEU B N 1
ATOM 3381 C CA . LEU B 1 206 ? -14.828 13.812 16.219 1 90.62 206 LEU B CA 1
ATOM 3382 C C . LEU B 1 206 ? -14.453 12.438 15.68 1 90.62 206 LEU B C 1
ATOM 3384 O O . LEU B 1 206 ? -13.281 12.055 15.695 1 90.62 206 LEU B O 1
ATOM 3388 N N . PRO B 1 207 ? -15.477 11.797 15.234 1 81.12 207 PRO B N 1
ATOM 3389 C CA . PRO B 1 207 ? -15.227 10.422 14.805 1 81.12 207 PRO B CA 1
ATOM 3390 C C . PRO B 1 207 ? -14.492 10.344 13.469 1 81.12 207 PRO B C 1
ATOM 3392 O O . PRO B 1 207 ? -14.562 11.273 12.664 1 81.12 207 PRO B O 1
#

InterPro domains:
  IPR014830 Glycolipid transfer protein domain [PF08718] (24-169)
  IPR014830 Glycolipid transfer protein domain [PTHR10219] (16-185)
  IPR036497 Glycolipid transfer protein superfamily [G3DSA:1.10.3520.10] (2-207)
  IPR036497 Glycolipid transfer protein superfamily [SSF110004] (16-206)

Organism: Crassostrea virginica (NCBI:txid6565)

Solvent-accessible surface area (backbone atoms only — not comparable to full-atom values): 21886 Å² total; per-residue (Å²): 124,83,75,76,74,53,48,62,68,59,36,32,53,29,43,60,60,16,52,60,86,89,42,40,33,39,66,37,44,44,52,23,48,56,46,52,42,37,48,36,63,72,50,31,60,82,34,47,43,58,34,51,53,52,52,49,46,43,47,54,50,51,49,43,50,70,40,98,56,21,81,42,38,49,26,56,65,44,33,44,51,48,28,58,73,66,66,36,48,78,40,84,88,47,89,23,62,57,34,47,47,48,58,54,51,46,47,41,55,21,54,22,45,33,32,42,47,63,51,69,50,56,96,79,54,53,37,38,57,52,47,49,52,30,33,63,74,45,39,41,81,78,44,58,70,66,58,45,51,46,50,66,52,53,34,70,63,44,55,50,51,69,58,47,54,56,67,49,68,49,97,37,71,67,56,43,37,50,48,32,45,50,35,18,50,38,39,48,52,52,44,53,51,53,50,50,53,34,57,75,70,68,50,82,77,55,119,124,84,75,76,74,52,47,60,66,58,35,34,54,30,42,60,61,16,52,61,86,88,42,39,34,39,65,36,44,44,53,23,47,55,47,52,42,36,48,36,63,73,47,31,60,82,34,46,42,57,34,52,52,51,51,51,46,43,47,53,50,51,49,44,50,71,40,98,54,20,82,42,38,48,26,56,65,44,32,44,52,50,27,60,74,67,67,36,47,76,41,82,88,47,89,22,61,57,36,48,47,46,58,55,50,47,46,40,56,21,54,20,46,35,31,43,48,62,52,70,50,55,96,80,53,53,36,38,58,52,48,49,51,31,33,64,74,44,38,40,80,79,44,57,71,67,58,45,51,45,49,66,51,53,35,73,62,44,54,50,50,68,57,47,54,57,66,48,68,48,96,38,70,67,57,43,36,50,48,31,45,50,36,19,49,39,38,47,54,53,44,52,51,53,50,49,53,34,57,75,69,68,50,81,79,56,119

Radius of gyration: 24.9 Å; Cα contacts (8 Å, |Δi|>4): 501; chains: 2; bounding box: 50×66×52 Å

Nearest PDB structures (foldseek):
  4kbr-assembly7_G  TM=9.522E-01  e=2.027E-14  Mus musculus
  4kbr-assembly10_B  TM=9.480E-01  e=2.343E-14  Mus musculus
  4kbr-assembly8_H  TM=9.436E-01  e=1.097E-13  Mus musculus
  4kbr-assembly9_C  TM=9.479E-01  e=1.396E-13  Mus musculus
  4kbr-assembly4_D  TM=9.286E-01  e=1.613E-13  Mus musculus

Secondary structure (DSSP, 8-state):
-------HHHHHHHHHTTEETTEEBHHHHHHHHHHHHHHHHHH-GGGHHHHHHHHHHHHHHHHHHTSTTGGGGSBHHHHHHHHHHTT-TT-SSS--HHHHHHHHHHHHHHHHHHHHHHHH--TTS-HHHHHHHHHHTTGGGGS-HHHHHHHHHHGGGPPPHHHHHHHTT-S-HHHHHHHHHHHHHHHHHHHHHHHHHHHHTT-TT--/-------HHHHHHHHHTTEETTEEBHHHHHHHHHHHHHHHHHH-GGGHHHHHHHHHHHHHHHHHHTSTTGGGGSBHHHHHHHHHHTT-TT-SSS--HHHHHHHHHHHHHHHHHHHHHHHH--TTS-HHHHHHHHHHTTGGGGS-HHHHHHHHHHGGGPPPHHHHHHHTT-S-HHHHHHHHHHHHHHHHHHHHHHHHHHHHTT-TT--

Foldseek 3Di:
DPPPAQALVVLLVLLVPQDDPLWGFLVSVLVSLLSVLNLQVVFHPLCVVVSVLSVVLSVLLVVCCVDPNVVQSGTLLSLLVVCLVVVNLQPPVGDRNNLSVLLVLQVLQLLLQLLLQLLPDDLPDFQLVSSLVSCVVTNLVVDPPVVNVSSNVSSVSGDGSVSSCVSSVDPDSVVSSVSSNSSSVSSVSNSVSSVVSCVVSVNNPRD/DPPPAAALVVLLVLLVPQDDPLWGFLVSVLVSLLSVLNLQVVFHPLCVVVSVLSVVLSVLLVVCCVDPNVVQSGTPLSLLVVCLVVVNLQPPVGDRNNLSVLLVLQVLQLLLQLLLQLLPDDLPDFQLVSSLVSCVVTNLVVDPPVVNVSSNVSSVSGDGSVSSCVSSVDPDSVVSSVSSNSSSVSSVSNSVSSVVSCVVSVNNPHD

Sequence (414 aa):
MAHEEFDLEKLERLFSKCKDGDIISIDAYVDAYEELSKLFSILGSVFGFVTSDVVEKIGILREYRTSEYSEKYITIQSMIRHEVETKTTNCKKKASGSRTLLRLHRALEFTARLMKDLNTADDHEKMSLITKTAYDSTLARHHPWLIRKGVHVAVYTLPTRKQFLEKLKVDNEERAKDLLAKVSEHQEEIFIITEELYTKEKLHDLPMAHEEFDLEKLERLFSKCKDGDIISIDAYVDAYEELSKLFSILGSVFGFVTSDVVEKIGILREYRTSEYSEKYITIQSMIRHEVETKTTNCKKKASGSRTLLRLHRALEFTARLMKDLNTADDHEKMSLITKTAYDSTLARHHPWLIRKGVHVAVYTLPTRKQFLEKLKVDNEERAKDLLAKVSEHQEEIFIITEELYTKEKLHDLP